Protein AF-A0A4Q4YYC5-F1 (afdb_monomer_lite)

Sequence (746 aa):
MPFRHDSVMQRYVKELANRNGYQDFAEYNTAVERAKGVGDEWKAMLRMGDEHSDHWWVEWFDAVVVASRHYWVPYVPHVDGLKEVERDRPGSVIHSTQYRGSDTFKGKVVVVGASVSAADTAFDSTKSVGAPIQAVVLGHTGNPYFGHETFNHPLTVKRPSRARVDAAAPTIHFVDGTSVIPVDHLMFGTGYTWTLPFFPQVLVRNNRVLELVCSLPYQCRFSDNTFPFAPVSSPTQEHLSDSKIARRLWNTTKENWYLGFTSFGGPPVHFKIFRDKFVNKLQWIDDQVYQELFSVCQAFSGPASTKMLYCINLIHDGFLSAVLGLLFWSLPGALGMYGLAVGVSNIGDALPAPVYALLSGLNAATVGIIALAAVELAHKAITDRVTRVLVFLGAAAGLLYNALWYFPVIIVIGGIITVIHDFRWLHGPVKAVRNAVMRKKQRPAETEETIDLPHQGPSGDASVQKDARGDGNISAGPSTSSAPPEGVKSGLPTSEREAAESGTAAAAAAEELRFVPPERRLNFSWKFGLAIICGFFISFLVIMVLRGVLPNKGLLYSLFANMYLAGTIIFGGGPVVVPLLREYVVAEGWVSPRDFLIGLAIIQSFPGPNFNFAVYLGTLTALNGGRLSVAGAFVGAIGIFFPGLVLVHGTMGVWGSIRSWRWVKSTVRGVNATAVGLIYTAVYRLWQIGWVEETSQQGTSLANDPWWVVVTATSYVGGCWFGLKPPVAIILGAVLGLIRYGVVSA

Structure (mmCIF, N/CA/C/O backbone):
data_AF-A0A4Q4YYC5-F1
#
_entry.id   AF-A0A4Q4YYC5-F1
#
loop_
_atom_site.group_PDB
_atom_site.id
_atom_site.type_symbol
_atom_site.label_atom_id
_atom_site.label_alt_id
_atom_site.label_comp_id
_atom_site.label_asym_id
_atom_site.label_entity_id
_atom_site.label_seq_id
_atom_site.pdbx_PDB_ins_code
_atom_site.Cartn_x
_atom_site.Cartn_y
_atom_site.Cartn_z
_atom_site.occupancy
_atom_site.B_iso_or_equiv
_atom_site.auth_seq_id
_atom_site.auth_comp_id
_atom_site.auth_asym_id
_atom_site.auth_atom_id
_atom_site.pdbx_PDB_model_num
ATOM 1 N N . MET A 1 1 ? 45.264 17.615 -18.063 1.00 47.28 1 MET A N 1
ATOM 2 C CA . MET A 1 1 ? 44.022 16.819 -17.911 1.00 47.28 1 MET A CA 1
ATOM 3 C C . MET A 1 1 ? 44.210 15.801 -16.790 1.00 47.28 1 MET A C 1
ATOM 5 O O . MET A 1 1 ? 45.345 15.369 -16.613 1.00 47.28 1 MET A O 1
ATOM 9 N N . PRO A 1 2 ? 43.155 15.432 -16.040 1.00 72.31 2 PRO A N 1
ATOM 10 C CA . PRO A 1 2 ? 43.246 14.457 -14.944 1.00 72.31 2 PRO A CA 1
ATOM 11 C C . PRO A 1 2 ? 43.322 12.993 -15.418 1.00 72.31 2 PRO A C 1
ATOM 13 O O . PRO A 1 2 ? 43.773 12.131 -14.669 1.00 72.31 2 PRO A O 1
ATOM 16 N N . PHE A 1 3 ? 42.910 12.705 -16.655 1.00 80.75 3 PHE A N 1
ATOM 17 C CA . PHE A 1 3 ? 42.915 11.357 -17.225 1.00 80.75 3 PHE A CA 1
ATOM 18 C C . PHE A 1 3 ? 44.312 10.941 -17.710 1.00 80.75 3 PHE A C 1
ATOM 20 O O . PHE A 1 3 ? 45.070 11.758 -18.240 1.00 80.75 3 PHE A O 1
ATOM 27 N N . ARG A 1 4 ? 44.655 9.662 -17.523 1.00 86.81 4 ARG A N 1
ATOM 28 C CA . ARG A 1 4 ? 45.924 9.051 -17.949 1.00 86.81 4 ARG A CA 1
ATOM 29 C C . ARG A 1 4 ? 45.670 8.025 -19.052 1.00 86.81 4 ARG A C 1
ATOM 31 O O . ARG A 1 4 ? 44.607 7.417 -19.089 1.00 86.81 4 ARG A O 1
ATOM 38 N N . HIS A 1 5 ? 46.662 7.835 -19.920 1.00 88.75 5 HIS A N 1
ATOM 39 C CA . HIS A 1 5 ? 46.640 6.797 -20.950 1.00 88.75 5 HIS A CA 1
ATOM 40 C C . HIS A 1 5 ? 46.570 5.399 -20.313 1.00 88.75 5 HIS A C 1
ATOM 42 O O . HIS A 1 5 ? 47.105 5.192 -19.218 1.00 88.75 5 HIS A O 1
ATOM 48 N N . ASP A 1 6 ? 45.942 4.437 -20.987 1.00 85.94 6 ASP A N 1
ATOM 49 C CA . ASP A 1 6 ? 45.695 3.102 -20.434 1.00 85.94 6 ASP A CA 1
ATOM 50 C C . ASP A 1 6 ? 47.002 2.379 -20.061 1.00 85.94 6 ASP A C 1
ATOM 52 O O . ASP A 1 6 ? 47.088 1.796 -18.989 1.00 85.94 6 ASP A O 1
ATOM 56 N N . SER A 1 7 ? 48.059 2.527 -20.861 1.00 92.75 7 SER A N 1
ATOM 57 C CA . SER A 1 7 ? 49.417 2.034 -20.589 1.00 92.75 7 SER A CA 1
ATOM 58 C C . SER A 1 7 ? 50.002 2.486 -19.240 1.00 92.75 7 SER A C 1
ATOM 60 O O . SER A 1 7 ? 50.792 1.756 -18.641 1.00 92.75 7 SER A O 1
ATOM 62 N N . VAL A 1 8 ? 49.594 3.649 -18.713 1.00 94.00 8 VAL A N 1
ATOM 63 C CA . VAL A 1 8 ? 49.966 4.106 -17.360 1.00 94.00 8 VAL A CA 1
ATOM 64 C C . VAL A 1 8 ? 49.186 3.327 -16.299 1.00 94.00 8 VAL A C 1
ATOM 66 O O . VAL A 1 8 ? 49.761 2.916 -15.295 1.00 94.00 8 VAL A O 1
ATOM 69 N N . MET A 1 9 ? 47.897 3.068 -16.537 1.00 91.81 9 MET A N 1
ATOM 70 C CA . MET A 1 9 ? 47.053 2.265 -15.646 1.00 91.81 9 MET A CA 1
ATOM 71 C C . MET A 1 9 ? 47.456 0.784 -15.655 1.00 91.81 9 MET A C 1
ATOM 73 O O . MET A 1 9 ? 47.531 0.169 -14.596 1.00 91.81 9 MET A O 1
ATOM 77 N N . GLN A 1 10 ? 47.779 0.223 -16.824 1.00 92.38 10 GLN A N 1
ATOM 78 C CA . GLN A 1 10 ? 48.320 -1.129 -16.970 1.00 92.38 10 GLN A CA 1
ATOM 79 C C . GLN A 1 10 ? 49.645 -1.270 -16.212 1.00 92.38 10 GLN A C 1
ATOM 81 O O . GLN A 1 10 ? 49.824 -2.232 -15.468 1.00 92.38 10 GLN A O 1
ATOM 86 N N . ARG A 1 11 ? 50.551 -0.287 -16.343 1.00 94.06 11 ARG A N 1
ATOM 87 C CA . ARG A 1 11 ? 51.808 -0.253 -15.585 1.00 94.06 11 ARG A CA 1
ATOM 88 C C . ARG A 1 11 ? 51.553 -0.208 -14.080 1.00 94.06 11 ARG A C 1
ATOM 90 O O . ARG A 1 11 ? 52.100 -1.041 -13.373 1.00 94.06 11 ARG A O 1
ATOM 97 N N . TYR A 1 12 ? 50.682 0.686 -13.612 1.00 92.88 12 TYR A N 1
ATOM 98 C CA . TYR A 1 12 ? 50.313 0.788 -12.197 1.00 92.88 12 TYR A CA 1
ATOM 99 C C . TYR A 1 12 ? 49.748 -0.529 -11.637 1.00 92.88 12 TYR A C 1
ATOM 101 O O . TYR A 1 12 ? 50.151 -0.970 -10.564 1.00 92.88 12 TYR A O 1
ATOM 109 N N . VAL A 1 13 ? 48.856 -1.201 -12.376 1.00 90.31 13 VAL A N 1
ATOM 110 C CA . VAL A 1 13 ? 48.305 -2.507 -11.972 1.00 90.31 13 VAL A CA 1
ATOM 111 C C . VAL A 1 13 ? 49.386 -3.593 -11.966 1.00 90.31 13 VAL A C 1
ATOM 113 O O . VAL A 1 13 ? 49.416 -4.399 -11.040 1.00 90.31 13 VAL A O 1
ATOM 116 N N . LYS A 1 14 ? 50.303 -3.600 -12.942 1.00 89.88 14 LYS A N 1
ATOM 117 C CA . LYS A 1 14 ? 51.432 -4.543 -12.988 1.00 89.88 14 LYS A CA 1
ATOM 118 C C . LYS A 1 14 ? 52.421 -4.316 -11.839 1.00 89.88 14 LYS A C 1
ATOM 120 O O . LYS A 1 14 ? 52.842 -5.272 -11.202 1.00 89.88 14 LYS A O 1
ATOM 125 N N . GLU A 1 15 ? 52.759 -3.066 -11.538 1.00 91.38 15 GLU A N 1
ATOM 126 C CA . GLU A 1 15 ? 53.600 -2.694 -10.393 1.00 91.38 15 GLU A CA 1
ATOM 127 C C . GLU A 1 15 ? 52.945 -3.091 -9.063 1.00 91.38 15 GLU A C 1
ATOM 129 O O . GLU A 1 15 ? 53.627 -3.599 -8.177 1.00 91.38 15 GLU A O 1
ATOM 134 N N . LEU A 1 16 ? 51.621 -2.932 -8.935 1.00 89.38 16 LEU A N 1
ATOM 135 C CA . LEU A 1 16 ? 50.865 -3.381 -7.765 1.00 89.38 16 LEU A CA 1
ATOM 136 C C . LEU A 1 16 ? 50.858 -4.913 -7.629 1.00 89.38 16 LEU A C 1
ATOM 138 O O . LEU A 1 16 ? 51.048 -5.414 -6.525 1.00 89.38 16 LEU A O 1
ATOM 142 N N . ALA A 1 17 ? 50.667 -5.646 -8.728 1.00 86.00 17 ALA A N 1
ATOM 143 C CA . ALA A 1 17 ? 50.636 -7.110 -8.744 1.00 86.00 17 ALA A CA 1
ATOM 144 C C . ALA A 1 17 ? 52.020 -7.751 -8.518 1.00 86.00 17 ALA A C 1
ATOM 146 O O . ALA A 1 17 ? 52.109 -8.837 -7.952 1.00 86.00 17 ALA A O 1
ATOM 147 N N . ASN A 1 18 ? 53.096 -7.056 -8.900 1.00 87.19 18 ASN A N 1
ATOM 148 C CA . ASN A 1 18 ? 54.482 -7.456 -8.636 1.00 87.19 18 ASN A CA 1
ATOM 149 C C . ASN A 1 18 ? 54.976 -7.047 -7.237 1.00 87.19 18 ASN A C 1
ATOM 151 O O . ASN A 1 18 ? 56.075 -7.426 -6.827 1.00 87.19 18 ASN A O 1
ATOM 155 N N . ARG A 1 19 ? 54.208 -6.241 -6.498 1.00 88.12 19 ARG A N 1
ATOM 156 C CA . ARG A 1 19 ? 54.574 -5.794 -5.154 1.00 88.12 19 ARG A CA 1
ATOM 157 C C . ARG A 1 19 ? 54.410 -6.944 -4.156 1.00 88.12 19 ARG A C 1
ATOM 159 O O . ARG A 1 19 ? 53.469 -7.720 -4.258 1.00 88.12 19 ARG A O 1
ATOM 166 N N . ASN A 1 20 ? 55.297 -7.017 -3.161 1.00 86.19 20 ASN A N 1
ATOM 167 C CA . ASN A 1 20 ? 55.197 -7.935 -2.015 1.00 86.19 20 ASN A CA 1
ATOM 168 C C . ASN A 1 20 ? 55.018 -9.435 -2.370 1.00 86.19 20 ASN A C 1
ATOM 170 O O . ASN A 1 20 ? 54.467 -10.171 -1.559 1.00 86.19 20 ASN A O 1
ATOM 174 N N . GLY A 1 21 ? 55.444 -9.885 -3.558 1.00 84.44 21 GLY A N 1
ATOM 175 C CA . GLY A 1 21 ? 55.296 -11.287 -3.977 1.00 84.44 21 GLY A CA 1
ATOM 176 C C . GLY A 1 21 ? 53.861 -11.715 -4.313 1.00 84.44 21 GLY A C 1
ATOM 177 O O . GLY A 1 21 ? 53.574 -12.903 -4.328 1.00 84.44 21 GLY A O 1
ATOM 178 N N . TYR A 1 22 ? 52.926 -10.794 -4.598 1.00 85.38 22 TYR A N 1
ATOM 179 C CA . TYR A 1 22 ? 51.532 -11.188 -4.877 1.00 85.38 22 TYR A CA 1
ATOM 180 C C . TYR A 1 22 ? 51.350 -12.077 -6.124 1.00 85.38 22 TYR A C 1
ATOM 182 O O . TYR A 1 22 ? 50.315 -12.728 -6.246 1.00 85.38 22 TYR A O 1
ATOM 190 N N . GLN A 1 23 ? 52.339 -12.134 -7.025 1.00 85.12 23 GLN A N 1
ATOM 191 C CA . GLN A 1 23 ? 52.377 -13.100 -8.133 1.00 85.12 23 GLN A CA 1
ATOM 192 C C . GLN A 1 23 ? 52.413 -14.556 -7.645 1.00 85.12 23 GLN A C 1
ATOM 194 O O . GLN A 1 23 ? 51.808 -15.411 -8.281 1.00 85.12 23 GLN A O 1
ATOM 199 N N . ASP A 1 24 ? 53.038 -14.825 -6.497 1.00 87.44 24 ASP A N 1
ATOM 200 C CA . ASP A 1 24 ? 53.259 -16.179 -5.969 1.00 87.44 24 ASP A CA 1
ATOM 201 C C . ASP A 1 24 ? 51.957 -16.836 -5.454 1.00 87.44 24 ASP A C 1
ATOM 203 O O . ASP A 1 24 ? 51.933 -18.020 -5.134 1.00 87.44 24 ASP A O 1
ATOM 207 N N . PHE A 1 25 ? 50.861 -16.067 -5.388 1.00 87.00 25 PHE A N 1
ATOM 208 C CA . PHE A 1 25 ? 49.517 -16.514 -5.003 1.00 87.00 25 PHE A CA 1
ATOM 209 C C . PHE A 1 25 ? 48.535 -16.567 -6.191 1.00 87.00 25 PHE A C 1
ATOM 211 O O . PHE A 1 25 ? 47.326 -16.685 -5.979 1.00 87.00 25 PHE A O 1
ATOM 218 N N . ALA A 1 26 ? 49.015 -16.405 -7.429 1.00 88.38 26 ALA A N 1
ATOM 219 C CA . ALA A 1 26 ? 48.177 -16.300 -8.620 1.00 88.38 26 ALA A CA 1
ATOM 220 C C . ALA A 1 26 ? 48.510 -17.386 -9.652 1.00 88.38 26 ALA A C 1
ATOM 222 O O . ALA A 1 26 ? 49.514 -17.302 -10.356 1.00 88.38 26 ALA A O 1
ATOM 223 N N . GLU A 1 27 ? 47.612 -18.361 -9.798 1.00 89.06 27 GLU A N 1
ATOM 224 C CA . GLU A 1 27 ? 47.709 -19.367 -10.856 1.00 89.06 27 GLU A CA 1
ATOM 225 C C . GLU A 1 27 ? 47.233 -18.773 -12.193 1.00 89.06 27 GLU A C 1
ATOM 227 O O . GLU A 1 27 ? 46.062 -18.411 -12.363 1.00 89.06 27 GLU A O 1
ATOM 232 N N . TYR A 1 28 ? 48.150 -18.637 -13.151 1.00 88.12 28 TYR A N 1
ATOM 233 C CA . TYR A 1 28 ? 47.860 -18.104 -14.484 1.00 88.12 28 TYR A CA 1
ATOM 234 C C . TYR A 1 28 ? 47.438 -19.217 -15.458 1.00 88.12 28 TYR A C 1
ATOM 236 O O . TYR A 1 28 ? 47.529 -20.402 -15.153 1.00 88.12 28 TYR A O 1
ATOM 244 N N . ASN A 1 29 ? 46.898 -18.835 -16.623 1.00 88.19 29 ASN A N 1
ATOM 245 C CA . ASN A 1 29 ? 46.392 -19.745 -17.671 1.00 88.19 29 ASN A CA 1
ATOM 246 C C . ASN A 1 29 ? 45.350 -20.789 -17.206 1.00 88.19 29 ASN A C 1
ATOM 248 O O . ASN A 1 29 ? 45.032 -21.728 -17.934 1.00 88.19 29 ASN A O 1
ATOM 252 N N . THR A 1 30 ? 44.770 -20.585 -16.021 1.00 90.38 30 THR A N 1
ATOM 253 C CA . THR A 1 30 ? 43.874 -21.531 -15.357 1.00 90.38 30 THR A CA 1
ATOM 254 C C . THR A 1 30 ? 42.452 -20.983 -15.291 1.00 90.38 30 THR A C 1
ATOM 256 O O . THR A 1 30 ? 42.197 -19.889 -14.784 1.00 90.38 30 THR A O 1
ATOM 259 N N . ALA A 1 31 ? 41.504 -21.756 -15.813 1.00 89.44 31 ALA A N 1
ATOM 260 C CA . ALA A 1 31 ? 40.080 -21.479 -15.772 1.00 89.44 31 ALA A CA 1
ATOM 261 C C . ALA A 1 31 ? 39.420 -22.195 -14.584 1.00 89.44 31 ALA A C 1
ATOM 263 O O . ALA A 1 31 ? 39.592 -23.398 -14.386 1.00 89.44 31 ALA A O 1
ATOM 264 N N . VAL A 1 32 ? 38.595 -21.466 -13.827 1.00 90.38 32 VAL A N 1
ATOM 265 C CA . VAL A 1 32 ? 37.642 -22.076 -12.891 1.00 90.38 32 VAL A CA 1
ATOM 266 C C . VAL A 1 32 ? 36.425 -22.514 -13.698 1.00 90.38 32 VAL A C 1
ATOM 268 O O . VAL A 1 32 ? 35.618 -21.682 -14.110 1.00 90.38 32 VAL A O 1
ATOM 271 N N . GLU A 1 33 ? 36.290 -23.817 -13.920 1.00 89.00 33 GLU A N 1
ATOM 272 C CA . GLU A 1 33 ? 35.206 -24.394 -14.724 1.00 89.00 33 GLU A CA 1
ATOM 273 C C . GLU A 1 33 ? 33.948 -24.634 -13.870 1.00 89.00 33 GLU A C 1
ATOM 275 O O . GLU A 1 33 ? 32.817 -24.516 -14.345 1.00 89.00 33 GLU A O 1
ATOM 280 N N . ARG A 1 34 ? 34.113 -24.924 -12.568 1.00 86.00 34 ARG A N 1
ATOM 281 C CA . ARG A 1 34 ? 32.994 -25.037 -11.616 1.00 86.00 34 ARG A CA 1
ATOM 282 C C . ARG A 1 34 ? 33.437 -24.875 -10.167 1.00 86.00 34 ARG A C 1
ATOM 284 O O . ARG A 1 34 ? 34.437 -25.458 -9.771 1.00 86.00 34 ARG A O 1
ATOM 291 N N . ALA A 1 35 ? 32.628 -24.206 -9.350 1.00 85.06 35 ALA A N 1
ATOM 292 C CA . ALA A 1 35 ? 32.783 -24.188 -7.896 1.00 85.06 35 ALA A CA 1
ATOM 293 C C . ALA A 1 35 ? 31.482 -24.620 -7.189 1.00 85.06 35 ALA A C 1
ATOM 295 O O . ALA A 1 35 ? 30.368 -24.296 -7.622 1.00 85.06 35 ALA A O 1
ATOM 296 N N . LYS A 1 36 ? 31.600 -25.397 -6.105 1.00 81.75 36 LYS A N 1
ATOM 297 C CA . LYS A 1 36 ? 30.455 -25.910 -5.334 1.00 81.75 36 LYS A CA 1
ATOM 298 C C . LYS A 1 36 ? 30.840 -26.201 -3.876 1.00 81.75 36 LYS A C 1
ATOM 300 O O . LYS A 1 36 ? 31.781 -26.950 -3.649 1.00 81.75 36 LYS A O 1
ATOM 305 N N . GLY A 1 37 ? 30.061 -25.704 -2.912 1.00 76.81 37 GLY A N 1
ATOM 306 C CA . GLY A 1 37 ? 30.159 -26.129 -1.509 1.00 76.81 37 GLY A CA 1
ATOM 307 C C . GLY A 1 37 ? 29.789 -27.609 -1.326 1.00 76.81 37 GLY A C 1
ATOM 308 O O . GLY A 1 37 ? 28.805 -28.080 -1.917 1.00 76.81 37 GLY A O 1
ATOM 309 N N . VAL A 1 38 ? 30.585 -28.350 -0.553 1.00 75.00 38 VAL A N 1
ATOM 310 C CA . VAL A 1 38 ? 30.430 -29.792 -0.287 1.00 75.00 38 VAL A CA 1
ATOM 311 C C . VAL A 1 38 ? 30.935 -30.091 1.127 1.00 75.00 38 VAL A C 1
ATOM 313 O O . VAL A 1 38 ? 32.136 -30.195 1.337 1.00 75.00 38 VAL A O 1
ATOM 316 N N . GLY A 1 39 ? 30.025 -30.242 2.096 1.00 75.50 39 GLY A N 1
ATOM 317 C CA . GLY A 1 39 ? 30.431 -30.121 3.504 1.00 75.50 39 GLY A CA 1
ATOM 318 C C . GLY A 1 39 ? 30.978 -28.715 3.769 1.00 75.50 39 GLY A C 1
ATOM 319 O O . GLY A 1 39 ? 30.694 -27.815 2.979 1.00 75.50 39 GLY A O 1
ATOM 320 N N . ASP A 1 40 ? 31.758 -28.546 4.834 1.00 78.69 40 ASP A N 1
ATOM 321 C CA . ASP A 1 40 ? 32.189 -27.234 5.342 1.00 78.69 40 ASP A CA 1
ATOM 322 C C . ASP A 1 40 ? 33.133 -26.445 4.398 1.00 78.69 40 ASP A C 1
ATOM 324 O O . ASP A 1 40 ? 33.467 -25.293 4.665 1.00 78.69 40 ASP A O 1
ATOM 328 N N . GLU A 1 41 ? 33.499 -27.034 3.255 1.00 76.75 41 GLU A N 1
ATOM 329 C CA . GLU A 1 41 ? 34.476 -26.535 2.286 1.00 76.75 41 GLU A CA 1
ATOM 330 C C . GLU A 1 41 ? 33.882 -26.340 0.873 1.00 76.75 41 GLU A C 1
ATOM 332 O O . GLU A 1 41 ? 32.817 -26.848 0.498 1.00 76.75 41 GLU A O 1
ATOM 337 N N . TRP A 1 42 ? 34.625 -25.624 0.030 1.00 81.94 42 TRP A N 1
ATOM 338 C CA . TRP A 1 42 ? 34.338 -25.388 -1.380 1.00 81.94 42 TRP A CA 1
ATOM 339 C C . TRP A 1 42 ? 35.218 -26.226 -2.292 1.00 81.94 42 TRP A C 1
ATOM 341 O O . TRP A 1 42 ? 36.422 -26.012 -2.367 1.00 81.94 42 TRP A O 1
ATOM 351 N N . LYS A 1 43 ? 34.588 -27.085 -3.094 1.00 86.75 43 LYS A N 1
ATOM 352 C CA . LYS A 1 43 ? 35.241 -27.811 -4.182 1.00 86.75 43 LYS A CA 1
ATOM 353 C C . LYS A 1 43 ? 35.293 -26.942 -5.441 1.00 86.75 43 LYS A C 1
ATOM 355 O O . LYS A 1 43 ? 34.245 -26.668 -6.040 1.00 86.75 43 LYS A O 1
ATOM 360 N N . ALA A 1 44 ? 36.490 -26.551 -5.867 1.00 88.56 44 ALA A N 1
ATOM 361 C CA . ALA A 1 44 ? 36.750 -25.916 -7.157 1.00 88.56 44 ALA A CA 1
ATOM 362 C C . ALA A 1 44 ? 37.281 -26.952 -8.159 1.00 88.56 44 ALA A C 1
ATOM 364 O O . ALA A 1 44 ? 38.113 -27.785 -7.817 1.00 88.56 44 ALA A O 1
ATOM 365 N N . MET A 1 45 ? 36.788 -26.914 -9.397 1.00 90.88 45 MET A N 1
ATOM 366 C CA . MET A 1 45 ? 37.334 -27.674 -10.523 1.00 90.88 45 MET A CA 1
ATOM 367 C C . MET A 1 45 ? 38.035 -26.701 -11.463 1.00 90.88 45 MET A C 1
ATOM 369 O O . MET A 1 45 ? 37.421 -25.735 -11.933 1.00 90.88 45 MET A O 1
ATOM 373 N N . LEU A 1 46 ? 39.316 -26.966 -11.684 1.00 91.19 46 LEU A N 1
ATOM 374 C CA . LEU A 1 46 ? 40.265 -26.097 -12.363 1.00 91.19 46 LEU A CA 1
ATOM 375 C C . LEU A 1 46 ? 40.737 -26.776 -13.649 1.00 91.19 46 LEU A C 1
ATOM 377 O O . LEU A 1 46 ? 40.899 -28.000 -13.682 1.00 91.19 46 LEU A O 1
ATOM 381 N N . ARG A 1 47 ? 40.935 -25.980 -14.701 1.00 90.69 47 ARG A N 1
ATOM 382 C CA . ARG A 1 47 ? 41.486 -26.430 -15.980 1.00 90.69 47 ARG A CA 1
ATOM 383 C C . ARG A 1 47 ? 42.576 -25.482 -16.453 1.00 90.69 47 ARG A C 1
ATOM 385 O O . ARG A 1 47 ? 42.316 -24.294 -16.622 1.00 90.69 47 ARG A O 1
ATOM 392 N N . MET A 1 48 ? 43.750 -26.023 -16.742 1.00 90.00 48 MET A N 1
ATOM 393 C CA . MET A 1 48 ? 44.819 -25.346 -17.471 1.00 90.00 48 MET A CA 1
ATOM 394 C C . MET A 1 48 ? 44.859 -25.959 -18.870 1.00 90.00 48 MET A C 1
ATOM 396 O O . MET A 1 48 ? 44.989 -27.175 -19.006 1.00 90.00 48 MET A O 1
ATOM 400 N N . GLY A 1 49 ? 44.649 -25.138 -19.897 1.00 79.25 49 GLY A N 1
ATOM 401 C CA . GLY A 1 49 ? 44.550 -25.596 -21.283 1.00 79.25 49 GLY A CA 1
ATOM 402 C C . GLY A 1 49 ? 45.634 -24.974 -22.148 1.00 79.25 49 GLY A C 1
ATOM 403 O O . GLY A 1 49 ? 45.602 -23.766 -22.379 1.00 79.25 49 GLY A O 1
ATOM 404 N N . ASP A 1 50 ? 46.531 -25.815 -22.654 1.00 74.62 50 ASP A N 1
ATOM 405 C CA . ASP A 1 50 ? 47.543 -25.463 -23.652 1.00 74.62 50 ASP A CA 1
ATOM 406 C C . ASP A 1 50 ? 47.090 -25.908 -25.056 1.00 74.62 50 ASP A C 1
ATOM 408 O O . ASP A 1 50 ? 46.150 -26.691 -25.199 1.00 74.62 50 ASP A O 1
ATOM 412 N N . GLU A 1 51 ? 47.788 -25.483 -26.118 1.00 68.50 51 GLU A N 1
ATOM 413 C CA . GLU A 1 51 ? 47.446 -25.835 -27.515 1.00 68.50 51 GLU A CA 1
ATOM 414 C C . GLU A 1 51 ? 47.422 -27.352 -27.809 1.00 68.50 51 GLU A C 1
ATOM 416 O O . GLU A 1 51 ? 46.933 -27.770 -28.864 1.00 68.50 51 GLU A O 1
ATOM 421 N N . HIS A 1 52 ? 47.969 -28.187 -26.919 1.00 69.00 52 HIS A N 1
ATOM 422 C CA . HIS A 1 52 ? 48.130 -29.633 -27.120 1.00 69.00 52 HIS A CA 1
ATOM 423 C C . HIS A 1 52 ? 47.576 -30.508 -25.979 1.00 69.00 52 HIS A C 1
ATOM 425 O O . HIS A 1 52 ? 47.530 -31.730 -26.132 1.00 69.00 52 HIS A O 1
ATOM 431 N N . SER A 1 53 ? 47.142 -29.929 -24.852 1.00 75.19 53 SER A N 1
ATOM 432 C CA . SER A 1 53 ? 46.623 -30.697 -23.711 1.00 75.19 53 SER A CA 1
ATOM 433 C C . SER A 1 53 ? 45.774 -29.857 -22.757 1.00 75.19 53 SER A C 1
ATOM 435 O O . SER A 1 53 ? 46.183 -28.771 -22.355 1.00 75.19 53 SER A O 1
ATOM 437 N N . ASP A 1 54 ? 44.645 -30.419 -22.319 1.00 80.50 54 ASP A N 1
ATOM 438 C CA . ASP A 1 54 ? 43.851 -29.915 -21.195 1.00 80.50 54 ASP A CA 1
ATOM 439 C C . ASP A 1 54 ? 44.219 -30.675 -19.910 1.00 80.50 54 ASP A C 1
ATOM 441 O O . ASP A 1 54 ? 43.912 -31.864 -19.772 1.00 80.50 54 ASP A O 1
ATOM 445 N N . HIS A 1 55 ? 44.830 -29.991 -18.944 1.00 87.50 55 HIS A N 1
ATOM 446 C CA . HIS A 1 55 ? 45.040 -30.510 -17.596 1.00 87.50 55 HIS A CA 1
ATOM 447 C C . HIS A 1 55 ? 43.890 -30.084 -16.676 1.00 87.50 55 HIS A C 1
ATOM 449 O O . HIS A 1 55 ? 43.549 -28.905 -16.605 1.00 87.50 55 HIS A O 1
ATOM 455 N N . TRP A 1 56 ? 43.299 -31.038 -15.954 1.00 92.38 56 TRP A N 1
ATOM 456 C CA . TRP A 1 56 ? 42.169 -30.810 -15.051 1.00 92.38 56 TRP A CA 1
ATOM 457 C C . TRP A 1 56 ? 42.483 -31.324 -13.649 1.00 92.38 56 TRP A C 1
ATOM 459 O O . TRP A 1 56 ? 42.885 -32.478 -13.491 1.00 92.38 56 TRP A O 1
ATOM 469 N N . TRP A 1 57 ? 42.210 -30.511 -12.630 1.00 91.69 57 TRP A N 1
ATOM 470 C CA . TRP A 1 57 ? 42.346 -30.913 -11.231 1.00 91.69 57 TRP A CA 1
ATOM 471 C C . TRP A 1 57 ? 41.268 -30.285 -10.342 1.00 91.69 57 TRP A C 1
ATOM 473 O O . TRP A 1 57 ? 40.334 -29.618 -10.801 1.00 91.69 57 TRP A O 1
ATOM 483 N N . VAL A 1 58 ? 41.349 -30.593 -9.050 1.00 92.31 58 VAL A N 1
ATOM 484 C CA . VAL A 1 58 ? 40.381 -30.188 -8.034 1.00 92.31 58 VAL A CA 1
ATOM 485 C C . VAL A 1 58 ? 41.126 -29.641 -6.831 1.00 92.31 58 VAL A C 1
ATOM 487 O O . VAL A 1 58 ? 42.011 -30.313 -6.308 1.00 92.31 58 VAL A O 1
ATOM 490 N N . GLU A 1 59 ? 40.681 -28.490 -6.343 1.00 91.19 59 GLU A N 1
ATOM 491 C CA . GLU A 1 59 ? 41.139 -27.905 -5.083 1.00 91.19 59 GLU A CA 1
ATOM 492 C C . GLU A 1 59 ? 39.968 -27.655 -4.131 1.00 91.19 59 GLU A C 1
ATOM 494 O O . GLU A 1 59 ? 38.800 -27.596 -4.541 1.00 91.19 59 GLU A O 1
ATOM 499 N N . TRP A 1 60 ? 40.298 -27.551 -2.845 1.00 89.81 60 TRP A N 1
ATOM 500 C CA . TRP A 1 60 ? 39.361 -27.378 -1.742 1.00 89.81 60 TRP A CA 1
ATOM 501 C C . TRP A 1 60 ? 39.741 -26.135 -0.936 1.00 89.81 60 TRP A C 1
ATOM 503 O O . TRP A 1 60 ? 40.918 -25.914 -0.665 1.00 89.81 60 TRP A O 1
ATOM 513 N N . PHE A 1 61 ? 38.747 -25.319 -0.583 1.00 86.88 61 PHE A N 1
ATOM 514 C CA . PHE A 1 61 ? 38.943 -24.031 0.089 1.00 86.88 61 PHE A CA 1
ATOM 515 C C . PHE A 1 61 ? 37.880 -23.793 1.165 1.00 86.88 61 PHE A C 1
ATOM 517 O O . PHE A 1 61 ? 36.700 -24.027 0.911 1.00 86.88 61 PHE A O 1
ATOM 524 N N . ASP A 1 62 ? 38.237 -23.200 2.306 1.00 82.81 62 ASP A N 1
ATOM 525 C CA . ASP A 1 62 ? 37.254 -22.760 3.313 1.00 82.81 62 ASP A CA 1
ATOM 526 C C . ASP A 1 62 ? 36.290 -21.689 2.760 1.00 82.81 62 ASP A C 1
ATOM 528 O O . ASP A 1 62 ? 35.125 -21.589 3.150 1.00 82.81 62 ASP A O 1
ATOM 532 N N . ALA A 1 63 ? 36.768 -20.859 1.826 1.00 80.62 63 ALA A N 1
ATOM 533 C CA . ALA A 1 63 ? 36.007 -19.765 1.235 1.00 80.62 63 ALA A CA 1
ATOM 534 C C . ALA A 1 63 ? 36.421 -19.479 -0.215 1.00 80.62 63 ALA A C 1
ATOM 536 O O . ALA A 1 63 ? 37.589 -19.578 -0.578 1.00 80.62 63 ALA A O 1
ATOM 537 N N . VAL A 1 64 ? 35.461 -19.033 -1.032 1.00 82.44 64 VAL A N 1
ATOM 538 C CA . VAL A 1 64 ? 35.685 -18.615 -2.426 1.00 82.44 64 VAL A CA 1
ATOM 539 C C . VAL A 1 64 ? 35.331 -17.138 -2.595 1.00 82.44 64 VAL A C 1
ATOM 541 O O . VAL A 1 64 ? 34.209 -16.720 -2.305 1.00 82.44 64 VAL A O 1
ATOM 544 N N . VAL A 1 65 ? 36.275 -16.345 -3.112 1.00 84.12 65 VAL A N 1
ATOM 545 C CA . VAL A 1 65 ? 36.076 -14.924 -3.438 1.00 84.12 65 VAL A CA 1
ATOM 546 C C . VAL A 1 65 ? 35.979 -14.753 -4.953 1.00 84.12 65 VAL A C 1
ATOM 548 O O . VAL A 1 65 ? 36.901 -15.080 -5.694 1.00 84.12 65 VAL A O 1
ATOM 551 N N . VAL A 1 66 ? 34.853 -14.220 -5.429 1.00 82.31 66 VAL A N 1
ATOM 552 C CA . VAL A 1 66 ? 34.558 -14.123 -6.866 1.00 82.31 66 VAL A CA 1
ATOM 553 C C . VAL A 1 66 ? 34.951 -12.753 -7.414 1.00 82.31 66 VAL A C 1
ATOM 555 O O . VAL A 1 66 ? 34.243 -11.770 -7.205 1.00 82.31 66 VAL A O 1
ATOM 558 N N . ALA A 1 67 ? 36.051 -12.700 -8.166 1.00 85.81 67 ALA A N 1
ATOM 559 C CA . ALA A 1 67 ? 36.571 -11.476 -8.788 1.00 85.81 67 ALA A CA 1
ATOM 560 C C . ALA A 1 67 ? 36.570 -11.509 -10.336 1.00 85.81 67 ALA A C 1
ATOM 562 O O . ALA A 1 67 ? 37.256 -10.714 -10.977 1.00 85.81 67 ALA A O 1
ATOM 563 N N . SER A 1 68 ? 35.773 -12.390 -10.956 1.00 79.19 68 SER A N 1
ATOM 564 C CA . SER A 1 68 ? 35.767 -12.677 -12.408 1.00 79.19 68 SER A CA 1
ATOM 565 C C . SER A 1 68 ? 35.337 -11.524 -13.333 1.00 79.19 68 SER A C 1
ATOM 567 O O . SER A 1 68 ? 35.358 -11.684 -14.551 1.00 79.19 68 SER A O 1
ATOM 569 N N . ARG A 1 69 ? 34.954 -10.365 -12.775 1.00 76.00 69 ARG A N 1
ATOM 570 C CA . ARG A 1 69 ? 34.378 -9.196 -13.474 1.00 76.00 69 ARG A CA 1
ATOM 571 C C . ARG A 1 69 ? 33.060 -9.506 -14.207 1.00 76.00 69 ARG A C 1
ATOM 573 O O . ARG A 1 69 ? 32.600 -10.640 -14.295 1.00 76.00 69 ARG A O 1
ATOM 580 N N . HIS A 1 70 ? 32.441 -8.451 -14.736 1.00 78.44 70 HIS A N 1
ATOM 581 C CA . HIS A 1 70 ? 31.151 -8.484 -15.443 1.00 78.44 70 HIS A CA 1
ATOM 582 C C . HIS A 1 70 ? 31.167 -7.745 -16.792 1.00 78.44 70 HIS A C 1
ATOM 584 O O . HIS A 1 70 ? 30.120 -7.545 -17.400 1.00 78.44 70 HIS A O 1
ATOM 590 N N . TYR A 1 71 ? 32.352 -7.359 -17.276 1.00 84.94 71 TYR A N 1
ATOM 591 C CA . TYR A 1 71 ? 32.559 -6.689 -18.565 1.00 84.94 71 TYR A CA 1
ATOM 592 C C . TYR A 1 71 ? 33.294 -7.597 -19.564 1.00 84.94 71 TYR A C 1
ATOM 594 O O . TYR A 1 71 ? 34.374 -7.252 -20.039 1.00 84.94 71 TYR A O 1
ATOM 602 N N . TRP A 1 72 ? 32.737 -8.780 -19.853 1.00 80.19 72 TRP A N 1
ATOM 603 C CA . TRP A 1 72 ? 33.334 -9.712 -20.824 1.00 80.19 72 TRP A CA 1
ATOM 604 C C . TRP A 1 72 ? 32.332 -10.317 -21.822 1.00 80.19 72 TRP A C 1
ATOM 606 O O . TRP A 1 72 ? 32.621 -10.328 -23.016 1.00 80.19 72 TRP A O 1
ATOM 616 N N . VAL A 1 73 ? 31.128 -10.725 -21.393 1.00 86.31 73 VAL A N 1
ATOM 617 C CA . VAL A 1 73 ? 30.067 -11.156 -22.326 1.00 86.31 73 VAL A CA 1
ATOM 618 C C . VAL A 1 73 ? 29.363 -9.924 -22.906 1.00 86.31 73 VAL A C 1
ATOM 620 O O . VAL A 1 73 ? 28.762 -9.173 -22.133 1.00 86.31 73 VAL A O 1
ATOM 623 N N . PRO A 1 74 ? 29.399 -9.683 -24.228 1.00 88.12 74 PRO A N 1
ATOM 624 C CA . PRO A 1 74 ? 28.745 -8.526 -24.835 1.00 88.12 74 PRO A CA 1
ATOM 625 C C . PRO A 1 74 ? 27.215 -8.629 -24.731 1.00 88.12 74 PRO A C 1
ATOM 627 O O . PRO A 1 74 ? 26.646 -9.714 -24.851 1.00 88.12 74 PRO A O 1
ATOM 630 N N . TYR A 1 75 ? 26.529 -7.503 -24.528 1.00 86.06 75 TYR A N 1
ATOM 631 C CA . TYR A 1 75 ? 25.070 -7.428 -24.629 1.00 86.06 75 TYR A CA 1
ATOM 632 C C . TYR A 1 75 ? 24.679 -6.790 -25.963 1.00 86.06 75 TYR A C 1
ATOM 634 O O . TYR A 1 75 ? 24.791 -5.576 -26.132 1.00 86.06 75 TYR A O 1
ATOM 642 N N . VAL A 1 76 ? 24.195 -7.606 -26.902 1.00 85.69 76 VAL A N 1
ATOM 643 C CA . VAL A 1 76 ? 23.643 -7.148 -28.185 1.00 85.69 76 VAL A CA 1
ATOM 644 C C . VAL A 1 76 ? 22.122 -7.356 -28.156 1.00 85.69 76 VAL A C 1
ATOM 646 O O . VAL A 1 76 ? 21.675 -8.491 -27.969 1.00 85.69 76 VAL A O 1
ATOM 649 N N . PRO A 1 77 ? 21.301 -6.297 -28.285 1.00 80.38 77 PRO A N 1
ATOM 650 C CA . PRO A 1 77 ? 19.847 -6.431 -28.297 1.00 80.38 77 PRO A CA 1
ATOM 651 C C . PRO A 1 77 ? 19.360 -7.102 -29.590 1.00 80.38 77 PRO A C 1
ATOM 653 O O . PRO A 1 77 ? 19.994 -6.993 -30.637 1.00 80.38 77 PRO A O 1
ATOM 656 N N . HIS A 1 78 ? 18.194 -7.752 -29.538 1.00 80.25 78 HIS A N 1
ATOM 657 C CA . HIS A 1 78 ? 17.560 -8.296 -30.740 1.00 80.25 78 HIS A CA 1
ATOM 658 C C . HIS A 1 78 ? 17.155 -7.165 -31.697 1.00 80.25 78 HIS A C 1
ATOM 660 O O . HIS A 1 78 ? 16.422 -6.252 -31.311 1.00 80.25 78 HIS A O 1
ATOM 666 N N . VAL A 1 79 ? 17.598 -7.260 -32.950 1.00 80.69 79 VAL A N 1
ATOM 667 C CA . VAL A 1 79 ? 17.299 -6.314 -34.030 1.00 80.69 79 VAL A CA 1
ATOM 668 C C . VAL A 1 79 ? 16.957 -7.115 -35.284 1.00 80.69 79 VAL A C 1
ATOM 670 O O . VAL A 1 79 ? 17.728 -7.979 -35.702 1.00 80.69 79 VAL A O 1
ATOM 673 N N . ASP A 1 80 ? 15.803 -6.827 -35.883 1.00 80.81 80 ASP A N 1
ATOM 674 C CA . ASP A 1 80 ? 15.319 -7.529 -37.074 1.00 80.81 80 ASP A CA 1
ATOM 675 C C . ASP A 1 80 ? 16.276 -7.290 -38.259 1.00 80.81 80 ASP A C 1
ATOM 677 O O . ASP A 1 80 ? 16.591 -6.137 -38.573 1.00 80.81 80 ASP A O 1
ATOM 681 N N . GLY A 1 81 ? 16.735 -8.372 -38.901 1.00 80.75 81 GLY A N 1
ATOM 682 C CA . GLY A 1 81 ? 17.688 -8.351 -40.022 1.00 80.75 81 GLY A CA 1
ATOM 683 C C . GLY A 1 81 ? 19.173 -8.305 -39.632 1.00 80.75 81 GLY A C 1
ATOM 684 O O . GLY A 1 81 ? 20.039 -8.428 -40.496 1.00 80.75 81 GLY A O 1
ATOM 685 N N . LEU A 1 82 ? 19.505 -8.142 -38.343 1.00 84.12 82 LEU A N 1
ATOM 686 C CA . LEU A 1 82 ? 20.897 -7.986 -37.893 1.00 84.12 82 LEU A CA 1
ATOM 687 C C . LEU A 1 82 ? 21.745 -9.251 -38.103 1.00 84.12 82 LEU A C 1
ATOM 689 O O . LEU A 1 82 ? 22.931 -9.160 -38.414 1.00 84.12 82 LEU A O 1
ATOM 693 N N . LYS A 1 83 ? 21.139 -10.432 -37.932 1.00 84.88 83 LYS A N 1
ATOM 694 C CA . LYS A 1 83 ? 21.825 -11.722 -38.086 1.00 84.88 83 LYS A CA 1
ATOM 695 C C . LYS A 1 83 ? 22.170 -11.993 -39.549 1.00 84.88 83 LYS A C 1
ATOM 697 O O . LYS A 1 83 ? 23.230 -12.531 -39.846 1.00 84.88 83 LYS A O 1
ATOM 702 N N . GLU A 1 84 ? 21.263 -11.626 -40.443 1.00 85.44 84 GLU A N 1
ATOM 703 C CA . GLU A 1 84 ? 21.420 -11.724 -41.887 1.00 85.44 84 GLU A CA 1
ATOM 704 C C . GLU A 1 84 ? 22.526 -10.775 -42.363 1.00 85.44 84 GLU A C 1
ATOM 706 O O . GLU A 1 84 ? 23.410 -11.205 -43.094 1.00 85.44 84 GLU A O 1
ATOM 711 N N . VAL A 1 85 ? 22.553 -9.534 -41.860 1.00 82.50 85 VAL A N 1
ATOM 712 C CA . VAL A 1 85 ? 23.608 -8.553 -42.171 1.00 82.50 85 VAL A CA 1
ATOM 713 C C . VAL A 1 85 ? 24.996 -9.035 -41.749 1.00 82.50 85 VAL A C 1
ATOM 715 O O . VAL A 1 85 ? 25.908 -8.986 -42.565 1.00 82.50 85 VAL A O 1
ATOM 718 N N . GLU A 1 86 ? 25.170 -9.548 -40.528 1.00 85.44 86 GLU A N 1
ATOM 719 C CA . GLU A 1 86 ? 26.481 -10.053 -40.085 1.00 85.44 86 GLU A CA 1
ATOM 720 C C . GLU A 1 86 ? 26.888 -11.350 -40.808 1.00 85.44 86 GLU A C 1
ATOM 722 O O . GLU A 1 86 ? 28.065 -11.558 -41.087 1.00 85.44 86 GLU A O 1
ATOM 727 N N . ARG A 1 87 ? 25.928 -12.211 -41.180 1.00 85.75 87 ARG A N 1
ATOM 728 C CA . ARG A 1 87 ? 26.198 -13.399 -42.011 1.00 85.75 87 ARG A CA 1
ATOM 729 C C . ARG A 1 87 ? 26.674 -13.008 -43.412 1.00 85.75 87 ARG A C 1
ATOM 731 O O . ARG A 1 87 ? 27.616 -13.607 -43.923 1.00 85.75 87 ARG A O 1
ATOM 738 N N . ASP A 1 88 ? 26.010 -12.034 -44.028 1.00 84.62 88 ASP A N 1
ATOM 739 C CA . ASP A 1 88 ? 26.265 -11.623 -45.411 1.00 84.62 88 ASP A CA 1
ATOM 740 C C . ASP A 1 88 ? 27.444 -10.630 -45.502 1.00 84.62 88 ASP A C 1
ATOM 742 O O . ASP A 1 88 ? 28.012 -10.432 -46.577 1.00 84.62 88 ASP A O 1
ATOM 746 N N . ARG A 1 89 ? 27.833 -10.016 -44.372 1.00 83.62 89 ARG A N 1
ATOM 747 C CA . ARG A 1 89 ? 28.967 -9.091 -44.214 1.00 83.62 89 ARG A CA 1
ATOM 748 C C . ARG A 1 89 ? 29.657 -9.272 -42.846 1.00 83.62 89 ARG A C 1
ATOM 750 O O . ARG A 1 89 ? 29.451 -8.443 -41.953 1.00 83.62 89 ARG A O 1
ATOM 757 N N . PRO A 1 90 ? 30.493 -10.311 -42.671 1.00 85.19 90 PRO A N 1
ATOM 758 C CA . PRO A 1 90 ? 31.188 -10.556 -41.409 1.00 85.19 90 PRO A CA 1
ATOM 759 C C . PRO A 1 90 ? 32.061 -9.372 -40.975 1.00 85.19 90 PRO A C 1
ATOM 761 O O . PRO A 1 90 ? 32.804 -8.811 -41.781 1.00 85.19 90 PRO A O 1
ATOM 764 N N . GLY A 1 91 ? 31.981 -8.992 -39.700 1.00 83.31 91 GLY A N 1
ATOM 765 C CA . GLY A 1 91 ? 32.680 -7.834 -39.137 1.00 83.31 91 GLY A CA 1
ATOM 766 C C . GLY A 1 91 ? 32.037 -6.477 -39.454 1.00 83.31 91 GLY A C 1
ATOM 767 O O . GLY A 1 91 ? 32.611 -5.441 -39.111 1.00 83.31 91 GLY A O 1
ATOM 768 N N . SER A 1 92 ? 30.853 -6.449 -40.076 1.00 84.81 92 SER A N 1
ATOM 769 C CA . SER A 1 92 ? 30.065 -5.213 -40.191 1.00 84.81 92 SER A CA 1
ATOM 770 C C . SER A 1 92 ? 29.356 -4.871 -38.878 1.00 84.81 92 SER A C 1
ATOM 772 O O . SER A 1 92 ? 29.153 -3.692 -38.583 1.00 84.81 92 SER A O 1
ATOM 774 N N . VAL A 1 93 ? 29.040 -5.872 -38.049 1.00 88.75 93 VAL A N 1
ATOM 775 C CA . VAL A 1 93 ? 28.475 -5.706 -36.707 1.00 88.75 93 VAL A CA 1
ATOM 776 C C . VAL A 1 93 ? 29.565 -5.892 -35.653 1.00 88.75 93 VAL A C 1
ATOM 778 O O . VAL A 1 93 ? 30.135 -6.968 -35.493 1.00 88.75 93 VAL A O 1
ATOM 781 N N . ILE A 1 94 ? 29.845 -4.832 -34.897 1.00 90.12 94 ILE A N 1
ATOM 782 C CA . ILE A 1 94 ? 30.945 -4.779 -33.926 1.00 90.12 94 ILE A CA 1
ATOM 783 C C . ILE A 1 94 ? 30.381 -4.358 -32.565 1.00 90.12 94 ILE A C 1
ATOM 785 O O . ILE A 1 94 ? 29.522 -3.483 -32.481 1.00 90.12 94 ILE A O 1
ATOM 789 N N . HIS A 1 95 ? 30.851 -4.965 -31.476 1.00 92.50 95 HIS A N 1
ATOM 790 C CA . HIS A 1 95 ? 30.548 -4.536 -30.108 1.00 92.50 95 HIS A CA 1
ATOM 791 C C . HIS A 1 95 ? 31.748 -3.815 -29.467 1.00 92.50 95 HIS A C 1
ATOM 793 O O . HIS A 1 95 ? 32.897 -4.039 -29.844 1.00 92.50 95 HIS A O 1
ATOM 799 N N . SER A 1 96 ? 31.515 -2.988 -28.440 1.00 91.88 96 SER A N 1
ATOM 800 C CA . SER A 1 96 ? 32.571 -2.264 -27.695 1.00 91.88 96 SER A CA 1
ATOM 801 C C . SER A 1 96 ? 33.734 -3.137 -27.183 1.00 91.88 96 SER A C 1
ATOM 803 O O . SER A 1 96 ? 34.852 -2.649 -27.058 1.00 91.88 96 SER A O 1
ATOM 805 N N . THR A 1 97 ? 33.515 -4.439 -26.980 1.00 89.44 97 THR A N 1
ATOM 806 C CA . THR A 1 97 ? 34.546 -5.456 -26.675 1.00 89.44 97 THR A CA 1
ATOM 807 C C . THR A 1 97 ? 35.584 -5.660 -27.776 1.00 89.44 97 THR A C 1
ATOM 809 O O . THR A 1 97 ? 36.734 -5.997 -27.487 1.00 89.44 97 THR A O 1
ATOM 812 N N . GLN A 1 98 ? 35.181 -5.505 -29.035 1.00 89.00 98 GLN A N 1
ATOM 813 C CA . GLN A 1 98 ? 35.992 -5.751 -30.230 1.00 89.00 98 GLN A CA 1
ATOM 814 C C . GLN A 1 98 ? 36.689 -4.477 -30.731 1.00 89.00 98 GLN A C 1
ATOM 816 O O . GLN A 1 98 ? 37.589 -4.565 -31.559 1.00 89.00 98 GLN A O 1
ATOM 821 N N . TYR A 1 99 ? 36.326 -3.300 -30.208 1.00 88.69 99 TYR A N 1
ATOM 822 C CA . TYR A 1 99 ? 36.952 -2.034 -30.588 1.00 88.69 99 TYR A CA 1
ATOM 823 C C . TYR A 1 99 ? 38.432 -1.989 -30.196 1.00 88.69 99 TYR A C 1
ATOM 825 O O . TYR A 1 99 ? 38.783 -2.258 -29.044 1.00 88.69 99 TYR A O 1
ATOM 833 N N . ARG A 1 100 ? 39.305 -1.637 -31.143 1.00 87.69 100 ARG A N 1
ATOM 834 C CA . ARG A 1 100 ? 40.753 -1.457 -30.910 1.00 87.69 100 ARG A CA 1
ATOM 835 C C . ARG A 1 100 ? 41.297 -0.110 -31.394 1.00 87.69 100 ARG A C 1
ATOM 837 O O . ARG A 1 100 ? 42.460 0.180 -31.150 1.00 87.69 100 ARG A O 1
ATOM 844 N N . GLY A 1 101 ? 40.462 0.705 -32.032 1.00 84.94 101 GLY A N 1
ATOM 845 C CA . GLY A 1 101 ? 40.828 2.006 -32.586 1.00 84.94 101 GLY A CA 1
ATOM 846 C C . GLY A 1 101 ? 39.923 2.383 -33.755 1.00 84.94 101 GLY A C 1
ATOM 847 O O . GLY A 1 101 ? 39.314 1.517 -34.393 1.00 84.94 101 GLY A O 1
ATOM 848 N N . SER A 1 102 ? 39.841 3.679 -34.033 1.00 79.25 102 SER A N 1
ATOM 849 C CA . SER A 1 102 ? 38.955 4.263 -35.046 1.00 79.25 102 SER A CA 1
ATOM 850 C C . SER A 1 102 ? 39.376 3.932 -36.481 1.00 79.25 102 SER A C 1
ATOM 852 O O . SER A 1 102 ? 38.526 3.884 -37.365 1.00 79.25 102 SER A O 1
ATOM 854 N N . ASP A 1 103 ? 40.644 3.572 -36.698 1.00 77.31 103 ASP A N 1
ATOM 855 C CA . ASP A 1 103 ? 41.199 3.142 -37.994 1.00 77.31 103 ASP A CA 1
ATOM 856 C C . ASP A 1 103 ? 40.566 1.849 -38.542 1.00 77.31 103 ASP A C 1
ATOM 858 O O . ASP A 1 103 ? 40.653 1.553 -39.737 1.00 77.31 103 ASP A O 1
ATOM 862 N N . THR A 1 104 ? 39.897 1.084 -37.670 1.00 68.69 104 THR A N 1
ATOM 863 C CA . THR A 1 104 ? 39.107 -0.104 -38.032 1.00 68.69 104 THR A CA 1
ATOM 864 C C . THR A 1 104 ? 37.863 0.255 -38.851 1.00 68.69 104 THR A C 1
ATOM 866 O O . THR A 1 104 ? 37.360 -0.583 -39.596 1.00 68.69 104 THR A O 1
ATOM 869 N N . PHE A 1 105 ? 37.350 1.483 -38.717 1.00 77.69 105 PHE A N 1
ATOM 870 C CA . PHE A 1 105 ? 36.127 1.918 -39.379 1.00 77.69 105 PHE A CA 1
ATOM 871 C C . PHE A 1 105 ? 36.424 2.668 -40.677 1.00 77.69 105 PHE A C 1
ATOM 873 O O . PHE A 1 105 ? 37.043 3.731 -40.676 1.00 77.69 105 PHE A O 1
ATOM 880 N N . LYS A 1 106 ? 35.906 2.154 -41.796 1.00 73.19 106 LYS A N 1
ATOM 881 C CA . LYS A 1 106 ? 35.933 2.841 -43.094 1.00 73.19 106 LYS A CA 1
ATOM 882 C C . LYS A 1 106 ? 34.504 3.061 -43.582 1.00 73.19 106 LYS A C 1
ATOM 884 O O . LYS A 1 106 ? 33.686 2.152 -43.536 1.00 73.19 106 LYS A O 1
ATOM 889 N N . GLY A 1 107 ? 34.206 4.268 -44.059 1.00 77.81 107 GLY A N 1
ATOM 890 C CA . GLY A 1 107 ? 32.866 4.624 -44.534 1.00 77.81 107 GLY A CA 1
ATOM 891 C C . GLY A 1 107 ? 31.905 5.052 -43.418 1.00 77.81 107 GLY A C 1
ATOM 892 O O . GLY A 1 107 ? 32.299 5.711 -42.459 1.00 77.81 107 GLY A O 1
ATOM 893 N N . LYS A 1 108 ? 30.614 4.758 -43.576 1.00 83.06 108 LYS A N 1
ATOM 894 C CA . LYS A 1 108 ? 29.528 5.236 -42.709 1.00 83.06 108 LYS A CA 1
ATOM 895 C C . LYS A 1 108 ? 29.355 4.344 -41.480 1.00 83.06 108 LYS A C 1
ATOM 897 O O . LYS A 1 108 ? 28.912 3.199 -41.585 1.00 83.06 108 LYS A O 1
ATOM 902 N N . VAL A 1 109 ? 29.627 4.919 -40.307 1.00 88.06 109 VAL A N 1
ATOM 903 C CA . VAL A 1 109 ? 29.468 4.265 -39.000 1.00 88.06 109 VAL A CA 1
ATOM 904 C C . VAL A 1 109 ? 28.162 4.687 -38.328 1.00 88.06 109 VAL A C 1
ATOM 906 O O . VAL A 1 109 ? 27.847 5.878 -38.226 1.00 88.06 109 VAL A O 1
ATOM 909 N N . VAL A 1 110 ? 27.431 3.703 -37.808 1.00 89.25 110 VAL A N 1
ATOM 910 C CA . VAL A 1 110 ? 26.275 3.904 -36.929 1.00 89.25 110 VAL A CA 1
ATOM 911 C C . VAL A 1 110 ? 26.619 3.376 -35.540 1.00 89.25 110 VAL A C 1
ATOM 913 O O . VAL A 1 110 ? 26.950 2.205 -35.394 1.00 89.25 110 VAL A O 1
ATOM 916 N N . VAL A 1 111 ? 26.541 4.222 -34.513 1.00 90.19 111 VAL A N 1
ATOM 917 C CA . VAL A 1 111 ? 26.841 3.854 -33.119 1.00 90.19 111 VAL A CA 1
ATOM 918 C C . VAL A 1 111 ? 25.539 3.707 -32.337 1.00 90.19 111 VAL A C 1
ATOM 920 O O . VAL A 1 111 ? 24.726 4.628 -32.302 1.00 90.19 111 VAL A O 1
ATOM 923 N N . VAL A 1 112 ? 25.338 2.559 -31.691 1.00 89.06 112 VAL A N 1
ATOM 924 C CA . VAL A 1 112 ? 24.132 2.221 -30.925 1.00 89.06 112 VAL A CA 1
ATOM 925 C C . VAL A 1 112 ? 24.431 2.225 -29.430 1.00 89.06 112 VAL A C 1
ATOM 927 O O . VAL A 1 112 ? 25.263 1.454 -28.953 1.00 89.06 112 VAL A O 1
ATOM 930 N N . GLY A 1 113 ? 23.708 3.060 -28.683 1.00 86.94 113 GLY A N 1
ATOM 931 C CA . GLY A 1 113 ? 23.848 3.210 -27.235 1.00 86.94 113 GLY A CA 1
ATOM 932 C C . GLY A 1 113 ? 24.176 4.648 -26.830 1.00 86.94 113 GLY A C 1
ATOM 933 O O . GLY A 1 113 ? 24.716 5.420 -27.613 1.00 86.94 113 GLY A O 1
ATOM 934 N N . ALA A 1 114 ? 23.842 5.004 -25.588 1.00 86.00 114 ALA A N 1
ATOM 935 C CA . ALA A 1 114 ? 23.917 6.379 -25.079 1.00 86.00 114 ALA A CA 1
ATOM 936 C C . ALA A 1 114 ? 24.794 6.539 -23.815 1.00 86.00 114 ALA A C 1
ATOM 938 O O . ALA A 1 114 ? 24.761 7.576 -23.155 1.00 86.00 114 ALA A O 1
ATOM 939 N N . SER A 1 115 ? 25.572 5.504 -23.475 1.00 84.81 115 SER A N 1
ATOM 940 C CA . SER A 1 115 ? 26.498 5.475 -22.330 1.00 84.81 115 SER A CA 1
ATOM 941 C C . SER A 1 115 ? 27.963 5.604 -22.781 1.00 84.81 115 SER A C 1
ATOM 943 O O . SER A 1 115 ? 28.241 5.710 -23.975 1.00 84.81 115 SER A O 1
ATOM 945 N N . VAL A 1 116 ? 28.901 5.576 -21.827 1.00 88.00 116 VAL A N 1
ATOM 946 C CA . VAL A 1 116 ? 30.327 5.934 -22.000 1.00 88.00 116 VAL A CA 1
ATOM 947 C C . VAL A 1 116 ? 30.983 5.254 -23.204 1.00 88.00 116 VAL A C 1
ATOM 949 O O . VAL A 1 116 ? 31.555 5.936 -24.040 1.00 88.00 116 VAL A O 1
ATOM 952 N N . SER A 1 117 ? 30.841 3.934 -23.371 1.00 89.31 117 SER A N 1
ATOM 953 C CA . SER A 1 117 ? 31.478 3.218 -24.489 1.00 89.31 117 SER A CA 1
ATOM 954 C C . SER A 1 117 ? 30.984 3.674 -25.867 1.00 89.31 117 SER A C 1
ATOM 956 O O . SER A 1 117 ? 31.768 3.718 -26.811 1.00 89.31 117 SER A O 1
ATOM 958 N N . ALA A 1 118 ? 29.701 4.030 -25.992 1.00 89.75 118 ALA A N 1
ATOM 959 C CA . ALA A 1 118 ? 29.150 4.588 -27.226 1.00 89.75 118 ALA A CA 1
ATOM 960 C C . ALA A 1 118 ? 29.602 6.041 -27.438 1.00 89.75 118 ALA A C 1
ATOM 962 O O . ALA A 1 118 ? 29.917 6.421 -28.561 1.00 89.75 118 ALA A O 1
ATOM 963 N N . ALA A 1 119 ? 29.672 6.830 -26.363 1.00 88.81 119 ALA A N 1
ATOM 964 C CA . ALA A 1 119 ? 30.167 8.205 -26.368 1.00 88.81 119 ALA A CA 1
ATOM 965 C C . ALA A 1 119 ? 31.636 8.291 -26.817 1.00 88.81 119 ALA A C 1
ATOM 967 O O . ALA A 1 119 ? 31.939 9.024 -27.758 1.00 88.81 119 ALA A O 1
ATOM 968 N N . ASP A 1 120 ? 32.521 7.516 -26.187 1.00 89.12 120 ASP A N 1
ATOM 969 C CA . ASP A 1 120 ? 33.951 7.483 -26.505 1.00 89.12 120 ASP A CA 1
ATOM 970 C C . ASP A 1 120 ? 34.191 6.933 -27.909 1.00 89.12 120 ASP A C 1
ATOM 972 O O . ASP A 1 120 ? 34.917 7.548 -28.682 1.00 89.12 120 ASP A O 1
ATOM 976 N N . THR A 1 121 ? 33.537 5.825 -28.286 1.00 89.12 121 THR A N 1
ATOM 977 C CA . THR A 1 121 ? 33.705 5.259 -29.634 1.00 89.12 121 THR A CA 1
ATOM 978 C C . THR A 1 121 ? 33.183 6.208 -30.710 1.00 89.12 121 THR A C 1
ATOM 980 O O . THR A 1 121 ? 33.838 6.368 -31.736 1.00 89.12 121 THR A O 1
ATOM 983 N N . ALA A 1 122 ? 32.035 6.865 -30.499 1.00 89.00 122 ALA A N 1
ATOM 984 C CA . ALA A 1 122 ? 31.521 7.850 -31.448 1.00 89.00 122 ALA A CA 1
ATOM 985 C C . ALA A 1 122 ? 32.497 9.020 -31.608 1.00 89.00 122 ALA A C 1
ATOM 987 O O . ALA A 1 122 ? 32.842 9.359 -32.736 1.00 89.00 122 ALA A O 1
ATOM 988 N N . PHE A 1 123 ? 32.985 9.591 -30.502 1.00 88.56 123 PHE A N 1
ATOM 989 C CA . PHE A 1 123 ? 33.946 10.692 -30.537 1.00 88.56 123 PHE A CA 1
ATOM 990 C C . PHE A 1 123 ? 35.274 10.284 -31.189 1.00 88.56 123 PHE A C 1
ATOM 992 O O . PHE A 1 123 ? 35.760 10.981 -32.077 1.00 88.56 123 PHE A O 1
ATOM 999 N N . ASP A 1 124 ? 35.841 9.141 -30.810 1.00 88.25 124 ASP A N 1
ATOM 1000 C CA . ASP A 1 124 ? 37.096 8.643 -31.373 1.00 88.25 124 ASP A CA 1
ATOM 1001 C C . ASP A 1 124 ? 36.969 8.335 -32.873 1.00 88.25 124 ASP A C 1
ATOM 1003 O O . ASP A 1 124 ? 37.846 8.704 -33.649 1.00 88.25 124 ASP A O 1
ATOM 1007 N N . SER A 1 125 ? 35.826 7.791 -33.309 1.00 87.38 125 SER A N 1
ATOM 1008 C CA . SER A 1 125 ? 35.532 7.566 -34.732 1.00 87.38 125 SER A CA 1
ATOM 1009 C C . SER A 1 125 ? 35.542 8.856 -35.558 1.00 87.38 125 SER A C 1
ATOM 1011 O O . SER A 1 125 ? 35.935 8.810 -36.719 1.00 87.38 125 SER A O 1
ATOM 1013 N N . THR A 1 126 ? 35.192 10.021 -34.987 1.00 86.44 126 THR A N 1
ATOM 1014 C CA . THR A 1 126 ? 35.255 11.304 -35.726 1.00 86.44 126 THR A CA 1
ATOM 1015 C C . THR A 1 126 ? 36.673 11.730 -36.125 1.00 86.44 126 THR A C 1
ATOM 1017 O O . THR A 1 126 ? 36.815 12.639 -36.939 1.00 86.44 126 THR A O 1
ATOM 1020 N N . LYS A 1 127 ? 37.720 11.088 -35.584 1.00 83.00 127 LYS A N 1
ATOM 1021 C CA . LYS A 1 127 ? 39.125 11.379 -35.915 1.00 83.00 127 LYS A CA 1
ATOM 1022 C C . LYS A 1 127 ? 39.594 10.686 -37.198 1.00 83.00 127 LYS A C 1
ATOM 1024 O O . LYS A 1 127 ? 40.374 11.281 -37.936 1.00 83.00 127 LYS A O 1
ATOM 1029 N N . SER A 1 128 ? 39.118 9.464 -37.461 1.00 76.69 128 SER A N 1
ATOM 1030 C CA . SER A 1 128 ? 39.521 8.659 -38.633 1.00 76.69 128 SER A CA 1
ATOM 1031 C C . SER A 1 128 ? 38.436 8.580 -39.717 1.00 76.69 128 SER A C 1
ATOM 1033 O O . SER A 1 128 ? 38.743 8.327 -40.881 1.00 76.69 128 SER A O 1
ATOM 1035 N N . VAL A 1 129 ? 37.164 8.828 -39.378 1.00 75.38 129 VAL A N 1
ATOM 1036 C CA . VAL A 1 129 ? 36.031 8.747 -40.313 1.00 75.38 129 VAL A CA 1
ATOM 1037 C C . VAL A 1 129 ? 35.652 10.138 -40.829 1.00 75.38 129 VAL A C 1
ATOM 1039 O O . VAL A 1 129 ? 35.086 10.953 -40.107 1.00 75.38 129 VAL A O 1
ATOM 1042 N N . GLY A 1 130 ? 35.888 10.394 -42.120 1.00 65.62 130 GLY A N 1
ATOM 1043 C CA . GLY A 1 130 ? 35.547 11.666 -42.783 1.00 65.62 130 GLY A CA 1
ATOM 1044 C C . GLY A 1 130 ? 34.049 11.912 -43.041 1.00 65.62 130 GLY A C 1
ATOM 1045 O O . GLY A 1 130 ? 33.696 12.887 -43.701 1.00 65.62 130 GLY A O 1
ATOM 1046 N N . ALA A 1 131 ? 33.163 11.034 -42.562 1.00 76.50 131 ALA A N 1
ATOM 1047 C CA . ALA A 1 131 ? 31.710 11.125 -42.710 1.00 76.50 131 ALA A CA 1
ATOM 1048 C C . ALA A 1 131 ? 31.025 11.275 -41.334 1.00 76.50 131 ALA A C 1
ATOM 1050 O O . ALA A 1 131 ? 31.493 10.677 -40.366 1.00 76.50 131 ALA A O 1
ATOM 1051 N N . PRO A 1 132 ? 29.895 12.004 -41.217 1.00 84.81 132 PRO A N 1
ATOM 1052 C CA . PRO A 1 132 ? 29.240 12.198 -39.925 1.00 84.81 132 PRO A CA 1
ATOM 1053 C C . PRO A 1 132 ? 28.749 10.888 -39.288 1.00 84.81 132 PRO A C 1
ATOM 1055 O O . PRO A 1 132 ? 27.950 10.153 -39.882 1.00 84.81 132 PRO A O 1
ATOM 1058 N N . ILE A 1 133 ? 29.175 10.637 -38.051 1.00 89.19 133 ILE A N 1
ATOM 1059 C CA . ILE A 1 133 ? 28.812 9.466 -37.246 1.00 89.19 133 ILE A CA 1
ATOM 1060 C C . ILE A 1 133 ? 27.324 9.524 -36.901 1.00 89.19 133 ILE A C 1
ATOM 1062 O O . ILE A 1 133 ? 26.838 10.534 -36.394 1.00 89.19 133 ILE A O 1
ATOM 1066 N N . GLN A 1 134 ? 26.582 8.444 -37.143 1.00 89.75 134 GLN A N 1
ATOM 1067 C CA . GLN A 1 134 ? 25.154 8.387 -36.817 1.00 89.75 134 GLN A CA 1
ATOM 1068 C C . GLN A 1 134 ? 24.974 7.760 -35.426 1.00 89.75 134 GLN A C 1
ATOM 1070 O O . GLN A 1 134 ? 25.081 6.546 -35.271 1.00 89.75 134 GLN A O 1
ATOM 1075 N N . ALA A 1 135 ? 24.715 8.569 -34.399 1.00 89.31 135 ALA A N 1
ATOM 1076 C CA . ALA A 1 135 ? 24.594 8.107 -33.016 1.00 89.31 135 ALA A CA 1
ATOM 1077 C C . ALA A 1 135 ? 23.125 7.863 -32.632 1.00 89.31 135 ALA A C 1
ATOM 1079 O O . ALA A 1 135 ? 22.325 8.797 -32.564 1.00 89.31 135 ALA A O 1
ATOM 1080 N N . VAL A 1 136 ? 22.754 6.616 -32.347 1.00 87.38 136 VAL A N 1
ATOM 1081 C CA . VAL A 1 136 ? 21.395 6.213 -31.951 1.00 87.38 136 VAL A CA 1
ATOM 1082 C C . VAL A 1 136 ? 21.185 6.500 -30.461 1.00 87.38 136 VAL A C 1
ATOM 1084 O O . VAL A 1 136 ? 21.354 5.628 -29.606 1.00 87.38 136 VAL A O 1
ATOM 1087 N N . VAL A 1 137 ? 20.863 7.762 -30.161 1.00 83.38 137 VAL A N 1
ATOM 1088 C CA . VAL A 1 137 ? 20.773 8.315 -28.796 1.00 83.38 137 VAL A CA 1
ATOM 1089 C C . VAL A 1 137 ? 19.498 9.117 -28.516 1.00 83.38 137 VAL A C 1
ATOM 1091 O O . VAL A 1 137 ? 19.205 9.389 -27.355 1.00 83.38 137 VAL A O 1
ATOM 1094 N N . LEU A 1 138 ? 18.712 9.508 -29.529 1.00 75.56 138 LEU A N 1
ATOM 1095 C CA . LEU A 1 138 ? 17.472 10.256 -29.284 1.00 75.56 138 LEU A CA 1
ATOM 1096 C C . LEU A 1 138 ? 16.423 9.325 -28.658 1.00 75.56 138 LEU A C 1
ATOM 1098 O O . LEU A 1 138 ? 16.126 8.254 -29.187 1.00 75.56 138 LEU A O 1
ATOM 1102 N N . GLY A 1 139 ? 15.868 9.745 -27.520 1.00 66.56 139 GLY A N 1
ATOM 1103 C CA . GLY A 1 139 ? 14.999 8.909 -26.685 1.00 66.56 139 GLY A CA 1
ATOM 1104 C C . GLY A 1 139 ? 15.743 8.034 -25.666 1.00 66.56 139 GLY A C 1
ATOM 1105 O O . GLY A 1 139 ? 15.102 7.232 -24.995 1.00 66.56 139 GLY A O 1
ATOM 1106 N N . HIS A 1 140 ? 17.064 8.186 -25.519 1.00 72.38 140 HIS A N 1
ATOM 1107 C CA . HIS A 1 140 ? 17.848 7.536 -24.469 1.00 72.38 140 HIS A CA 1
ATOM 1108 C C . HIS A 1 140 ? 18.475 8.564 -23.523 1.00 72.38 140 HIS A C 1
ATOM 1110 O O . HIS A 1 140 ? 18.981 9.595 -23.960 1.00 72.38 140 HIS A O 1
ATOM 1116 N N . THR A 1 141 ? 18.465 8.263 -22.225 1.00 66.94 141 THR A N 1
ATOM 1117 C CA . THR A 1 141 ? 19.158 9.039 -21.192 1.00 66.94 141 THR A CA 1
ATOM 1118 C C . THR A 1 141 ? 20.658 8.776 -21.197 1.00 66.94 141 THR A C 1
ATOM 1120 O O . THR A 1 141 ? 21.124 7.684 -21.526 1.00 66.94 141 THR A O 1
ATOM 1123 N N . GLY A 1 142 ? 21.410 9.797 -20.801 1.00 67.06 142 GLY A N 1
ATOM 1124 C CA . GLY A 1 142 ? 22.864 9.766 -20.785 1.00 67.06 142 GLY A CA 1
ATOM 1125 C C . GLY A 1 142 ? 23.427 9.072 -19.572 1.00 67.06 142 GLY A C 1
ATOM 1126 O O . GLY A 1 142 ? 22.723 8.759 -18.609 1.00 67.06 142 GLY A O 1
ATOM 1127 N N . ASN A 1 143 ? 24.740 8.878 -19.600 1.00 72.88 143 ASN A N 1
ATOM 1128 C CA . ASN A 1 143 ? 25.425 8.468 -18.396 1.00 72.88 143 ASN A CA 1
ATOM 1129 C C . ASN A 1 143 ? 25.329 9.608 -17.359 1.00 72.88 143 ASN A C 1
ATOM 1131 O O . ASN A 1 143 ? 25.791 10.710 -17.648 1.00 72.88 143 ASN A O 1
ATOM 1135 N N . PRO A 1 144 ? 24.771 9.384 -16.156 1.00 60.09 144 PRO A N 1
ATOM 1136 C CA . PRO A 1 144 ? 24.541 10.463 -15.193 1.00 60.09 144 PRO A CA 1
ATOM 1137 C C . PRO A 1 144 ? 25.832 11.051 -14.598 1.00 60.09 144 PRO A C 1
ATOM 1139 O O . PRO A 1 144 ? 25.777 12.116 -13.995 1.00 60.09 144 PRO A O 1
ATOM 1142 N N . TYR A 1 145 ? 26.980 10.382 -14.766 1.00 69.50 145 TYR A N 1
ATOM 1143 C CA . TYR A 1 145 ? 28.284 10.847 -14.281 1.00 69.50 145 TYR A CA 1
ATOM 1144 C C . TYR A 1 145 ? 29.135 11.505 -15.376 1.00 69.50 145 TYR A C 1
ATOM 1146 O O . TYR A 1 145 ? 29.861 12.453 -15.095 1.00 69.50 145 TYR A O 1
ATOM 1154 N N . PHE A 1 146 ? 29.052 11.004 -16.614 1.00 69.81 146 PHE A N 1
ATOM 1155 C CA . PHE A 1 146 ? 29.882 11.459 -17.743 1.00 69.81 146 PHE A CA 1
ATOM 1156 C C . PHE A 1 146 ? 29.116 12.293 -18.788 1.00 69.81 146 PHE A C 1
ATOM 1158 O O . PHE A 1 146 ? 29.722 12.865 -19.690 1.00 69.81 146 PHE A O 1
ATOM 1165 N N . GLY A 1 147 ? 27.791 12.391 -18.667 1.00 74.62 147 GLY A N 1
ATOM 1166 C CA . GLY A 1 147 ? 26.933 13.190 -19.536 1.00 74.62 147 GLY A CA 1
ATOM 1167 C C . GLY A 1 147 ? 26.738 12.613 -20.944 1.00 74.62 147 GLY A C 1
ATOM 1168 O O . GLY A 1 147 ? 26.735 11.399 -21.161 1.00 74.62 147 GLY A O 1
ATOM 1169 N N . HIS A 1 148 ? 26.523 13.527 -21.893 1.00 75.94 148 HIS A N 1
ATOM 1170 C CA . HIS A 1 148 ? 26.226 13.260 -23.306 1.00 75.94 148 HIS A CA 1
ATOM 1171 C C . HIS A 1 148 ? 27.009 14.163 -24.280 1.00 75.94 148 HIS A C 1
ATOM 1173 O O . HIS A 1 148 ? 26.779 14.084 -25.485 1.00 75.94 148 HIS A O 1
ATOM 1179 N N . GLU A 1 149 ? 27.879 15.053 -23.792 1.00 80.69 149 GLU A N 1
ATOM 1180 C CA . GLU A 1 149 ? 28.435 16.160 -24.593 1.00 80.69 149 GLU A CA 1
ATOM 1181 C C . GLU A 1 149 ? 29.231 15.699 -25.824 1.00 80.69 149 GLU A C 1
ATOM 1183 O O . GLU A 1 149 ? 29.221 16.359 -26.859 1.00 80.69 149 GLU A O 1
ATOM 1188 N N . THR A 1 150 ? 29.829 14.509 -25.779 1.00 81.38 150 THR A N 1
ATOM 1189 C CA . THR A 1 150 ? 30.470 13.857 -26.936 1.00 81.38 150 THR A CA 1
ATOM 1190 C C . THR A 1 150 ? 29.525 13.664 -28.130 1.00 81.38 150 THR A C 1
ATOM 1192 O O . THR A 1 150 ? 29.954 13.730 -29.281 1.00 81.38 150 THR A O 1
ATOM 1195 N N . PHE A 1 151 ? 28.222 13.489 -27.888 1.00 85.69 151 PHE A N 1
ATOM 1196 C CA . PHE A 1 151 ? 27.203 13.389 -28.934 1.00 85.69 151 PHE A CA 1
ATOM 1197 C C . PHE A 1 151 ? 26.753 14.756 -29.487 1.00 85.69 151 PHE A C 1
ATOM 1199 O O . PHE A 1 151 ? 25.961 14.779 -30.427 1.00 85.69 151 PHE A O 1
ATOM 1206 N N . ASN A 1 152 ? 27.220 15.880 -28.927 1.00 85.56 152 ASN A N 1
ATOM 1207 C CA . ASN A 1 152 ? 27.008 17.237 -29.459 1.00 85.56 152 ASN A CA 1
ATOM 1208 C C . ASN A 1 152 ? 28.102 17.662 -30.463 1.00 85.56 152 ASN A C 1
ATOM 1210 O O . ASN A 1 152 ? 28.067 18.782 -30.969 1.00 85.56 152 ASN A O 1
ATOM 1214 N N . HIS A 1 153 ? 29.078 16.795 -30.754 1.00 86.38 153 HIS A N 1
ATOM 1215 C CA . HIS A 1 153 ? 30.165 17.092 -31.685 1.00 86.38 153 HIS A CA 1
ATOM 1216 C C . HIS A 1 153 ? 29.643 17.387 -33.114 1.00 86.38 153 HIS A C 1
ATOM 1218 O O . HIS A 1 153 ? 28.756 16.669 -33.577 1.00 86.38 153 HIS A O 1
ATOM 1224 N N . PRO A 1 154 ? 30.199 18.365 -33.865 1.00 86.44 154 PRO A N 1
ATOM 1225 C CA . PRO A 1 154 ? 29.687 18.743 -35.193 1.00 86.44 154 PRO A CA 1
ATOM 1226 C C . PRO A 1 154 ? 29.662 17.612 -36.234 1.00 86.44 154 PRO A C 1
ATOM 1228 O O . PRO A 1 154 ? 28.858 17.642 -37.162 1.00 86.44 154 PRO A O 1
ATOM 1231 N N . LEU A 1 155 ? 30.526 16.603 -36.075 1.00 87.06 155 LEU A N 1
ATOM 1232 C CA . LEU A 1 155 ? 30.569 15.405 -36.926 1.00 87.06 155 LEU A CA 1
ATOM 1233 C C . LEU A 1 155 ? 29.700 14.245 -36.396 1.00 87.06 155 LEU A C 1
ATOM 1235 O O . LEU A 1 155 ? 29.844 13.120 -36.867 1.00 87.06 155 LEU A O 1
ATOM 1239 N N . THR A 1 156 ? 28.795 14.494 -35.446 1.00 87.75 156 THR A N 1
ATOM 1240 C CA . THR A 1 156 ? 27.895 13.484 -34.868 1.00 87.75 156 THR A CA 1
ATOM 1241 C C . THR A 1 156 ? 26.431 13.863 -35.095 1.00 87.75 156 THR A C 1
ATOM 1243 O O . THR A 1 156 ? 25.939 14.871 -34.595 1.00 87.75 156 THR A O 1
ATOM 1246 N N . VAL A 1 157 ? 25.695 13.019 -35.818 1.00 88.75 157 VAL A N 1
ATOM 1247 C CA . VAL A 1 157 ? 24.261 13.177 -36.091 1.00 88.75 157 VAL A CA 1
ATOM 1248 C C . VAL A 1 157 ? 23.470 12.242 -35.184 1.00 88.75 157 VAL A C 1
ATOM 1250 O O . VAL A 1 157 ? 23.566 11.020 -35.295 1.00 88.75 157 VAL A O 1
ATOM 1253 N N . LYS A 1 158 ? 22.657 12.806 -34.288 1.00 89.06 158 LYS A N 1
ATOM 1254 C CA . LYS A 1 158 ? 21.812 12.027 -33.374 1.00 89.06 158 LYS A CA 1
ATOM 1255 C C . LYS A 1 158 ? 20.596 11.437 -34.108 1.00 89.06 158 LYS A C 1
ATOM 1257 O O . LYS A 1 158 ? 19.949 12.127 -34.891 1.00 89.06 158 LYS A O 1
ATOM 1262 N N . ARG A 1 159 ? 20.262 10.176 -33.823 1.00 85.69 159 ARG A N 1
ATOM 1263 C CA . ARG A 1 159 ? 19.151 9.400 -34.412 1.00 85.69 159 ARG A CA 1
ATOM 1264 C C . ARG A 1 159 ? 18.260 8.772 -33.331 1.00 85.69 159 ARG A C 1
ATOM 1266 O O . ARG A 1 159 ? 18.773 8.491 -32.243 1.00 85.69 159 ARG A O 1
ATOM 1273 N N . PRO A 1 160 ? 16.956 8.551 -33.590 1.00 80.69 160 PRO A N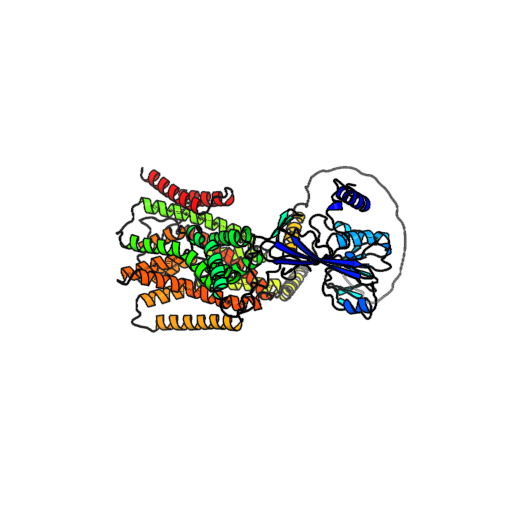 1
ATOM 1274 C CA . PRO A 1 160 ? 16.053 7.909 -32.639 1.00 80.69 160 PRO A CA 1
ATOM 1275 C C . PRO A 1 160 ? 16.185 6.388 -32.626 1.00 80.69 160 PRO A C 1
ATOM 1277 O O . PRO A 1 160 ? 16.684 5.773 -33.566 1.00 80.69 160 PRO A O 1
ATOM 1280 N N . SER A 1 161 ? 15.754 5.785 -31.522 1.00 69.31 161 SER A N 1
ATOM 1281 C CA . SER A 1 161 ? 15.928 4.359 -31.253 1.00 69.31 161 SER A CA 1
ATOM 1282 C C . SER A 1 161 ? 15.001 3.445 -32.068 1.00 69.31 161 SER A C 1
ATOM 1284 O O . SER A 1 161 ? 14.003 3.881 -32.638 1.00 69.31 161 SER A O 1
ATOM 1286 N N . ARG A 1 162 ? 15.355 2.148 -32.082 1.00 59.94 162 ARG A N 1
ATOM 1287 C CA . ARG A 1 162 ? 14.737 1.038 -32.835 1.00 59.94 162 ARG A CA 1
ATOM 1288 C C . ARG A 1 162 ? 14.940 1.102 -34.357 1.00 59.94 162 ARG A C 1
ATOM 1290 O O . ARG A 1 162 ? 14.089 1.562 -35.112 1.00 59.94 162 ARG A O 1
ATOM 1297 N N . ALA A 1 163 ? 16.064 0.522 -34.770 1.00 59.59 163 ALA A N 1
ATOM 1298 C CA . ALA A 1 163 ? 16.363 0.132 -36.140 1.00 59.59 163 ALA A CA 1
ATOM 1299 C C . ALA A 1 163 ? 15.607 -1.148 -36.547 1.00 59.59 163 ALA A C 1
ATOM 1301 O O . ALA A 1 163 ? 15.597 -2.112 -35.781 1.00 59.59 163 ALA A O 1
ATOM 1302 N N . ARG A 1 164 ? 15.077 -1.204 -37.773 1.00 71.50 164 ARG A N 1
ATOM 1303 C CA . ARG A 1 164 ? 15.108 -2.444 -38.576 1.00 71.50 164 ARG A CA 1
ATOM 1304 C C . ARG A 1 164 ? 16.286 -2.317 -39.534 1.00 71.50 164 ARG A C 1
ATOM 1306 O O . ARG A 1 164 ? 16.471 -1.234 -40.093 1.00 71.50 164 ARG A O 1
ATOM 1313 N N . VAL A 1 165 ? 17.047 -3.392 -39.725 1.00 74.69 165 VAL A N 1
ATOM 1314 C CA . VAL A 1 165 ? 18.075 -3.445 -40.769 1.00 74.69 165 VAL A CA 1
ATOM 1315 C C . VAL A 1 165 ? 17.546 -4.277 -41.930 1.00 74.69 165 VAL A C 1
ATOM 1317 O O . VAL A 1 165 ? 16.947 -5.331 -41.719 1.00 74.69 165 VAL A O 1
ATOM 1320 N N . ASP A 1 166 ? 17.712 -3.790 -43.155 1.00 73.81 166 ASP A N 1
ATOM 1321 C CA . ASP A 1 166 ? 17.519 -4.617 -44.344 1.00 73.81 166 ASP A CA 1
ATOM 1322 C C . ASP A 1 166 ? 18.860 -5.257 -44.741 1.00 73.81 166 ASP A C 1
ATOM 1324 O O . ASP A 1 166 ? 19.899 -4.595 -44.749 1.00 73.81 166 ASP A O 1
ATOM 1328 N N . ALA A 1 167 ? 18.843 -6.561 -45.018 1.00 64.44 167 ALA A N 1
ATOM 1329 C CA . ALA A 1 167 ? 20.023 -7.319 -45.423 1.00 64.44 167 ALA A CA 1
ATOM 1330 C C . ALA A 1 167 ? 20.317 -7.178 -46.926 1.00 64.44 167 ALA A C 1
ATOM 1332 O O . ALA A 1 167 ? 21.478 -7.219 -47.329 1.00 64.44 167 ALA A O 1
ATOM 1333 N N . ALA A 1 168 ? 19.289 -6.955 -47.756 1.00 61.91 168 ALA A N 1
ATOM 1334 C CA . ALA A 1 168 ? 19.446 -6.814 -49.205 1.00 61.91 168 ALA A CA 1
ATOM 1335 C C . ALA A 1 168 ? 20.123 -5.485 -49.589 1.00 61.91 168 ALA A C 1
ATOM 1337 O O . ALA A 1 168 ? 20.882 -5.417 -50.555 1.00 61.91 168 ALA A O 1
ATOM 1338 N N . ALA A 1 169 ? 19.890 -4.435 -48.801 1.00 62.25 169 ALA A N 1
ATOM 1339 C CA . ALA A 1 169 ? 20.630 -3.182 -48.850 1.00 62.25 169 ALA A CA 1
ATOM 1340 C C . ALA A 1 169 ? 20.812 -2.688 -47.408 1.00 62.25 169 ALA A C 1
ATOM 1342 O O . ALA A 1 169 ? 19.786 -2.472 -46.768 1.00 62.25 169 ALA A O 1
ATOM 1343 N N . PRO A 1 170 ? 22.051 -2.472 -46.909 1.00 66.12 170 PRO A N 1
ATOM 1344 C CA . PRO A 1 170 ? 22.407 -2.287 -45.490 1.00 66.12 170 PRO A CA 1
ATOM 1345 C C . PRO A 1 170 ? 21.859 -0.967 -44.937 1.00 66.12 170 PRO A C 1
ATOM 1347 O O . PRO A 1 170 ? 22.573 0.020 -44.744 1.00 66.12 170 PRO A O 1
ATOM 1350 N N . THR A 1 171 ? 20.549 -0.942 -44.755 1.00 78.38 171 THR A N 1
ATOM 1351 C CA . THR A 1 171 ? 19.756 0.253 -44.527 1.00 78.38 171 THR A CA 1
ATOM 1352 C C . THR A 1 171 ? 19.204 0.171 -43.133 1.00 78.38 171 THR A C 1
ATOM 1354 O O . THR A 1 171 ? 18.465 -0.755 -42.802 1.00 78.38 171 THR A O 1
ATOM 1357 N N . ILE A 1 172 ? 19.551 1.157 -42.317 1.00 79.19 172 ILE A N 1
ATOM 1358 C CA . ILE A 1 172 ? 18.991 1.281 -40.981 1.00 79.19 172 ILE A CA 1
ATOM 1359 C C . ILE A 1 172 ? 17.793 2.217 -41.059 1.00 79.19 172 ILE A C 1
ATOM 1361 O O . ILE A 1 172 ? 17.951 3.397 -41.367 1.00 79.19 172 ILE A O 1
ATOM 1365 N N . HIS A 1 173 ? 16.604 1.673 -40.796 1.00 80.12 173 HIS A N 1
ATOM 1366 C CA . HIS A 1 173 ? 15.340 2.407 -40.759 1.00 80.12 173 HIS A CA 1
ATOM 1367 C C . HIS A 1 173 ? 15.004 2.820 -39.327 1.00 80.12 173 HIS A C 1
ATOM 1369 O O . HIS A 1 173 ? 14.848 1.956 -38.463 1.00 80.12 173 HIS A O 1
ATOM 1375 N N . PHE A 1 174 ? 14.861 4.122 -39.085 1.00 79.94 174 PHE A N 1
ATOM 1376 C CA . PHE A 1 174 ? 14.568 4.699 -37.775 1.00 79.94 174 PHE A CA 1
ATOM 1377 C C . PHE A 1 174 ? 13.072 5.014 -37.592 1.00 79.94 174 PHE A C 1
ATOM 1379 O O . PHE A 1 174 ? 12.311 5.139 -38.553 1.00 79.94 174 PHE A O 1
ATOM 1386 N N . VAL A 1 175 ? 12.636 5.174 -36.337 1.00 70.88 175 VAL A N 1
ATOM 1387 C CA . VAL A 1 175 ? 11.221 5.405 -35.965 1.00 70.88 175 VAL A CA 1
ATOM 1388 C C . VAL A 1 175 ? 10.650 6.740 -36.467 1.00 70.88 175 VAL A C 1
ATOM 1390 O O . VAL A 1 175 ? 9.437 6.862 -36.624 1.00 70.88 175 VAL A O 1
ATOM 1393 N N . ASP A 1 176 ? 11.495 7.728 -36.764 1.00 71.44 176 ASP A N 1
ATOM 1394 C CA . ASP A 1 176 ? 11.092 8.996 -37.393 1.00 71.44 176 ASP A CA 1
ATOM 1395 C C . ASP A 1 176 ? 10.834 8.876 -38.911 1.00 71.44 176 ASP A C 1
ATOM 1397 O O . ASP A 1 176 ? 10.501 9.865 -39.561 1.00 71.44 176 ASP A O 1
ATOM 1401 N N . GLY A 1 177 ? 10.977 7.674 -39.479 1.00 69.56 177 GLY A N 1
ATOM 1402 C CA . GLY A 1 177 ? 10.870 7.415 -40.913 1.00 69.56 177 GLY A CA 1
ATOM 1403 C C . GLY A 1 177 ? 12.144 7.742 -41.695 1.00 69.56 177 GLY A C 1
ATOM 1404 O O . GLY A 1 177 ? 12.181 7.518 -42.905 1.00 69.56 177 GLY A O 1
ATOM 1405 N N . THR A 1 178 ? 13.201 8.239 -41.040 1.00 78.50 178 THR A N 1
ATOM 1406 C CA . THR A 1 178 ? 14.497 8.439 -41.695 1.00 78.50 178 THR A CA 1
ATOM 1407 C C . THR A 1 178 ? 15.228 7.112 -41.879 1.00 78.50 178 THR A C 1
ATOM 1409 O O . THR A 1 178 ? 15.004 6.135 -41.160 1.00 78.50 178 THR A O 1
ATOM 1412 N N . SER A 1 179 ? 16.120 7.066 -42.865 1.00 78.06 179 SER A N 1
ATOM 1413 C CA . SER A 1 179 ? 16.991 5.918 -43.098 1.00 78.06 179 SER A CA 1
ATOM 1414 C C . SER A 1 179 ? 18.419 6.363 -43.393 1.00 78.06 179 SER A C 1
ATOM 1416 O O . SER A 1 179 ? 18.643 7.449 -43.931 1.00 78.06 179 SER A O 1
ATOM 1418 N N . VAL A 1 180 ? 19.393 5.536 -43.015 1.00 74.25 180 VAL A N 1
ATOM 1419 C CA . VAL A 1 180 ? 20.804 5.717 -43.390 1.00 74.25 180 VAL A CA 1
ATOM 1420 C C . VAL A 1 180 ? 21.180 4.624 -44.381 1.00 74.25 180 VAL A C 1
ATOM 1422 O O . VAL A 1 180 ? 21.015 3.442 -44.087 1.00 74.25 180 VAL A O 1
ATOM 1425 N N . ILE A 1 181 ? 21.669 5.049 -45.551 1.00 71.12 181 ILE A N 1
ATOM 1426 C CA . ILE A 1 181 ? 22.016 4.196 -46.694 1.00 71.12 181 ILE A CA 1
ATOM 1427 C C . ILE A 1 181 ? 23.387 4.617 -47.257 1.00 71.12 181 ILE A C 1
ATOM 1429 O O . ILE A 1 181 ? 23.624 5.821 -47.441 1.00 71.12 181 ILE A O 1
ATOM 1433 N N . PRO A 1 182 ? 24.272 3.667 -47.610 1.00 70.38 182 PRO A N 1
ATOM 1434 C CA . PRO A 1 182 ? 24.451 2.378 -46.935 1.00 70.38 182 PRO A CA 1
ATOM 1435 C C . PRO A 1 182 ? 25.093 2.581 -45.549 1.00 70.38 182 PRO A C 1
ATOM 1437 O O . PRO A 1 182 ? 25.651 3.644 -45.274 1.00 70.38 182 PRO A O 1
ATOM 1440 N N . VAL A 1 183 ? 25.026 1.570 -44.685 1.00 77.12 183 VAL A N 1
ATOM 1441 C CA . VAL A 1 183 ? 25.843 1.468 -43.466 1.00 77.12 183 VAL A CA 1
ATOM 1442 C C . VAL A 1 183 ? 26.984 0.487 -43.714 1.00 77.12 183 VAL A C 1
ATOM 1444 O O . VAL A 1 183 ? 26.746 -0.623 -44.193 1.00 77.12 183 VAL A O 1
ATOM 1447 N N . ASP A 1 184 ? 28.206 0.898 -43.379 1.00 84.19 184 ASP A N 1
ATOM 1448 C CA . ASP A 1 184 ? 29.407 0.072 -43.530 1.00 84.19 184 ASP A CA 1
ATOM 1449 C C . ASP A 1 184 ? 29.752 -0.639 -42.212 1.00 84.19 184 ASP A C 1
ATOM 1451 O O . ASP A 1 184 ? 30.070 -1.827 -42.218 1.00 84.19 184 ASP A O 1
ATOM 1455 N N . HIS A 1 185 ? 29.585 0.051 -41.074 1.00 87.44 185 HIS A N 1
ATOM 1456 C CA . HIS A 1 185 ? 29.771 -0.525 -39.738 1.00 87.44 185 HIS A CA 1
ATOM 1457 C C . HIS A 1 185 ? 28.651 -0.136 -38.763 1.00 87.44 185 HIS A C 1
ATOM 1459 O O . HIS A 1 185 ? 28.275 1.036 -38.649 1.00 87.44 185 HIS A O 1
ATOM 1465 N N . LEU A 1 186 ? 28.170 -1.118 -38.001 1.00 88.62 186 LEU A N 1
ATOM 1466 C CA . LEU A 1 186 ? 27.206 -0.963 -36.918 1.00 88.62 186 LEU A CA 1
ATOM 1467 C C . LEU A 1 186 ? 27.868 -1.301 -35.579 1.00 88.62 186 LEU A C 1
ATOM 1469 O O . LEU A 1 186 ? 28.201 -2.452 -35.303 1.00 88.62 186 LEU A O 1
ATOM 1473 N N . MET A 1 187 ? 28.046 -0.280 -34.746 1.00 89.56 187 MET A N 1
ATOM 1474 C CA . MET A 1 187 ? 28.859 -0.332 -33.540 1.00 89.56 187 MET A CA 1
ATOM 1475 C C . MET A 1 187 ? 28.011 -0.284 -32.264 1.00 89.56 187 MET A C 1
ATOM 1477 O O . MET A 1 187 ? 27.454 0.751 -31.904 1.00 89.56 187 MET A O 1
ATOM 1481 N N . PHE A 1 188 ? 27.937 -1.398 -31.544 1.00 90.62 188 PHE A N 1
ATOM 1482 C CA . PHE A 1 188 ? 27.161 -1.547 -30.318 1.00 90.62 188 PHE A CA 1
ATOM 1483 C C . PHE A 1 188 ? 27.972 -1.159 -29.070 1.00 90.62 188 PHE A C 1
ATOM 1485 O O . PHE A 1 188 ? 28.818 -1.908 -28.580 1.00 90.62 188 PHE A O 1
ATOM 1492 N N . GLY A 1 189 ? 27.655 0.005 -28.501 1.00 89.81 189 GLY A N 1
ATOM 1493 C CA . GLY A 1 189 ? 28.070 0.445 -27.164 1.00 89.81 189 GLY A CA 1
ATOM 1494 C C . GLY A 1 189 ? 27.014 0.137 -26.096 1.00 89.81 189 GLY A C 1
ATOM 1495 O O . GLY A 1 189 ? 26.773 0.952 -25.205 1.00 89.81 189 GLY A O 1
ATOM 1496 N N . THR A 1 190 ? 26.338 -1.010 -26.215 1.00 87.69 190 THR A N 1
ATOM 1497 C CA . THR A 1 190 ? 25.168 -1.412 -25.411 1.00 87.69 190 THR A CA 1
ATOM 1498 C C . THR A 1 190 ? 25.505 -2.112 -24.092 1.00 87.69 190 THR A C 1
ATOM 1500 O O . THR A 1 190 ? 24.607 -2.362 -23.289 1.00 87.69 190 THR A O 1
ATOM 1503 N N . GLY A 1 191 ? 26.787 -2.356 -23.815 1.00 87.88 191 GLY A N 1
ATOM 1504 C CA . GLY A 1 191 ? 27.262 -2.871 -22.533 1.00 87.88 191 GLY A CA 1
ATOM 1505 C C . GLY A 1 191 ? 27.371 -4.393 -22.498 1.00 87.88 191 GLY A C 1
ATOM 1506 O O . GLY A 1 191 ? 27.632 -5.043 -23.503 1.00 87.88 191 GLY A O 1
ATOM 1507 N N . TYR A 1 192 ? 27.228 -4.977 -21.315 1.00 86.25 192 TYR A N 1
ATOM 1508 C CA . TYR A 1 192 ? 27.634 -6.359 -21.056 1.00 86.25 192 TYR A CA 1
ATOM 1509 C C . TYR A 1 192 ? 26.542 -7.146 -20.350 1.00 86.25 192 TYR A C 1
ATOM 1511 O O . TYR A 1 192 ? 25.678 -6.546 -19.717 1.00 86.25 192 TYR A O 1
ATOM 1519 N N . THR A 1 193 ? 26.611 -8.474 -20.430 1.00 79.56 193 THR A N 1
ATOM 1520 C CA . THR A 1 193 ? 25.766 -9.394 -19.664 1.00 79.56 193 THR A CA 1
ATOM 1521 C C . THR A 1 193 ? 26.575 -10.032 -18.537 1.00 79.56 193 THR A C 1
ATOM 1523 O O . THR A 1 193 ? 27.630 -10.624 -18.757 1.00 79.56 193 THR A O 1
ATOM 1526 N N . TRP A 1 194 ? 26.061 -9.937 -17.317 1.00 77.75 194 TRP A N 1
ATOM 1527 C CA . TRP A 1 194 ? 26.620 -10.566 -16.133 1.00 77.75 194 TRP A CA 1
ATOM 1528 C C . TRP A 1 194 ? 26.528 -12.088 -16.275 1.00 77.75 194 TRP A C 1
ATOM 1530 O O . TRP A 1 194 ? 25.499 -12.623 -16.684 1.00 77.75 194 TRP A O 1
ATOM 1540 N N . THR A 1 195 ? 27.600 -12.799 -15.949 1.00 73.62 195 THR A N 1
ATOM 1541 C CA . THR A 1 195 ? 27.663 -14.262 -16.027 1.00 73.62 195 THR A CA 1
ATOM 1542 C C . THR A 1 195 ? 28.577 -14.798 -14.934 1.00 73.62 195 THR A C 1
ATOM 1544 O O . THR A 1 195 ? 29.571 -14.170 -14.577 1.00 73.62 195 THR A O 1
ATOM 1547 N N . LEU A 1 196 ? 28.221 -15.961 -14.390 1.00 80.88 196 LEU A N 1
ATOM 1548 C CA . LEU A 1 196 ? 29.027 -16.723 -13.437 1.00 80.88 196 LEU A CA 1
ATOM 1549 C C . LEU A 1 196 ? 29.052 -18.184 -13.916 1.00 80.88 196 LEU A C 1
ATOM 1551 O O . LEU A 1 196 ? 28.323 -19.009 -13.369 1.00 80.88 196 LEU A O 1
ATOM 1555 N N . PRO A 1 197 ? 29.806 -18.509 -14.986 1.00 76.56 197 PRO A N 1
ATOM 1556 C CA . PRO A 1 197 ? 29.723 -19.819 -15.645 1.00 76.56 197 PRO A CA 1
ATOM 1557 C C . PRO A 1 197 ? 30.063 -20.984 -14.701 1.00 76.56 197 PRO A C 1
ATOM 1559 O O . PRO A 1 197 ? 29.399 -22.016 -14.733 1.00 76.56 197 PRO A O 1
ATOM 1562 N N . PHE A 1 198 ? 31.002 -20.770 -13.775 1.00 82.06 198 PHE A N 1
ATOM 1563 C CA . PHE A 1 198 ? 31.384 -21.720 -12.724 1.00 82.06 198 PHE A CA 1
ATOM 1564 C C . PHE A 1 198 ? 30.337 -21.903 -11.606 1.00 82.06 198 PHE A C 1
ATOM 1566 O O . PHE A 1 198 ? 30.483 -22.804 -10.776 1.00 82.06 198 PHE A O 1
ATOM 1573 N N . PHE A 1 199 ? 29.266 -21.101 -11.590 1.00 79.12 199 PHE A N 1
ATOM 1574 C CA . PHE A 1 199 ? 28.127 -21.229 -10.678 1.00 79.12 199 PHE A CA 1
ATOM 1575 C C . PHE A 1 199 ? 26.799 -21.366 -11.445 1.00 79.12 199 PHE A C 1
ATOM 1577 O O . PHE A 1 199 ? 25.959 -20.466 -11.386 1.00 79.12 199 PHE A O 1
ATOM 1584 N N . PRO A 1 200 ? 26.538 -22.508 -12.111 1.00 65.12 200 PRO A N 1
ATOM 1585 C CA . PRO A 1 200 ? 25.295 -22.724 -12.861 1.00 65.12 200 PRO A CA 1
ATOM 1586 C C . PRO A 1 200 ? 24.027 -22.657 -11.989 1.00 65.12 200 PRO A C 1
ATOM 1588 O O . PRO A 1 200 ? 22.938 -22.416 -12.503 1.00 65.12 200 PRO A O 1
ATOM 1591 N N . GLN A 1 201 ? 24.151 -22.846 -10.670 1.00 64.31 201 GLN A N 1
ATOM 1592 C CA . GLN A 1 201 ? 23.063 -22.657 -9.706 1.00 64.31 201 GLN A CA 1
ATOM 1593 C C . GLN A 1 201 ? 22.716 -21.181 -9.422 1.00 64.31 201 GLN A C 1
ATOM 1595 O O . GLN A 1 201 ? 21.622 -20.903 -8.934 1.00 64.31 201 GLN A O 1
ATOM 1600 N N . VAL A 1 202 ? 23.615 -20.232 -9.712 1.00 65.88 202 VAL A N 1
ATOM 1601 C CA . VAL A 1 202 ? 23.392 -18.802 -9.462 1.00 65.88 202 VAL A CA 1
ATOM 1602 C C . VAL A 1 202 ? 22.710 -18.179 -10.678 1.00 65.88 202 VAL A C 1
ATOM 1604 O O . VAL A 1 202 ? 23.342 -17.793 -11.660 1.00 65.88 202 VAL A O 1
ATOM 1607 N N . LEU A 1 203 ? 21.384 -18.070 -10.599 1.00 56.75 203 LEU A N 1
ATOM 1608 C CA . LEU A 1 203 ? 20.557 -17.454 -11.633 1.00 56.75 203 LEU A CA 1
ATOM 1609 C C . LEU A 1 203 ? 20.884 -15.963 -11.788 1.00 56.75 203 LEU A C 1
ATOM 1611 O O . LEU A 1 203 ? 20.533 -15.130 -10.947 1.00 56.75 203 LEU A O 1
ATOM 1615 N N . VAL A 1 204 ? 21.509 -15.619 -12.913 1.00 55.78 204 VAL A N 1
ATOM 1616 C CA . VAL A 1 204 ? 21.659 -14.230 -13.343 1.00 55.78 204 VAL A CA 1
ATOM 1617 C C . VAL A 1 204 ? 20.401 -13.793 -14.089 1.00 55.78 204 VAL A C 1
ATOM 1619 O O . VAL A 1 204 ? 19.975 -14.432 -15.050 1.00 55.78 204 VAL A O 1
ATOM 1622 N N . ARG A 1 205 ? 19.808 -12.672 -13.677 1.00 52.16 205 ARG A N 1
ATOM 1623 C CA . ARG A 1 205 ? 18.604 -12.108 -14.294 1.00 52.16 205 ARG A CA 1
ATOM 1624 C C . ARG A 1 205 ? 18.753 -10.605 -14.482 1.00 52.16 205 ARG A C 1
ATOM 1626 O O . ARG A 1 205 ? 19.164 -9.902 -13.568 1.00 52.16 205 ARG A O 1
ATOM 1633 N N . ASN A 1 206 ? 18.376 -10.105 -15.661 1.00 46.41 206 ASN A N 1
ATOM 1634 C CA . ASN A 1 206 ? 18.471 -8.684 -16.022 1.00 46.41 206 ASN A CA 1
ATOM 1635 C C . ASN A 1 206 ? 19.843 -8.087 -15.696 1.00 46.41 206 ASN A C 1
ATOM 1637 O O . ASN A 1 206 ? 19.931 -7.015 -15.098 1.00 46.41 206 ASN A O 1
ATOM 1641 N N . ASN A 1 207 ? 20.908 -8.806 -16.063 1.00 55.09 207 ASN A N 1
ATOM 1642 C CA . ASN A 1 207 ? 22.279 -8.350 -15.855 1.00 55.09 207 ASN A CA 1
ATOM 1643 C C . ASN A 1 207 ? 22.686 -8.204 -14.365 1.00 55.09 207 ASN A C 1
ATOM 1645 O O . ASN A 1 207 ? 23.558 -7.403 -14.037 1.00 55.09 207 ASN A O 1
ATOM 1649 N N . ARG A 1 208 ? 22.032 -8.937 -13.445 1.00 53.47 208 ARG A N 1
ATOM 1650 C CA . ARG A 1 208 ? 22.301 -8.926 -11.994 1.00 53.47 208 ARG A CA 1
ATOM 1651 C C . ARG A 1 208 ? 22.149 -10.313 -11.363 1.00 53.47 208 ARG A C 1
ATOM 1653 O O . ARG A 1 208 ? 21.355 -11.128 -11.827 1.00 53.47 208 ARG A O 1
ATOM 1660 N N . VAL A 1 209 ? 22.869 -10.552 -10.268 1.00 57.53 209 VAL A N 1
ATOM 1661 C CA . VAL A 1 209 ? 22.711 -11.732 -9.399 1.00 57.53 209 VAL A CA 1
ATOM 1662 C C . VAL A 1 209 ? 21.750 -11.389 -8.259 1.00 57.53 209 VAL A C 1
ATOM 1664 O O . VAL A 1 209 ? 21.920 -10.365 -7.603 1.00 57.53 209 VAL A O 1
ATOM 1667 N N . LEU A 1 210 ? 20.734 -12.229 -8.036 1.00 45.41 210 LEU A N 1
ATOM 1668 C CA . LEU A 1 210 ? 19.598 -11.928 -7.148 1.00 45.41 210 LEU A CA 1
ATOM 1669 C C . LEU A 1 210 ? 19.938 -11.870 -5.648 1.00 45.41 210 LEU A C 1
ATOM 1671 O O . LEU A 1 210 ? 19.257 -11.165 -4.912 1.00 45.41 210 LEU A O 1
ATOM 1675 N N . GLU A 1 211 ? 20.975 -12.581 -5.204 1.00 48.50 211 GLU A N 1
ATOM 1676 C CA . GLU A 1 211 ? 21.347 -12.719 -3.781 1.00 48.50 211 GLU A CA 1
ATOM 1677 C C . GLU A 1 211 ? 22.600 -11.903 -3.399 1.00 48.50 211 GLU A C 1
ATOM 1679 O O . GLU A 1 211 ? 23.128 -12.034 -2.295 1.00 48.50 211 GLU A O 1
ATOM 1684 N N . LEU A 1 212 ? 23.098 -11.058 -4.312 1.00 43.28 212 LEU A N 1
ATOM 1685 C CA . LEU A 1 212 ? 24.351 -10.316 -4.156 1.00 43.28 212 LEU A CA 1
ATOM 1686 C C . LEU A 1 212 ? 24.113 -8.931 -3.524 1.00 43.28 212 LEU A C 1
ATOM 1688 O O . LEU A 1 212 ? 23.581 -8.024 -4.166 1.00 43.28 212 LEU A O 1
ATOM 1692 N N . VAL A 1 213 ? 24.561 -8.733 -2.283 1.00 38.59 213 VAL A N 1
ATOM 1693 C CA . VAL A 1 213 ? 24.553 -7.432 -1.595 1.00 38.59 213 VAL A CA 1
ATOM 1694 C C . VAL A 1 213 ? 25.908 -6.758 -1.785 1.00 38.59 213 VAL A C 1
ATOM 1696 O O . VAL A 1 213 ? 26.904 -7.145 -1.176 1.00 38.59 213 VAL A O 1
ATOM 1699 N N . CYS A 1 214 ? 25.954 -5.728 -2.627 1.00 38.00 214 CYS A N 1
ATOM 1700 C CA . CYS A 1 214 ? 27.140 -4.890 -2.798 1.00 38.00 214 CYS A CA 1
ATOM 1701 C C . CYS A 1 214 ? 27.093 -3.708 -1.823 1.00 38.00 214 CYS A C 1
ATOM 1703 O O . CYS A 1 214 ? 26.314 -2.776 -2.015 1.00 38.00 214 CYS A O 1
ATOM 1705 N N . SER A 1 215 ? 27.921 -3.747 -0.777 1.00 32.66 215 SER A N 1
ATOM 1706 C CA . SER A 1 215 ? 28.063 -2.653 0.198 1.00 32.66 215 SER A CA 1
ATOM 1707 C C . SER A 1 215 ? 29.077 -1.587 -0.239 1.00 32.66 215 SER A C 1
ATOM 1709 O O . SER A 1 215 ? 29.061 -0.476 0.286 1.00 32.66 215 SER A O 1
ATOM 1711 N N . LEU A 1 216 ? 29.942 -1.910 -1.206 1.00 27.92 216 LEU A N 1
ATOM 1712 C CA . LEU A 1 216 ? 30.956 -1.033 -1.799 1.00 27.92 216 LEU A CA 1
ATOM 1713 C C . LEU A 1 216 ? 31.084 -1.325 -3.309 1.00 27.92 216 LEU A C 1
ATOM 1715 O O . LEU A 1 216 ? 30.767 -2.438 -3.731 1.00 27.92 216 LEU A O 1
ATOM 1719 N N . PRO A 1 217 ? 31.600 -0.389 -4.135 1.00 33.66 217 PRO A N 1
ATOM 1720 C CA . PRO A 1 217 ? 31.695 -0.553 -5.596 1.00 33.66 217 PRO A CA 1
ATOM 1721 C C . PRO A 1 217 ? 32.554 -1.736 -6.086 1.00 33.66 217 PRO A C 1
ATOM 1723 O O . PRO A 1 217 ? 32.506 -2.061 -7.269 1.00 33.66 217 PRO A O 1
ATOM 1726 N N . TYR A 1 218 ? 33.316 -2.383 -5.197 1.00 30.89 218 TYR A N 1
ATOM 1727 C CA . TYR A 1 218 ? 34.186 -3.526 -5.507 1.00 30.89 218 TYR A CA 1
ATOM 1728 C C . TYR A 1 218 ? 33.984 -4.725 -4.570 1.00 30.89 218 TYR A C 1
ATOM 1730 O O . TYR A 1 218 ? 34.729 -5.696 -4.657 1.00 30.89 218 TYR A O 1
ATOM 1738 N N . GLN A 1 219 ? 33.012 -4.666 -3.652 1.00 26.88 219 GLN A N 1
ATOM 1739 C CA . GLN A 1 219 ? 32.815 -5.705 -2.644 1.00 26.88 219 GLN A CA 1
ATOM 1740 C C . GLN A 1 219 ? 31.337 -6.071 -2.552 1.00 26.88 219 GLN A C 1
ATOM 1742 O O . GLN A 1 219 ? 30.510 -5.302 -2.057 1.00 26.88 219 GLN A O 1
ATOM 1747 N N . CYS A 1 220 ? 31.025 -7.271 -3.034 1.00 36.19 220 CYS A N 1
ATOM 1748 C CA . CYS A 1 220 ? 29.694 -7.846 -2.977 1.00 36.19 220 CYS A CA 1
ATOM 1749 C C . CYS A 1 220 ? 29.735 -9.150 -2.180 1.00 36.19 220 CYS A C 1
ATOM 1751 O O . CYS A 1 220 ? 30.582 -10.009 -2.417 1.00 36.19 220 CYS A O 1
ATOM 1753 N N . ARG A 1 221 ? 28.827 -9.274 -1.215 1.00 36.19 221 ARG A N 1
ATOM 1754 C CA . ARG A 1 221 ? 28.677 -10.424 -0.323 1.00 36.19 221 ARG A CA 1
ATOM 1755 C C . ARG A 1 221 ? 27.296 -11.027 -0.568 1.00 36.19 221 ARG A C 1
ATOM 1757 O O . ARG A 1 221 ? 26.341 -10.281 -0.769 1.00 36.19 221 ARG A O 1
ATOM 1764 N N . PHE A 1 222 ? 27.173 -12.349 -0.562 1.00 42.97 222 PHE A N 1
ATOM 1765 C CA . PHE A 1 222 ? 25.849 -12.972 -0.582 1.00 42.97 222 PHE A CA 1
ATOM 1766 C C . PHE A 1 222 ? 25.083 -12.608 0.699 1.00 42.97 222 PHE A C 1
ATOM 1768 O O . PHE A 1 222 ? 25.687 -12.509 1.771 1.00 42.97 222 PHE A O 1
ATOM 1775 N N . SER A 1 223 ? 23.778 -12.341 0.591 1.00 35.12 223 SER A N 1
ATOM 1776 C CA . SER A 1 223 ? 22.963 -12.050 1.774 1.00 35.12 223 SER A CA 1
ATOM 1777 C C . SER A 1 223 ? 22.709 -13.347 2.548 1.00 35.12 223 SER A C 1
ATOM 1779 O O . SER A 1 223 ? 21.988 -14.212 2.058 1.00 35.12 223 SER A O 1
ATOM 1781 N N . ASP A 1 224 ? 23.274 -13.429 3.752 1.00 33.28 224 ASP A N 1
ATOM 1782 C CA . ASP A 1 224 ? 23.287 -14.576 4.672 1.00 33.28 224 ASP A CA 1
ATOM 1783 C C . ASP A 1 224 ? 24.192 -15.769 4.288 1.00 33.28 224 ASP A C 1
ATOM 1785 O O . ASP A 1 224 ? 24.462 -16.062 3.124 1.00 33.28 224 ASP A O 1
ATOM 1789 N N . ASN A 1 225 ? 24.650 -16.486 5.326 1.00 36.53 225 ASN A N 1
ATOM 1790 C CA . ASN A 1 225 ? 25.512 -17.683 5.282 1.00 36.53 225 ASN A CA 1
ATOM 1791 C C . ASN A 1 225 ? 24.807 -18.930 4.689 1.00 36.53 225 ASN A C 1
ATOM 1793 O O . ASN A 1 225 ? 25.025 -20.058 5.130 1.00 36.53 225 ASN A O 1
ATOM 1797 N N . THR A 1 226 ? 23.925 -18.773 3.703 1.00 36.59 226 THR A N 1
ATOM 1798 C CA . THR A 1 226 ? 23.129 -19.871 3.135 1.00 36.59 226 THR A CA 1
ATOM 1799 C C . THR A 1 226 ? 23.826 -20.647 2.015 1.00 36.59 226 THR A C 1
ATOM 1801 O O . THR A 1 226 ? 23.233 -20.930 0.980 1.00 36.59 226 THR A O 1
ATOM 1804 N N . PHE A 1 227 ? 25.032 -21.138 2.302 1.00 33.25 227 PHE A N 1
ATOM 1805 C CA . PHE A 1 227 ? 25.399 -22.499 1.902 1.00 33.25 227 PHE A CA 1
ATOM 1806 C C . PHE A 1 227 ? 25.318 -23.389 3.148 1.00 33.25 227 PHE A C 1
ATOM 1808 O O . PHE A 1 227 ? 26.342 -23.655 3.768 1.00 33.25 227 PHE A O 1
ATOM 1815 N N . PRO A 1 228 ? 24.111 -23.823 3.574 1.00 30.34 228 PRO A N 1
ATOM 1816 C CA . PRO A 1 228 ? 24.024 -24.816 4.628 1.00 30.34 228 PRO A CA 1
ATOM 1817 C C . PRO A 1 228 ? 24.650 -26.110 4.115 1.00 30.34 228 PRO A C 1
ATOM 1819 O O . PRO A 1 228 ? 24.259 -26.633 3.066 1.00 30.34 228 PRO A O 1
ATOM 1822 N N . PHE A 1 229 ? 25.607 -26.618 4.879 1.00 32.09 229 PHE A N 1
ATOM 1823 C CA . PHE A 1 229 ? 26.281 -27.882 4.644 1.00 32.09 229 PHE A CA 1
ATOM 1824 C C . PHE A 1 229 ? 25.278 -29.033 4.788 1.00 32.09 229 PHE A C 1
ATOM 1826 O O . PHE A 1 229 ? 25.034 -29.569 5.864 1.00 32.09 229 PHE A O 1
ATOM 1833 N N . ALA A 1 230 ? 24.625 -29.362 3.674 1.00 25.78 230 ALA A N 1
ATOM 1834 C CA . ALA A 1 230 ? 23.676 -30.456 3.560 1.00 25.78 230 ALA A CA 1
ATOM 1835 C C . ALA A 1 230 ? 24.350 -31.607 2.794 1.00 25.78 230 ALA A C 1
ATOM 1837 O O . ALA A 1 230 ? 24.660 -31.437 1.607 1.00 25.78 230 ALA A O 1
ATOM 1838 N N . PRO A 1 231 ? 24.600 -32.768 3.429 1.00 25.12 231 PRO A N 1
ATOM 1839 C CA . PRO A 1 231 ? 25.175 -33.910 2.735 1.00 25.12 231 PRO A CA 1
ATOM 1840 C C . PRO A 1 231 ? 24.204 -34.395 1.655 1.00 25.12 231 PRO A C 1
ATOM 1842 O O . PRO A 1 231 ? 23.016 -34.598 1.904 1.00 25.12 231 PRO A O 1
ATOM 1845 N N . VAL A 1 232 ? 24.715 -34.586 0.438 1.00 28.06 232 VAL A N 1
ATOM 1846 C CA . VAL A 1 232 ? 23.934 -35.149 -0.669 1.00 28.06 232 VAL A CA 1
ATOM 1847 C C . VAL A 1 232 ? 23.921 -36.668 -0.528 1.00 28.06 232 VAL A C 1
ATOM 1849 O O . VAL A 1 232 ? 24.761 -37.357 -1.104 1.00 28.06 232 VAL A O 1
ATOM 1852 N N . SER A 1 233 ? 22.963 -37.190 0.236 1.00 25.17 233 SER A N 1
ATOM 1853 C CA . SER A 1 233 ? 22.500 -38.567 0.063 1.00 25.17 233 SER A CA 1
ATOM 1854 C C . SER A 1 233 ? 21.565 -38.669 -1.154 1.00 25.17 233 SER A C 1
ATOM 1856 O O . SER A 1 233 ? 21.029 -37.677 -1.654 1.00 25.17 233 SER A O 1
ATOM 1858 N N . SER A 1 234 ? 21.455 -39.883 -1.693 1.00 23.33 234 SER A N 1
ATOM 1859 C CA . SER A 1 234 ? 20.760 -40.230 -2.939 1.00 23.33 234 SER A CA 1
ATOM 1860 C C . SER A 1 234 ? 19.240 -39.973 -2.900 1.00 23.33 234 SER A C 1
ATOM 1862 O O . SER A 1 234 ? 18.654 -39.859 -1.825 1.00 23.33 234 SER A O 1
ATOM 1864 N N . PRO A 1 235 ? 18.572 -39.861 -4.069 1.00 33.16 235 PRO A N 1
ATOM 1865 C CA . PRO A 1 235 ? 17.194 -39.386 -4.129 1.00 33.16 235 PRO A CA 1
ATOM 1866 C C . PRO A 1 235 ? 16.178 -40.464 -3.733 1.00 33.16 235 PRO A C 1
ATOM 1868 O O . PRO A 1 235 ? 15.822 -41.321 -4.540 1.00 33.16 235 PRO A O 1
ATOM 1871 N N . THR A 1 236 ? 15.618 -40.347 -2.533 1.00 25.11 236 THR A N 1
ATOM 1872 C CA . THR A 1 236 ? 14.277 -40.857 -2.216 1.00 25.11 236 THR A CA 1
ATOM 1873 C C . THR A 1 236 ? 13.254 -39.727 -2.322 1.00 25.11 236 THR A C 1
ATOM 1875 O O . THR A 1 236 ? 13.481 -38.601 -1.874 1.00 25.11 236 THR A O 1
ATOM 1878 N N . GLN A 1 237 ? 12.121 -40.015 -2.966 1.00 36.88 237 GLN A N 1
ATOM 1879 C CA . GLN A 1 237 ? 10.954 -39.131 -2.954 1.00 36.88 237 GLN A CA 1
ATOM 1880 C C . GLN A 1 237 ? 10.336 -39.073 -1.541 1.00 36.88 237 GLN A C 1
ATOM 1882 O O . GLN A 1 237 ? 10.632 -39.910 -0.697 1.00 36.88 237 GLN A O 1
ATOM 1887 N N . GLU A 1 238 ? 9.450 -38.090 -1.333 1.00 30.25 238 GLU A N 1
ATOM 1888 C CA . GLU A 1 238 ? 8.604 -37.905 -0.136 1.00 30.25 238 GLU A CA 1
ATOM 1889 C C . GLU A 1 238 ? 9.307 -37.451 1.162 1.00 30.25 238 GLU A C 1
ATOM 1891 O O . GLU A 1 238 ? 9.721 -38.273 1.967 1.00 30.25 238 GLU A O 1
ATOM 1896 N N . HIS A 1 239 ? 9.358 -36.119 1.378 1.00 27.58 239 HIS A N 1
ATOM 1897 C CA . HIS A 1 239 ? 9.137 -35.394 2.670 1.00 27.58 239 HIS A CA 1
ATOM 1898 C C . HIS A 1 239 ? 9.394 -33.854 2.585 1.00 27.58 239 HIS A C 1
ATOM 1900 O O . HIS A 1 239 ? 9.597 -33.176 3.589 1.00 27.58 239 HIS A O 1
ATOM 1906 N N . LEU A 1 240 ? 9.394 -33.247 1.383 1.00 33.47 240 LEU A N 1
ATOM 1907 C CA . LEU A 1 240 ? 9.917 -31.881 1.136 1.00 33.47 240 LEU A CA 1
ATOM 1908 C C . LEU A 1 240 ? 8.879 -30.786 0.783 1.00 33.47 240 LEU A C 1
ATOM 1910 O O . LEU A 1 240 ? 9.254 -29.712 0.304 1.00 33.47 240 LEU A O 1
ATOM 1914 N N . SER A 1 241 ? 7.586 -31.028 1.027 1.00 44.50 241 SER A N 1
ATOM 1915 C CA . SER A 1 241 ? 6.529 -30.000 0.913 1.00 44.50 241 SER A CA 1
ATOM 1916 C C . SER A 1 241 ? 6.577 -29.021 2.093 1.00 44.50 241 SER A C 1
ATOM 1918 O O . SER A 1 241 ? 6.729 -27.805 1.924 1.00 44.50 241 SER A O 1
ATOM 1920 N N . ASP A 1 242 ? 6.504 -29.564 3.305 1.00 46.94 242 ASP A N 1
ATOM 1921 C CA . ASP A 1 242 ? 6.054 -28.791 4.462 1.00 46.94 242 ASP A CA 1
ATOM 1922 C C . ASP A 1 242 ? 7.141 -27.872 5.012 1.00 46.94 242 ASP A C 1
ATOM 1924 O O . ASP A 1 242 ? 6.842 -26.770 5.462 1.00 46.94 242 ASP A O 1
ATOM 1928 N N . SER A 1 243 ? 8.418 -28.236 4.866 1.00 57.00 243 SER A N 1
ATOM 1929 C CA . SER A 1 243 ? 9.548 -27.383 5.259 1.00 57.00 243 SER A CA 1
ATOM 1930 C C . SER A 1 243 ? 9.636 -26.087 4.438 1.00 57.00 243 SER A C 1
ATOM 1932 O O . SER A 1 243 ? 10.004 -25.039 4.974 1.00 57.00 243 SER A O 1
ATOM 1934 N N . LYS A 1 244 ? 9.239 -26.108 3.156 1.00 67.94 244 LYS A N 1
ATOM 1935 C CA . LYS A 1 244 ? 9.172 -24.900 2.311 1.00 67.94 244 LYS A CA 1
ATOM 1936 C C . LYS A 1 244 ? 7.999 -24.004 2.694 1.00 67.94 244 LYS A C 1
ATOM 1938 O O . LYS A 1 244 ? 8.156 -22.783 2.703 1.00 67.94 244 LYS A O 1
ATOM 1943 N N . ILE A 1 245 ? 6.847 -24.591 3.020 1.00 72.31 245 ILE A N 1
ATOM 1944 C CA . ILE A 1 245 ? 5.673 -23.843 3.484 1.00 72.31 245 ILE A CA 1
ATOM 1945 C C . ILE A 1 245 ? 5.963 -23.248 4.866 1.00 72.31 245 ILE A C 1
ATOM 1947 O O . ILE A 1 245 ? 5.871 -22.035 5.025 1.00 72.31 245 ILE A O 1
ATOM 1951 N N . ALA A 1 246 ? 6.427 -24.049 5.827 1.00 77.50 246 ALA A N 1
ATOM 1952 C CA . ALA A 1 246 ? 6.798 -23.597 7.166 1.00 77.50 246 ALA A CA 1
ATOM 1953 C C . ALA A 1 246 ? 7.827 -22.456 7.135 1.00 77.50 246 ALA A C 1
ATOM 1955 O O . ALA A 1 246 ? 7.641 -21.455 7.822 1.00 77.50 246 ALA A O 1
ATOM 1956 N N . ARG A 1 247 ? 8.865 -22.533 6.285 1.00 77.69 247 ARG A N 1
ATOM 1957 C CA . ARG A 1 247 ? 9.862 -21.455 6.143 1.00 77.69 247 ARG A CA 1
ATOM 1958 C C . ARG A 1 247 ? 9.271 -20.159 5.572 1.00 77.69 247 ARG A C 1
ATOM 1960 O O . ARG A 1 247 ? 9.647 -19.084 6.033 1.00 77.69 247 ARG A O 1
ATOM 1967 N N . ARG A 1 248 ? 8.330 -20.242 4.622 1.00 78.88 248 ARG A N 1
ATOM 1968 C CA . ARG A 1 248 ? 7.581 -19.079 4.100 1.00 78.88 248 ARG A CA 1
ATOM 1969 C C . ARG A 1 248 ? 6.684 -18.465 5.171 1.00 78.88 248 ARG A C 1
ATOM 1971 O O . ARG A 1 248 ? 6.783 -17.271 5.429 1.00 78.88 248 ARG A O 1
ATOM 1978 N N . LEU A 1 249 ? 5.875 -19.280 5.852 1.00 84.00 249 LEU A N 1
ATOM 1979 C CA . LEU A 1 249 ? 4.996 -18.823 6.934 1.00 84.00 249 LEU A CA 1
ATOM 1980 C C . LEU A 1 249 ? 5.803 -18.221 8.094 1.00 84.00 249 LEU A C 1
ATOM 1982 O O . LEU A 1 249 ? 5.398 -17.198 8.642 1.00 84.00 249 LEU A O 1
ATOM 1986 N N . TRP A 1 250 ? 6.964 -18.790 8.433 1.00 83.06 250 TRP A N 1
ATOM 1987 C CA . TRP A 1 250 ? 7.878 -18.244 9.438 1.00 83.06 250 TRP A CA 1
ATOM 1988 C C . TRP A 1 250 ? 8.461 -16.892 9.021 1.00 83.06 250 TRP A C 1
ATOM 1990 O O . TRP A 1 250 ? 8.415 -15.951 9.808 1.00 83.06 250 TRP A O 1
ATOM 2000 N N . ASN A 1 251 ? 8.940 -16.759 7.779 1.00 81.06 251 ASN A N 1
ATOM 2001 C CA . ASN A 1 251 ? 9.437 -15.490 7.243 1.00 81.06 251 ASN A CA 1
ATOM 2002 C C . ASN A 1 251 ? 8.347 -14.404 7.263 1.00 81.06 251 ASN A C 1
ATOM 2004 O O . ASN A 1 251 ? 8.546 -13.318 7.806 1.00 81.06 251 ASN A O 1
ATOM 2008 N N . THR A 1 252 ? 7.151 -14.732 6.766 1.00 82.69 252 THR A N 1
ATOM 2009 C CA . THR A 1 252 ? 5.978 -13.861 6.860 1.00 82.69 252 THR A CA 1
ATOM 2010 C C . THR A 1 252 ? 5.668 -13.490 8.312 1.00 82.69 252 THR A C 1
ATOM 2012 O O . THR A 1 252 ? 5.455 -12.316 8.599 1.00 82.69 252 THR A O 1
ATOM 2015 N N . THR A 1 253 ? 5.671 -14.452 9.238 1.00 86.12 253 THR A N 1
ATOM 2016 C CA . THR A 1 253 ? 5.364 -14.219 10.658 1.00 86.12 253 THR A CA 1
ATOM 2017 C C . THR A 1 253 ? 6.387 -13.284 11.291 1.00 86.12 253 THR A C 1
ATOM 2019 O O . THR A 1 253 ? 6.005 -12.221 11.775 1.00 86.12 253 THR A O 1
ATOM 2022 N N . LYS A 1 254 ? 7.682 -13.622 11.211 1.00 86.81 254 LYS A N 1
ATOM 2023 C CA . LYS A 1 254 ? 8.814 -12.840 11.735 1.00 86.81 254 LYS A CA 1
ATOM 2024 C C . LYS A 1 254 ? 8.762 -11.380 11.284 1.00 86.81 254 LYS A C 1
ATOM 2026 O O . LYS A 1 254 ? 8.991 -10.481 12.087 1.00 86.81 254 LYS A O 1
ATOM 2031 N N . GLU A 1 255 ? 8.428 -11.145 10.019 1.00 85.38 255 GLU A N 1
ATOM 2032 C CA . GLU A 1 255 ? 8.419 -9.800 9.458 1.00 85.38 255 GLU A CA 1
ATOM 2033 C C . GLU A 1 255 ? 7.069 -9.073 9.619 1.00 85.38 255 GLU A C 1
ATOM 2035 O O . GLU A 1 255 ? 7.053 -7.850 9.528 1.00 85.38 255 GLU A O 1
ATOM 2040 N N . ASN A 1 256 ? 5.933 -9.744 9.857 1.00 87.12 256 ASN A N 1
ATOM 2041 C CA . ASN A 1 256 ? 4.620 -9.078 9.969 1.00 87.12 256 ASN A CA 1
ATOM 2042 C C . ASN A 1 256 ? 4.059 -8.986 11.402 1.00 87.12 256 ASN A C 1
ATOM 2044 O O . ASN A 1 256 ? 3.238 -8.102 11.639 1.00 87.12 256 ASN A O 1
ATOM 2048 N N . TRP A 1 257 ? 4.478 -9.829 12.358 1.00 85.38 257 TRP A N 1
ATOM 2049 C CA . TRP A 1 257 ? 3.831 -9.934 13.682 1.00 85.38 257 TRP A CA 1
ATOM 2050 C C . TRP A 1 257 ? 3.719 -8.597 14.432 1.00 85.38 257 TRP A C 1
ATOM 2052 O O . TRP A 1 257 ? 2.681 -8.281 15.009 1.00 85.38 257 TRP A O 1
ATOM 2062 N N . TYR A 1 258 ? 4.767 -7.773 14.377 1.00 86.69 258 TYR A N 1
ATOM 2063 C CA . TYR A 1 258 ? 4.822 -6.500 15.094 1.00 86.69 258 TYR A CA 1
ATOM 2064 C C . TYR A 1 258 ? 4.058 -5.369 14.388 1.00 86.69 258 TYR A C 1
ATOM 2066 O O . TYR A 1 258 ? 3.823 -4.317 14.988 1.00 86.69 258 TYR A O 1
ATOM 2074 N N . LEU A 1 259 ? 3.638 -5.547 13.126 1.00 86.88 259 LEU A N 1
ATOM 2075 C CA . LEU A 1 259 ? 2.905 -4.512 12.389 1.00 86.88 259 LEU A CA 1
ATOM 2076 C C . LEU A 1 259 ? 1.548 -4.216 13.029 1.00 86.88 259 LEU A C 1
ATOM 2078 O O . LEU A 1 259 ? 1.144 -3.053 13.048 1.00 86.88 259 LEU A O 1
ATOM 2082 N N . GLY A 1 260 ? 0.879 -5.226 13.595 1.00 86.00 260 GLY A N 1
ATOM 2083 C CA . GLY A 1 260 ? -0.383 -5.054 14.323 1.00 86.00 260 GLY A CA 1
ATOM 2084 C C . GLY A 1 260 ? -0.255 -4.251 15.624 1.00 86.00 260 GLY A C 1
ATOM 2085 O O . GLY A 1 260 ? -1.256 -3.760 16.126 1.00 86.00 260 GLY A O 1
ATOM 2086 N N . PHE A 1 261 ? 0.967 -4.060 16.134 1.00 87.69 261 PHE A N 1
ATOM 2087 C CA . PHE A 1 261 ? 1.272 -3.237 17.314 1.00 87.69 261 PHE A CA 1
ATOM 2088 C C . PHE A 1 261 ? 1.892 -1.873 16.972 1.00 87.69 261 PHE A C 1
ATOM 2090 O O . PHE A 1 261 ? 2.097 -1.058 17.864 1.00 87.69 261 PHE A O 1
ATOM 2097 N N . THR A 1 262 ? 2.242 -1.621 15.705 1.00 84.50 262 THR A N 1
ATOM 2098 C CA . THR A 1 262 ? 3.045 -0.447 15.295 1.00 84.50 262 THR A CA 1
ATOM 2099 C C . THR A 1 262 ? 2.446 0.368 14.145 1.00 84.50 262 THR A C 1
ATOM 2101 O O . THR A 1 262 ? 2.896 1.487 13.891 1.00 84.50 262 THR A O 1
ATOM 2104 N N . SER A 1 263 ? 1.413 -0.143 13.469 1.00 85.56 263 SER A N 1
ATOM 2105 C CA . SER A 1 263 ? 0.730 0.546 12.366 1.00 85.56 263 SER A CA 1
ATOM 2106 C C . SER A 1 263 ? -0.355 1.493 12.885 1.00 85.56 263 SER A C 1
ATOM 2108 O O . SER A 1 263 ? -1.524 1.138 12.866 1.00 85.56 263 SER A O 1
ATOM 2110 N N . PHE A 1 264 ? 0.025 2.671 13.379 1.00 82.50 264 PHE A N 1
ATOM 2111 C CA . PHE A 1 264 ? -0.913 3.698 13.861 1.00 82.50 264 PHE A CA 1
ATOM 2112 C C . PHE A 1 264 ? -1.256 4.735 12.777 1.00 82.50 264 PHE A C 1
ATOM 2114 O O . PHE A 1 264 ? -0.496 4.921 11.826 1.00 82.50 264 PHE A O 1
ATOM 2121 N N . GLY A 1 265 ? -2.358 5.473 12.963 1.00 69.38 265 GLY A N 1
ATOM 2122 C CA . GLY A 1 265 ? -2.722 6.644 12.146 1.00 69.38 265 GLY A CA 1
ATOM 2123 C C . GLY A 1 265 ? -3.535 6.343 10.879 1.00 69.38 265 GLY A C 1
ATOM 2124 O O . GLY A 1 265 ? -3.820 7.242 10.089 1.00 69.38 265 GLY A O 1
ATOM 2125 N N . GLY A 1 266 ? -3.946 5.093 10.678 1.00 76.06 266 GLY A N 1
ATOM 2126 C CA . GLY A 1 266 ? -4.910 4.714 9.652 1.00 76.06 266 GLY A CA 1
ATOM 2127 C C . GLY A 1 266 ? -4.372 4.612 8.221 1.00 76.06 266 GLY A C 1
ATOM 2128 O O . GLY A 1 266 ? -3.165 4.692 7.984 1.00 76.06 266 GLY A O 1
ATOM 2129 N N . PRO A 1 267 ? -5.254 4.377 7.224 1.00 73.12 267 PRO A N 1
ATOM 2130 C CA . PRO A 1 267 ? -4.840 3.877 5.915 1.00 73.12 267 PRO A CA 1
ATOM 2131 C C . PRO A 1 267 ? -3.748 4.693 5.204 1.00 73.12 267 PRO A C 1
ATOM 2133 O O . PRO A 1 267 ? -2.796 4.056 4.757 1.00 73.12 267 PRO A O 1
ATOM 2136 N N . PRO A 1 268 ? -3.794 6.043 5.139 1.00 69.12 268 PRO A N 1
ATOM 2137 C CA . PRO A 1 268 ? -2.725 6.845 4.529 1.00 69.12 268 PRO A CA 1
ATOM 2138 C C . PRO A 1 268 ? -1.348 6.603 5.162 1.00 69.12 268 PRO A C 1
ATOM 2140 O O . PRO A 1 268 ? -0.354 6.451 4.452 1.00 69.12 268 PRO A O 1
ATOM 2143 N N . VAL A 1 269 ? -1.299 6.472 6.489 1.00 75.94 269 VAL A N 1
ATOM 2144 C CA . VAL A 1 269 ? -0.068 6.193 7.240 1.00 75.94 269 VAL A CA 1
ATOM 2145 C C . VAL A 1 269 ? 0.379 4.747 7.044 1.00 75.94 269 VAL A C 1
ATOM 2147 O O . VAL A 1 269 ? 1.568 4.494 6.862 1.00 75.94 269 VAL A O 1
ATOM 2150 N N . HIS A 1 270 ? -0.556 3.794 6.988 1.00 86.44 270 HIS A N 1
ATOM 2151 C CA . HIS A 1 270 ? -0.239 2.391 6.705 1.00 86.44 270 HIS A CA 1
ATOM 2152 C C . HIS A 1 270 ? 0.452 2.239 5.347 1.00 86.44 270 HIS A C 1
ATOM 2154 O O . HIS A 1 270 ? 1.419 1.493 5.245 1.00 86.44 270 HIS A O 1
ATOM 2160 N N . PHE A 1 271 ? 0.036 2.993 4.323 1.00 81.62 271 PHE A N 1
ATOM 2161 C CA . PHE A 1 271 ? 0.736 2.991 3.036 1.00 81.62 271 PHE A CA 1
ATOM 2162 C C . PHE A 1 271 ? 2.175 3.526 3.145 1.00 81.62 271 PHE A C 1
ATOM 2164 O O . PHE A 1 271 ? 3.083 2.962 2.538 1.00 81.62 271 PHE A O 1
ATOM 2171 N N . LYS A 1 272 ? 2.430 4.561 3.954 1.00 78.81 272 LYS A N 1
ATOM 2172 C CA . LYS A 1 272 ? 3.805 5.010 4.225 1.00 78.81 272 LYS A CA 1
ATOM 2173 C C . LYS A 1 272 ? 4.623 3.909 4.913 1.00 78.81 272 LYS A C 1
ATOM 2175 O O . LYS A 1 272 ? 5.683 3.538 4.418 1.00 78.81 272 LYS A O 1
ATOM 2180 N N . ILE A 1 273 ? 4.083 3.317 5.981 1.00 85.00 273 ILE A N 1
ATOM 2181 C CA . ILE A 1 273 ? 4.721 2.233 6.750 1.00 85.00 273 ILE A CA 1
ATOM 2182 C C . ILE A 1 273 ? 5.030 1.018 5.861 1.00 85.00 273 ILE A C 1
ATOM 2184 O O . ILE A 1 273 ? 6.128 0.466 5.928 1.00 85.00 273 ILE A O 1
ATOM 2188 N N . PHE A 1 274 ? 4.094 0.606 5.003 1.00 89.06 274 PHE A N 1
ATOM 2189 C CA . PHE A 1 274 ? 4.285 -0.527 4.098 1.00 89.06 274 PHE A CA 1
ATOM 2190 C C . PHE A 1 274 ? 5.311 -0.231 3.006 1.00 89.06 274 PHE A C 1
ATOM 2192 O O . PHE A 1 274 ? 6.116 -1.108 2.704 1.00 89.06 274 PHE A O 1
ATOM 2199 N N . ARG A 1 275 ? 5.353 0.989 2.458 1.00 82.19 275 ARG A N 1
ATOM 2200 C CA . ARG A 1 275 ? 6.419 1.401 1.534 1.00 82.19 275 ARG A CA 1
ATOM 2201 C C . ARG A 1 275 ? 7.781 1.380 2.229 1.00 82.19 275 ARG A C 1
ATOM 2203 O O . ARG A 1 275 ? 8.703 0.731 1.746 1.00 82.19 275 ARG A O 1
ATOM 2210 N N . ASP A 1 276 ? 7.906 2.019 3.389 1.00 79.38 276 ASP A N 1
ATOM 2211 C CA . ASP A 1 276 ? 9.178 2.090 4.115 1.00 79.38 276 ASP A CA 1
ATOM 2212 C C . ASP A 1 276 ? 9.685 0.712 4.552 1.00 79.38 276 ASP A C 1
ATOM 2214 O O . ASP A 1 276 ? 10.890 0.456 4.551 1.00 79.38 276 ASP A O 1
ATOM 2218 N N . LYS A 1 277 ? 8.777 -0.208 4.884 1.00 84.94 277 LYS A N 1
ATOM 2219 C CA . LYS A 1 277 ? 9.132 -1.577 5.248 1.00 84.94 277 LYS A CA 1
ATOM 2220 C C . LYS A 1 277 ? 9.401 -2.468 4.037 1.00 84.94 277 LYS A C 1
ATOM 2222 O O . LYS A 1 277 ? 10.485 -3.030 3.944 1.00 84.94 277 LYS A O 1
ATOM 2227 N N . PHE A 1 278 ? 8.428 -2.641 3.146 1.00 84.38 278 PHE A N 1
ATOM 2228 C CA . PHE A 1 278 ? 8.470 -3.665 2.097 1.00 84.38 278 PHE A CA 1
ATOM 2229 C C . PHE A 1 278 ? 9.151 -3.206 0.808 1.00 84.38 278 PHE A C 1
ATOM 2231 O O . PHE A 1 278 ? 9.680 -4.057 0.099 1.00 84.38 278 PHE A O 1
ATOM 2238 N N . VAL A 1 279 ? 9.188 -1.897 0.533 1.00 75.56 279 VAL A N 1
ATOM 2239 C CA . VAL A 1 279 ? 10.019 -1.331 -0.540 1.00 75.56 279 VAL A CA 1
ATOM 2240 C C . VAL A 1 279 ? 11.384 -0.971 0.036 1.00 75.56 279 VAL A C 1
ATOM 2242 O O . VAL A 1 279 ? 12.356 -1.662 -0.234 1.00 75.56 279 VAL A O 1
ATOM 2245 N N . ASN A 1 280 ? 11.469 0.048 0.897 1.00 71.31 280 ASN A N 1
ATOM 2246 C CA . ASN A 1 280 ? 12.758 0.664 1.235 1.00 71.31 280 ASN A CA 1
ATOM 2247 C C . ASN A 1 280 ? 13.689 -0.247 2.063 1.00 71.31 280 ASN A C 1
ATOM 2249 O O . ASN A 1 280 ? 14.870 -0.350 1.736 1.00 71.31 280 ASN A O 1
ATOM 2253 N N . LYS A 1 281 ? 13.188 -0.908 3.119 1.00 73.00 281 LYS A N 1
ATOM 2254 C CA . LYS A 1 281 ? 14.021 -1.732 4.022 1.00 73.00 281 LYS A CA 1
ATOM 2255 C C . LYS A 1 281 ? 14.209 -3.175 3.559 1.00 73.00 281 LYS A C 1
ATOM 2257 O O . LYS A 1 281 ? 15.338 -3.638 3.480 1.00 73.00 281 LYS A O 1
ATOM 2262 N N . LEU A 1 282 ? 13.113 -3.888 3.305 1.00 72.38 282 LEU A N 1
ATOM 2263 C CA . LEU A 1 282 ? 13.137 -5.322 3.000 1.00 72.38 282 LEU A CA 1
ATOM 2264 C C . LEU A 1 282 ? 13.265 -5.628 1.501 1.00 72.38 282 LEU A C 1
ATOM 2266 O O . LEU A 1 282 ? 13.570 -6.766 1.160 1.00 72.38 282 LEU A O 1
ATOM 2270 N N . GLN A 1 283 ? 13.014 -4.652 0.615 1.00 70.81 283 GLN A N 1
ATOM 2271 C CA . GLN A 1 283 ? 13.095 -4.809 -0.848 1.00 70.81 283 GLN A CA 1
ATOM 2272 C C . GLN A 1 283 ? 12.286 -6.019 -1.377 1.00 70.81 283 GLN A C 1
ATOM 2274 O O . GLN A 1 283 ? 12.655 -6.673 -2.351 1.00 70.81 283 GLN A O 1
ATOM 2279 N N . TRP A 1 284 ? 11.159 -6.332 -0.725 1.00 75.62 284 TRP A N 1
ATOM 2280 C CA . TRP A 1 284 ? 10.245 -7.422 -1.096 1.00 75.62 284 TRP A CA 1
ATOM 2281 C C . TRP A 1 284 ? 9.502 -7.139 -2.404 1.00 75.62 284 TRP A C 1
ATOM 2283 O O . TRP A 1 284 ? 9.190 -8.072 -3.148 1.00 75.62 284 TRP A O 1
ATOM 2293 N N . ILE A 1 285 ? 9.211 -5.861 -2.655 1.00 73.50 285 ILE A N 1
ATOM 2294 C CA . ILE A 1 285 ? 8.599 -5.324 -3.872 1.00 73.50 285 ILE A CA 1
ATOM 2295 C C . ILE A 1 285 ? 9.254 -3.982 -4.222 1.00 73.50 285 ILE A C 1
ATOM 2297 O O . ILE A 1 285 ? 9.710 -3.266 -3.334 1.00 73.50 285 ILE A O 1
ATOM 2301 N N . ASP A 1 286 ? 9.294 -3.631 -5.507 1.00 64.12 286 ASP A N 1
ATOM 2302 C CA . ASP A 1 286 ? 9.792 -2.327 -5.960 1.00 64.12 286 ASP A CA 1
ATOM 2303 C C . ASP A 1 286 ? 8.714 -1.227 -5.887 1.00 64.12 286 ASP A C 1
ATOM 2305 O O . ASP A 1 286 ? 7.534 -1.496 -5.645 1.00 64.12 286 ASP A O 1
ATOM 2309 N N . ASP A 1 287 ? 9.118 0.034 -6.087 1.00 66.06 287 ASP A N 1
ATOM 2310 C CA . ASP A 1 287 ? 8.195 1.170 -5.982 1.00 66.06 287 ASP A CA 1
ATOM 2311 C C . ASP A 1 287 ? 7.119 1.161 -7.081 1.00 66.06 287 ASP A C 1
ATOM 2313 O O . ASP A 1 287 ? 6.010 1.630 -6.843 1.00 66.06 287 ASP A O 1
ATOM 2317 N N . GLN A 1 288 ? 7.388 0.579 -8.257 1.00 65.25 288 GLN A N 1
ATOM 2318 C CA . GLN A 1 288 ? 6.393 0.480 -9.329 1.00 65.25 288 GLN A CA 1
ATOM 2319 C C . GLN A 1 288 ? 5.300 -0.528 -8.960 1.00 65.25 288 GLN A C 1
ATOM 2321 O O . GLN A 1 288 ? 4.117 -0.202 -9.030 1.00 65.25 288 GLN A O 1
ATOM 2326 N N . VAL A 1 289 ? 5.677 -1.733 -8.521 1.00 73.69 289 VAL A N 1
ATOM 2327 C CA . VAL A 1 289 ? 4.738 -2.727 -7.986 1.00 73.69 289 VAL A CA 1
ATOM 2328 C C . VAL A 1 289 ? 3.986 -2.135 -6.802 1.00 73.69 289 VAL A C 1
ATOM 2330 O O . VAL A 1 289 ? 2.774 -2.304 -6.720 1.00 73.69 289 VAL A O 1
ATOM 2333 N N . TYR A 1 290 ? 4.652 -1.374 -5.933 1.00 80.69 290 TYR A N 1
ATOM 2334 C CA . TYR A 1 290 ? 3.985 -0.662 -4.848 1.00 80.69 290 TYR A CA 1
ATOM 2335 C C . TYR A 1 290 ? 2.900 0.306 -5.361 1.00 80.69 290 TYR A C 1
ATOM 2337 O O . TYR A 1 290 ? 1.778 0.271 -4.859 1.00 80.69 290 TYR A O 1
ATOM 2345 N N . GLN A 1 291 ? 3.175 1.130 -6.379 1.00 73.56 291 GLN A N 1
ATOM 2346 C CA . GLN A 1 291 ? 2.178 2.046 -6.959 1.00 73.56 291 GLN A CA 1
ATOM 2347 C C . GLN A 1 291 ? 1.056 1.317 -7.717 1.00 73.56 291 GLN A C 1
ATOM 2349 O O . GLN A 1 291 ? -0.110 1.707 -7.613 1.00 73.56 291 GLN A O 1
ATOM 2354 N N . GLU A 1 292 ? 1.367 0.243 -8.447 1.00 75.06 292 GLU A N 1
ATOM 2355 C CA . GLU A 1 292 ? 0.366 -0.608 -9.103 1.00 75.06 292 GLU A CA 1
ATOM 2356 C C . GLU A 1 292 ? -0.586 -1.226 -8.070 1.00 75.06 292 GLU A C 1
ATOM 2358 O O . GLU A 1 292 ? -1.803 -1.094 -8.191 1.00 75.06 292 GLU A O 1
ATOM 2363 N N . LEU A 1 293 ? -0.037 -1.844 -7.020 1.00 81.38 293 LEU A N 1
ATOM 2364 C CA . LEU A 1 293 ? -0.804 -2.444 -5.929 1.00 81.38 293 LEU A CA 1
ATOM 2365 C C . LEU A 1 293 ? -1.615 -1.408 -5.155 1.00 81.38 293 LEU A C 1
ATOM 2367 O O . LEU A 1 293 ? -2.778 -1.665 -4.849 1.00 81.38 293 LEU A O 1
ATOM 2371 N N . PHE A 1 294 ? -1.036 -0.239 -4.871 1.00 80.06 294 PHE A N 1
ATOM 2372 C CA . PHE A 1 294 ? -1.740 0.875 -4.242 1.00 80.06 294 PHE A CA 1
ATOM 2373 C C . PHE A 1 294 ? -2.967 1.257 -5.072 1.00 80.06 294 PHE A C 1
ATOM 2375 O O . PHE A 1 294 ? -4.083 1.272 -4.554 1.00 80.06 294 PHE A O 1
ATOM 2382 N N . SER A 1 295 ? -2.780 1.446 -6.378 1.00 74.44 295 SER A N 1
ATOM 2383 C CA . SER A 1 295 ? -3.853 1.801 -7.307 1.00 74.44 295 SER A CA 1
ATOM 2384 C C . SER A 1 295 ? -4.936 0.718 -7.390 1.00 74.44 295 SER A C 1
ATOM 2386 O O . SER A 1 295 ? -6.117 1.040 -7.298 1.00 74.44 295 SER A O 1
ATOM 2388 N N . VAL A 1 296 ? -4.566 -0.568 -7.477 1.00 80.25 296 VAL A N 1
ATOM 2389 C CA . VAL A 1 296 ? -5.506 -1.709 -7.420 1.00 80.25 296 VAL A CA 1
ATOM 2390 C C . VAL A 1 296 ? -6.294 -1.706 -6.106 1.00 80.25 296 VAL A C 1
ATOM 2392 O O . VAL A 1 296 ? -7.517 -1.842 -6.105 1.00 80.25 296 VAL A O 1
ATOM 2395 N N . CYS A 1 297 ? -5.620 -1.495 -4.976 1.00 84.69 297 CYS A N 1
ATOM 2396 C CA . CYS A 1 297 ? -6.254 -1.486 -3.661 1.00 84.69 297 CYS A CA 1
ATOM 2397 C C . CYS A 1 297 ? -7.197 -0.291 -3.447 1.00 84.69 297 CYS A C 1
ATOM 2399 O O . CYS A 1 297 ? -8.114 -0.405 -2.632 1.00 84.69 297 CYS A O 1
ATOM 2401 N N . GLN A 1 298 ? -7.009 0.820 -4.166 1.00 76.94 298 GLN A N 1
ATOM 2402 C CA . GLN A 1 298 ? -7.955 1.943 -4.195 1.00 76.94 298 GLN A CA 1
ATOM 2403 C C . GLN A 1 298 ? -9.097 1.737 -5.207 1.00 76.94 298 GLN A C 1
ATOM 2405 O O . GLN A 1 298 ? -10.216 2.171 -4.948 1.00 76.94 298 GLN A O 1
ATOM 2410 N N . ALA A 1 299 ? -8.828 1.072 -6.338 1.00 74.62 299 ALA A N 1
ATOM 2411 C CA . ALA A 1 299 ? -9.787 0.853 -7.423 1.00 74.62 299 ALA A CA 1
ATOM 2412 C C . ALA A 1 299 ? -10.929 -0.105 -7.053 1.00 74.62 299 ALA A C 1
ATOM 2414 O O . ALA A 1 299 ? -12.067 0.102 -7.466 1.00 74.62 299 ALA A O 1
ATOM 2415 N N . PHE A 1 300 ? -10.623 -1.167 -6.305 1.00 79.81 300 PHE A N 1
ATOM 2416 C CA . PHE A 1 300 ? -11.604 -2.169 -5.878 1.00 79.81 300 PHE A CA 1
ATOM 2417 C C . PHE A 1 300 ? -12.149 -1.870 -4.483 1.00 79.81 300 PHE A C 1
ATOM 2419 O O . PHE A 1 300 ? -11.515 -1.163 -3.699 1.00 79.81 300 PHE A O 1
ATOM 2426 N N . SER A 1 301 ? -13.301 -2.445 -4.139 1.00 82.44 301 SER A N 1
ATOM 2427 C CA . SER A 1 301 ? -13.938 -2.210 -2.844 1.00 82.44 301 SER A CA 1
ATOM 2428 C C . SER A 1 301 ? -13.239 -2.908 -1.672 1.00 82.44 301 SER A C 1
ATOM 2430 O O . SER A 1 301 ? -12.326 -3.722 -1.841 1.00 82.44 301 SER A O 1
ATOM 2432 N N . GLY A 1 302 ? -13.619 -2.521 -0.458 1.00 83.69 302 GLY A N 1
ATOM 2433 C CA . GLY A 1 302 ? -13.088 -2.988 0.817 1.00 83.69 302 GLY A CA 1
ATOM 2434 C C . GLY A 1 302 ? -11.880 -2.191 1.336 1.00 83.69 302 GLY A C 1
ATOM 2435 O O . GLY A 1 302 ? -11.342 -1.320 0.645 1.00 83.69 302 GLY A O 1
ATOM 2436 N N . PRO A 1 303 ? -11.407 -2.480 2.560 1.00 85.88 303 PRO A N 1
ATOM 2437 C CA . PRO A 1 303 ? -10.350 -1.717 3.231 1.00 85.88 303 PRO A CA 1
ATOM 2438 C C . PRO A 1 303 ? -9.010 -1.638 2.467 1.00 85.88 303 PRO A C 1
ATOM 2440 O O . PRO A 1 303 ? -8.263 -2.613 2.382 1.00 85.88 303 PRO A O 1
ATOM 2443 N N . ALA A 1 304 ? -8.663 -0.457 1.944 1.00 82.88 304 ALA A N 1
ATOM 2444 C CA . ALA A 1 304 ? -7.540 -0.272 1.013 1.00 82.88 304 ALA A CA 1
ATOM 2445 C C . ALA A 1 304 ? -6.161 -0.699 1.569 1.00 82.88 304 ALA A C 1
ATOM 2447 O O . ALA A 1 304 ? -5.457 -1.474 0.925 1.00 82.88 304 ALA A O 1
ATOM 2448 N N . SER A 1 305 ? -5.789 -0.282 2.785 1.00 87.00 305 SER A N 1
ATOM 2449 C CA . SER A 1 305 ? -4.517 -0.697 3.411 1.00 87.00 305 SER A CA 1
ATOM 2450 C C . SER A 1 305 ? -4.482 -2.190 3.766 1.00 87.00 305 SER A C 1
ATOM 2452 O O . SER A 1 305 ? -3.440 -2.826 3.656 1.00 87.00 305 SER A O 1
ATOM 2454 N N . THR A 1 306 ? -5.632 -2.780 4.100 1.00 90.81 306 THR A N 1
ATOM 2455 C CA . THR A 1 306 ? -5.750 -4.223 4.384 1.00 90.81 306 THR A CA 1
ATOM 2456 C C . THR A 1 306 ? -5.457 -5.052 3.141 1.00 90.81 306 THR A C 1
ATOM 2458 O O . THR A 1 306 ? -4.636 -5.968 3.176 1.00 90.81 306 THR A O 1
ATOM 2461 N N . LYS A 1 307 ? -6.080 -4.680 2.016 1.00 91.00 307 LYS A N 1
ATOM 2462 C CA . LYS A 1 307 ? -5.824 -5.302 0.714 1.00 91.00 307 LYS A CA 1
ATOM 2463 C C . LYS A 1 307 ? -4.363 -5.133 0.311 1.00 91.00 307 LYS A C 1
ATOM 2465 O O . LYS A 1 307 ? -3.778 -6.091 -0.173 1.00 91.00 307 LYS A O 1
ATOM 2470 N N . MET A 1 308 ? -3.752 -3.979 0.581 1.00 90.19 308 MET A N 1
ATOM 2471 C CA . MET A 1 308 ? -2.341 -3.733 0.273 1.00 90.19 308 MET A CA 1
ATOM 2472 C C . MET A 1 308 ? -1.409 -4.707 1.000 1.00 90.19 308 MET A C 1
ATOM 2474 O O . MET A 1 308 ? -0.609 -5.380 0.354 1.00 90.19 308 MET A O 1
ATOM 2478 N N . LEU A 1 309 ? -1.546 -4.848 2.323 1.00 91.94 309 LEU A N 1
ATOM 2479 C CA . LEU A 1 309 ? -0.724 -5.785 3.095 1.00 91.94 309 LEU A CA 1
ATOM 2480 C C . LEU A 1 309 ? -0.942 -7.239 2.657 1.00 91.94 309 LEU A C 1
ATOM 2482 O O . LEU A 1 309 ? 0.020 -7.997 2.514 1.00 91.94 309 LEU A O 1
ATOM 2486 N N . TYR A 1 310 ? -2.200 -7.612 2.412 1.00 92.94 310 TYR A N 1
ATOM 2487 C CA . TYR A 1 310 ? -2.562 -8.919 1.873 1.00 92.94 310 TYR A CA 1
ATOM 2488 C C . TYR A 1 310 ? -1.872 -9.171 0.523 1.00 92.94 310 TYR A C 1
ATOM 2490 O O . TYR A 1 310 ? -1.227 -10.198 0.343 1.00 92.94 310 TYR A O 1
ATOM 2498 N N . CYS A 1 311 ? -1.923 -8.206 -0.398 1.00 90.06 311 CYS A N 1
ATOM 2499 C CA . CYS A 1 311 ? -1.322 -8.289 -1.728 1.00 90.06 311 CYS A CA 1
ATOM 2500 C C . CYS A 1 311 ? 0.206 -8.424 -1.704 1.00 90.06 311 CYS A C 1
ATOM 2502 O O . CYS A 1 311 ? 0.757 -9.214 -2.470 1.00 90.06 311 CYS A O 1
ATOM 2504 N N . ILE A 1 312 ? 0.888 -7.685 -0.822 1.00 88.88 312 ILE A N 1
ATOM 2505 C CA . ILE A 1 312 ? 2.347 -7.762 -0.660 1.00 88.88 312 ILE A CA 1
ATOM 2506 C C . ILE A 1 312 ? 2.754 -9.168 -0.202 1.00 88.88 312 ILE A C 1
ATOM 2508 O O . ILE A 1 312 ? 3.592 -9.806 -0.838 1.00 88.88 312 ILE A O 1
ATOM 2512 N N . ASN A 1 313 ? 2.125 -9.680 0.859 1.00 89.75 313 ASN A N 1
ATOM 2513 C CA . ASN A 1 313 ? 2.414 -11.018 1.383 1.00 89.75 313 ASN A CA 1
ATOM 2514 C C . ASN A 1 313 ? 1.991 -12.133 0.402 1.00 89.75 313 ASN A C 1
ATOM 2516 O O . ASN A 1 313 ? 2.682 -13.145 0.291 1.00 89.75 313 ASN A O 1
ATOM 2520 N N . LEU A 1 314 ? 0.911 -11.924 -0.363 1.00 87.19 314 LEU A N 1
ATOM 2521 C CA . LEU A 1 314 ? 0.454 -12.829 -1.421 1.00 87.19 314 LEU A CA 1
ATOM 2522 C C . LEU A 1 314 ? 1.504 -12.981 -2.526 1.00 87.19 314 LEU A C 1
ATOM 2524 O O . LEU A 1 314 ? 1.826 -14.107 -2.890 1.00 87.19 314 LEU A O 1
ATOM 2528 N N . ILE A 1 315 ? 2.053 -11.870 -3.031 1.00 79.81 315 ILE A N 1
ATOM 2529 C CA . ILE A 1 315 ? 3.121 -11.880 -4.044 1.00 79.81 315 ILE A CA 1
ATOM 2530 C C . ILE A 1 315 ? 4.426 -12.459 -3.478 1.00 79.81 315 ILE A C 1
ATOM 2532 O O . ILE A 1 315 ? 5.135 -13.163 -4.194 1.00 79.81 315 ILE A O 1
ATOM 2536 N N . HIS A 1 316 ? 4.753 -12.167 -2.216 1.00 77.62 316 HIS A N 1
ATOM 2537 C CA . HIS A 1 316 ? 6.028 -12.562 -1.620 1.00 77.62 316 HIS A CA 1
ATOM 2538 C C . HIS A 1 316 ? 6.104 -14.060 -1.278 1.00 77.62 316 HIS A C 1
ATOM 2540 O O . HIS A 1 316 ? 6.999 -14.754 -1.759 1.00 77.62 316 HIS A O 1
ATOM 2546 N N . ASP A 1 317 ? 5.161 -14.560 -0.470 1.00 78.00 317 ASP A N 1
ATOM 2547 C CA . ASP A 1 317 ? 5.211 -15.903 0.130 1.00 78.00 317 ASP A CA 1
ATOM 2548 C C . ASP A 1 317 ? 3.985 -16.786 -0.218 1.00 78.00 317 ASP A C 1
ATOM 2550 O O . ASP A 1 317 ? 4.010 -18.002 -0.005 1.00 78.00 317 ASP A O 1
ATOM 2554 N N . GLY A 1 318 ? 2.925 -16.214 -0.807 1.00 83.00 318 GLY A N 1
ATOM 2555 C CA . GLY A 1 318 ? 1.737 -16.935 -1.285 1.00 83.00 318 GLY A CA 1
ATOM 2556 C C . GLY A 1 318 ? 0.488 -16.784 -0.404 1.00 83.00 318 GLY A C 1
ATOM 2557 O O . GLY A 1 318 ? 0.444 -15.993 0.535 1.00 83.00 318 GLY A O 1
ATOM 2558 N N . PHE A 1 319 ? -0.571 -17.540 -0.724 1.00 86.81 319 PHE A N 1
ATOM 2559 C CA . PHE A 1 319 ? -1.912 -17.345 -0.143 1.00 86.81 319 PHE A CA 1
ATOM 2560 C C . PHE A 1 319 ? -1.979 -17.522 1.381 1.00 86.81 319 PHE A C 1
ATOM 2562 O O . PHE A 1 319 ? -2.516 -16.655 2.067 1.00 86.81 319 PHE A O 1
ATOM 2569 N N . LEU A 1 320 ? -1.416 -18.608 1.924 1.00 88.06 320 LEU A N 1
ATOM 2570 C CA . LEU A 1 320 ? -1.434 -18.861 3.372 1.00 88.06 320 LEU A CA 1
ATOM 2571 C C . LEU A 1 320 ? -0.698 -17.754 4.141 1.00 88.06 320 LEU A C 1
ATOM 2573 O O . LEU A 1 320 ? -1.205 -17.257 5.142 1.00 88.06 320 LEU A O 1
ATOM 2577 N N . SER A 1 321 ? 0.440 -17.294 3.618 1.00 86.38 321 SER A N 1
ATOM 2578 C CA . SER A 1 321 ? 1.165 -16.138 4.146 1.00 86.38 321 SER A CA 1
ATOM 2579 C C . SER A 1 321 ? 0.371 -14.834 4.050 1.00 86.38 321 SER A C 1
ATOM 2581 O O . SER A 1 321 ? 0.388 -14.041 4.986 1.00 86.38 321 SER A O 1
ATOM 2583 N N . ALA A 1 322 ? -0.380 -14.610 2.971 1.00 89.94 322 ALA A N 1
ATOM 2584 C CA . ALA A 1 322 ? -1.259 -13.448 2.852 1.00 89.94 322 ALA A CA 1
ATOM 2585 C C . ALA A 1 322 ? -2.344 -13.422 3.943 1.00 89.94 322 ALA A C 1
ATOM 2587 O O . ALA A 1 322 ? -2.610 -12.370 4.526 1.00 89.94 322 ALA A O 1
ATOM 2588 N N . VAL A 1 323 ? -2.930 -14.584 4.256 1.00 91.19 323 VAL A N 1
ATOM 2589 C CA . VAL A 1 323 ? -3.918 -14.735 5.335 1.00 91.19 323 VAL A CA 1
ATOM 2590 C C . VAL A 1 323 ? -3.267 -14.593 6.717 1.00 91.19 323 VAL A C 1
ATOM 2592 O O . VAL A 1 323 ? -3.783 -13.845 7.542 1.00 91.19 323 VAL A O 1
ATOM 2595 N N . LEU A 1 324 ? -2.115 -15.224 6.977 1.00 90.94 324 LEU A N 1
ATOM 2596 C CA . LEU A 1 324 ? -1.409 -15.070 8.259 1.00 90.94 324 LEU A CA 1
ATOM 2597 C C . LEU A 1 324 ? -0.933 -13.632 8.500 1.00 90.94 324 LEU A C 1
ATOM 2599 O O . LEU A 1 324 ? -1.133 -13.101 9.588 1.00 90.94 324 LEU A O 1
ATOM 2603 N N . GLY A 1 325 ? -0.340 -12.980 7.496 1.00 89.81 325 GLY A N 1
ATOM 2604 C CA . GLY A 1 325 ? 0.111 -11.589 7.593 1.00 89.81 325 GLY A CA 1
ATOM 2605 C C . GLY A 1 325 ? -1.041 -10.623 7.879 1.00 89.81 325 GLY A C 1
ATOM 2606 O O . GLY A 1 325 ? -0.898 -9.720 8.700 1.00 89.81 325 GLY A O 1
ATOM 2607 N N . LEU A 1 326 ? -2.210 -10.863 7.272 1.00 91.88 326 LEU A N 1
ATOM 2608 C CA . LEU A 1 326 ? -3.451 -10.160 7.596 1.00 91.88 326 LEU A CA 1
ATOM 2609 C C . LEU A 1 326 ? -3.887 -10.398 9.049 1.00 91.88 326 LEU A C 1
ATOM 2611 O O . LEU A 1 326 ? -4.184 -9.432 9.752 1.00 91.88 326 LEU A O 1
ATOM 2615 N N . LEU A 1 327 ? -3.928 -11.657 9.497 1.00 90.88 327 LEU A N 1
ATOM 2616 C CA . LEU A 1 327 ? -4.345 -12.008 10.856 1.00 90.88 327 LEU A CA 1
ATOM 2617 C C . LEU A 1 327 ? -3.436 -11.346 11.893 1.00 90.88 327 LEU A C 1
ATOM 2619 O O . LEU A 1 327 ? -3.936 -10.626 12.749 1.00 90.88 327 LEU A O 1
ATOM 2623 N N . PHE A 1 328 ? -2.114 -11.484 11.777 1.00 90.50 328 PHE A N 1
ATOM 2624 C CA . PHE A 1 328 ? -1.167 -10.847 12.699 1.00 90.50 328 PHE A CA 1
ATOM 2625 C C . PHE A 1 328 ? -1.261 -9.315 12.724 1.00 90.50 328 PHE A C 1
ATOM 2627 O O . PHE A 1 328 ? -1.032 -8.699 13.763 1.00 90.50 328 PHE A O 1
ATOM 2634 N N . TRP A 1 329 ? -1.616 -8.687 1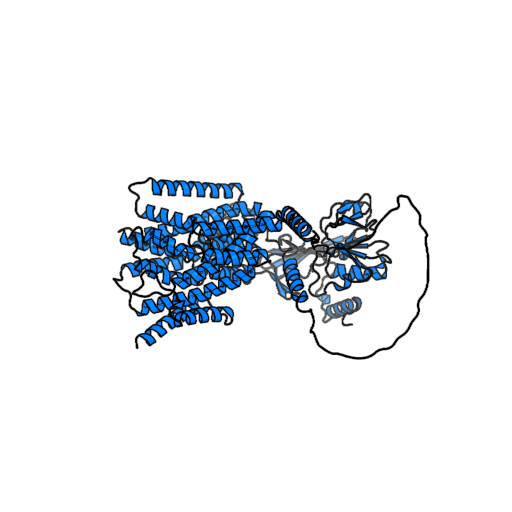1.603 1.00 90.81 329 TRP A N 1
ATOM 2635 C CA . TRP A 1 329 ? -1.765 -7.236 11.524 1.00 90.81 329 TRP A CA 1
ATOM 2636 C C . TRP A 1 329 ? -3.111 -6.716 12.052 1.00 90.81 329 TRP A C 1
ATOM 2638 O O . TRP A 1 329 ? -3.169 -5.617 12.602 1.00 90.81 329 TRP A O 1
ATOM 2648 N N . SER A 1 330 ? -4.191 -7.488 11.912 1.00 92.12 330 SER A N 1
ATOM 2649 C CA . SER A 1 330 ? -5.522 -7.124 12.419 1.00 92.12 330 SER A CA 1
ATOM 2650 C C . SER A 1 330 ? -5.718 -7.494 13.892 1.00 92.12 330 SER A C 1
ATOM 2652 O O . SER A 1 330 ? -6.305 -6.707 14.635 1.00 92.12 330 SER A O 1
ATOM 2654 N N . LEU A 1 331 ? -5.206 -8.648 14.329 1.00 91.88 331 LEU A N 1
ATOM 2655 C CA . LEU A 1 331 ? -5.568 -9.295 15.592 1.00 91.88 331 LEU A CA 1
ATOM 2656 C C . LEU A 1 331 ? -5.259 -8.481 16.864 1.00 91.88 331 LEU A C 1
ATOM 2658 O O . LEU A 1 331 ? -6.151 -8.417 17.707 1.00 91.88 331 LEU A O 1
ATOM 2662 N N . PRO A 1 332 ? -4.105 -7.801 17.034 1.00 92.81 332 PRO A N 1
ATOM 2663 C CA . PRO A 1 332 ? -3.862 -6.992 18.234 1.00 92.81 332 PRO A CA 1
ATOM 2664 C C . PRO A 1 332 ? -4.877 -5.852 18.392 1.00 92.81 332 PRO A C 1
ATOM 2666 O O . PRO A 1 332 ? -5.459 -5.674 19.463 1.00 92.81 332 PRO A O 1
ATOM 2669 N N . GLY A 1 333 ? -5.159 -5.132 17.302 1.00 91.12 333 GLY A N 1
ATOM 2670 C CA . GLY A 1 333 ? -6.187 -4.094 17.290 1.00 91.12 333 GLY A CA 1
ATOM 2671 C C . GLY A 1 333 ? -7.599 -4.662 17.458 1.00 91.12 333 GLY A C 1
ATOM 2672 O O . GLY A 1 333 ? -8.409 -4.077 18.167 1.00 91.12 333 GLY A O 1
ATOM 2673 N N . ALA A 1 334 ? -7.895 -5.825 16.871 1.00 93.25 334 ALA A N 1
ATOM 2674 C CA . ALA A 1 334 ? -9.185 -6.496 17.023 1.00 93.25 334 ALA A CA 1
ATOM 2675 C C . ALA A 1 334 ? -9.442 -6.928 18.476 1.00 93.25 334 ALA A C 1
ATOM 2677 O O . ALA A 1 334 ? -10.534 -6.696 18.989 1.00 93.25 334 ALA A O 1
ATOM 2678 N N . LEU A 1 335 ? -8.439 -7.489 19.162 1.00 94.50 335 LEU A N 1
ATOM 2679 C CA . LEU A 1 335 ? -8.527 -7.854 20.579 1.00 94.50 335 LEU A CA 1
ATOM 2680 C C . LEU A 1 335 ? -8.718 -6.627 21.476 1.00 94.50 335 LEU A C 1
ATOM 2682 O O . LEU A 1 335 ? -9.558 -6.657 22.373 1.00 94.50 335 LEU A O 1
ATOM 2686 N N . GLY A 1 336 ? -7.994 -5.535 21.213 1.00 93.38 336 GLY A N 1
ATOM 2687 C CA . GLY A 1 336 ? -8.174 -4.283 21.949 1.00 93.38 336 GLY A CA 1
ATOM 2688 C C . GLY A 1 336 ? -9.563 -3.673 21.754 1.00 93.38 336 GLY A C 1
ATOM 2689 O O . GLY A 1 336 ? -10.202 -3.287 22.727 1.00 93.38 336 GLY A O 1
ATOM 2690 N N . MET A 1 337 ? -10.082 -3.672 20.523 1.00 94.00 337 MET A N 1
ATOM 2691 C CA . MET A 1 337 ? -11.443 -3.213 20.225 1.00 94.00 337 MET A CA 1
ATOM 2692 C C . MET A 1 337 ? -12.533 -4.140 20.786 1.00 94.00 337 MET A C 1
ATOM 2694 O O . MET A 1 337 ? -13.587 -3.659 21.191 1.00 94.00 337 MET A O 1
ATOM 2698 N N . TYR A 1 338 ? -12.291 -5.452 20.854 1.00 94.94 338 TYR A N 1
ATOM 2699 C CA . TYR A 1 338 ? -13.168 -6.399 21.549 1.00 94.94 338 TYR A CA 1
ATOM 2700 C C . TYR A 1 338 ? -13.206 -6.114 23.059 1.00 94.94 338 TYR A C 1
ATOM 2702 O O . TYR A 1 338 ? -14.284 -5.979 23.635 1.00 94.94 338 TYR A O 1
ATOM 2710 N N . GLY A 1 339 ? -12.036 -5.949 23.688 1.00 93.69 339 GLY A N 1
ATOM 2711 C CA . GLY A 1 339 ? -11.927 -5.576 25.099 1.00 93.69 339 GLY A CA 1
ATOM 2712 C C . GLY A 1 339 ? -12.590 -4.230 25.399 1.00 93.69 339 GLY A C 1
ATOM 2713 O O . GLY A 1 339 ? -13.302 -4.109 26.390 1.00 93.69 339 GLY A O 1
ATOM 2714 N N . LEU A 1 340 ? -12.443 -3.249 24.502 1.00 91.94 340 LEU A N 1
ATOM 2715 C CA . LEU A 1 340 ? -13.128 -1.962 24.595 1.00 91.94 340 LEU A CA 1
ATOM 2716 C C . LEU A 1 340 ? -14.652 -2.109 24.519 1.00 91.94 340 LEU A C 1
ATOM 2718 O O . LEU A 1 340 ? -15.342 -1.474 25.305 1.00 91.94 340 LEU A O 1
ATOM 2722 N N . ALA A 1 341 ? -15.188 -2.936 23.615 1.00 92.44 341 ALA A N 1
ATOM 2723 C CA . ALA A 1 341 ? -16.633 -3.160 23.520 1.00 92.44 341 ALA A CA 1
ATOM 2724 C C . ALA A 1 341 ? -17.200 -3.749 24.818 1.00 92.44 341 ALA A C 1
ATOM 2726 O O . ALA A 1 341 ? -18.201 -3.252 25.326 1.00 92.44 341 ALA A O 1
ATOM 2727 N N . VAL A 1 342 ? -16.521 -4.753 25.384 1.00 91.44 342 VAL A N 1
ATOM 2728 C CA . VAL A 1 342 ? -16.884 -5.344 26.682 1.00 91.44 342 VAL A CA 1
ATOM 2729 C C . VAL A 1 342 ?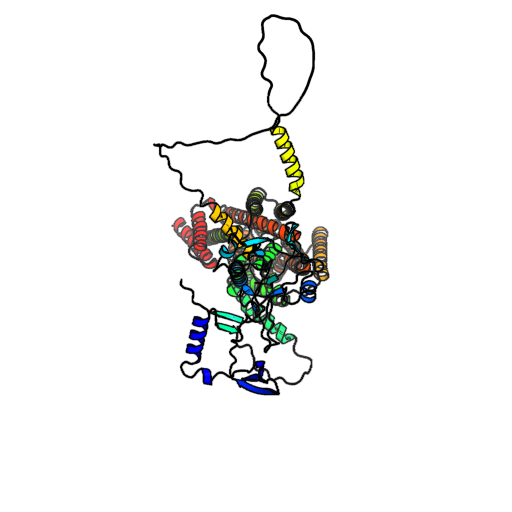 -16.719 -4.333 27.826 1.00 91.44 342 VAL A C 1
ATOM 2731 O O . VAL A 1 342 ? -17.516 -4.326 28.757 1.00 91.44 342 VAL A O 1
ATOM 2734 N N . GLY A 1 343 ? -15.718 -3.452 27.774 1.00 89.06 343 GLY A N 1
ATOM 2735 C CA . GLY A 1 343 ? -15.547 -2.377 28.754 1.00 89.06 343 GLY A CA 1
ATOM 2736 C C . GLY A 1 343 ? -16.684 -1.354 28.704 1.00 89.06 343 GLY A C 1
ATOM 2737 O O . GLY A 1 343 ? -17.323 -1.094 29.718 1.00 89.06 343 GLY A O 1
ATOM 2738 N N . VAL A 1 344 ? -16.981 -0.819 27.516 1.00 86.56 344 VAL A N 1
ATOM 2739 C CA . VAL A 1 344 ? -18.022 0.200 27.299 1.00 86.56 344 VAL A CA 1
ATOM 2740 C C . VAL A 1 344 ? -19.416 -0.331 27.641 1.00 86.56 344 VAL A C 1
ATOM 2742 O O . VAL A 1 344 ? -20.188 0.398 28.251 1.00 86.56 344 VAL A O 1
ATOM 2745 N N . SER A 1 345 ? -19.724 -1.605 27.367 1.00 84.69 345 SER A N 1
ATOM 2746 C CA . SER A 1 345 ? -21.012 -2.205 27.762 1.00 84.69 345 SER A CA 1
ATOM 2747 C C . SER A 1 345 ? -21.228 -2.321 29.280 1.00 84.69 345 SER A C 1
ATOM 2749 O O . SER A 1 345 ? -22.330 -2.655 29.701 1.00 84.69 345 SER A O 1
ATOM 2751 N N . ASN A 1 346 ? -20.195 -2.087 30.098 1.00 83.69 346 ASN A N 1
ATOM 2752 C CA . ASN A 1 346 ? -20.268 -2.087 31.564 1.00 83.69 346 ASN A CA 1
ATOM 2753 C C . ASN A 1 346 ? -20.174 -0.670 32.177 1.00 83.69 346 ASN A C 1
ATOM 2755 O O . ASN A 1 346 ? -20.126 -0.538 33.399 1.00 83.69 346 ASN A O 1
ATOM 2759 N N . ILE A 1 347 ? -20.131 0.386 31.355 1.00 80.44 347 ILE A N 1
ATOM 2760 C CA . ILE A 1 347 ? -20.097 1.790 31.791 1.00 80.44 347 ILE A CA 1
ATOM 2761 C C . ILE A 1 347 ? -21.484 2.414 31.558 1.00 80.44 347 ILE A C 1
ATOM 2763 O O . ILE A 1 347 ? -22.126 2.149 30.543 1.00 80.44 347 ILE A O 1
ATOM 2767 N N . GLY A 1 348 ? -21.959 3.220 32.511 1.00 68.81 348 GLY A N 1
ATOM 2768 C CA . GLY A 1 348 ? -23.281 3.857 32.447 1.00 68.81 348 GLY A CA 1
ATOM 2769 C C . GLY A 1 348 ? -23.353 5.120 31.574 1.00 68.81 348 GLY A C 1
ATOM 2770 O O . GLY A 1 348 ? -22.407 5.463 30.870 1.00 68.81 348 GLY A O 1
ATOM 2771 N N . ASP A 1 349 ? -24.484 5.826 31.698 1.00 67.38 349 ASP A N 1
ATOM 2772 C CA . ASP A 1 349 ? -24.888 7.104 31.067 1.00 67.38 349 ASP A CA 1
ATOM 2773 C C . ASP A 1 349 ? -23.762 7.901 30.374 1.00 67.38 349 ASP A C 1
ATOM 2775 O O . ASP A 1 349 ? -23.683 7.981 29.142 1.00 67.38 349 ASP A O 1
ATOM 2779 N N . ALA A 1 350 ? -22.882 8.486 31.187 1.00 64.00 350 ALA A N 1
ATOM 2780 C CA . ALA A 1 350 ? -21.850 9.426 30.766 1.00 64.00 350 ALA A CA 1
ATOM 2781 C C . ALA A 1 350 ? -20.435 8.925 31.093 1.00 64.00 350 ALA A C 1
ATOM 2783 O O . ALA A 1 350 ? -20.193 8.291 32.123 1.00 64.00 350 ALA A O 1
ATOM 2784 N N . LEU A 1 351 ? -19.478 9.261 30.223 1.00 69.50 351 LEU A N 1
ATOM 2785 C CA . LEU A 1 351 ? -18.055 9.089 30.515 1.00 69.50 351 LEU A CA 1
ATOM 2786 C C . LEU A 1 351 ? -17.556 10.201 31.453 1.00 69.50 351 LEU A C 1
ATOM 2788 O O . LEU A 1 351 ? -18.050 11.324 31.380 1.00 69.50 351 LEU A O 1
ATOM 2792 N N . PRO A 1 352 ? -16.508 9.954 32.262 1.00 78.75 352 PRO A N 1
ATOM 2793 C CA . PRO A 1 352 ? -15.837 11.019 32.998 1.00 78.75 352 PRO A CA 1
ATOM 2794 C C . PRO A 1 352 ? -15.321 12.112 32.051 1.00 78.75 352 PRO A C 1
ATOM 2796 O O . PRO A 1 352 ? -14.650 11.810 31.061 1.00 78.75 352 PRO A O 1
ATOM 2799 N N . ALA A 1 353 ? -15.551 13.381 32.395 1.00 79.25 353 ALA A N 1
ATOM 2800 C CA . ALA A 1 353 ? -15.178 14.539 31.576 1.00 79.25 353 ALA A CA 1
ATOM 2801 C C . ALA A 1 353 ? -13.716 14.559 31.040 1.00 79.25 353 ALA A C 1
ATOM 2803 O O . ALA A 1 353 ? -13.531 14.921 29.871 1.00 79.25 353 ALA A O 1
ATOM 2804 N N . PRO A 1 354 ? -12.678 14.093 31.778 1.00 84.44 354 PRO A N 1
ATOM 2805 C CA . PRO A 1 354 ? -11.315 13.979 31.241 1.00 84.44 354 PRO A CA 1
ATOM 2806 C C . PRO A 1 354 ? -11.196 13.088 29.993 1.00 84.44 354 PRO A C 1
ATOM 2808 O O . PRO A 1 354 ? -10.321 13.308 29.155 1.00 84.44 354 PRO A O 1
ATOM 2811 N N . VAL A 1 355 ? -12.069 12.082 29.847 1.00 83.44 355 VAL A N 1
ATOM 2812 C CA . VAL A 1 355 ? -12.037 11.135 28.723 1.00 83.44 355 VAL A CA 1
ATOM 2813 C C . VAL A 1 355 ? -12.423 11.834 27.420 1.00 83.44 355 VAL A C 1
ATOM 2815 O O . VAL A 1 355 ? -11.736 11.652 26.420 1.00 83.44 355 VAL A O 1
ATOM 2818 N N . TYR A 1 356 ? -13.446 12.693 27.420 1.00 83.75 356 TYR A N 1
ATOM 2819 C CA . TYR A 1 356 ? -13.840 13.462 26.230 1.00 83.75 356 TYR A CA 1
ATOM 2820 C C . TYR A 1 356 ? -12.705 14.363 25.717 1.00 83.75 356 TYR A C 1
ATOM 2822 O O . TYR A 1 356 ? -12.438 14.421 24.512 1.00 83.75 356 TYR A O 1
ATOM 2830 N N . ALA A 1 357 ? -11.971 15.006 26.628 1.00 86.88 357 ALA A N 1
ATOM 2831 C CA . ALA A 1 357 ? -10.823 15.838 26.280 1.00 86.88 357 ALA A CA 1
ATOM 2832 C C . ALA A 1 357 ? -9.634 15.016 25.743 1.00 86.88 357 ALA A C 1
ATOM 2834 O O . ALA A 1 357 ? -9.021 15.399 24.744 1.00 86.88 357 ALA A O 1
ATOM 2835 N N . LEU A 1 358 ? -9.349 13.856 26.348 1.00 89.69 358 LEU A N 1
ATOM 2836 C CA . LEU A 1 358 ? -8.343 12.903 25.868 1.00 89.69 358 LEU A CA 1
ATOM 2837 C C . LEU A 1 358 ? -8.668 12.402 24.450 1.00 89.69 358 LEU A C 1
ATOM 2839 O O . LEU A 1 358 ? -7.802 12.431 23.574 1.00 89.69 358 LEU A O 1
ATOM 2843 N N . LEU A 1 359 ? -9.916 11.986 24.206 1.00 86.56 359 LEU A N 1
ATOM 2844 C CA . LEU A 1 359 ? -10.392 11.508 22.902 1.00 86.56 359 LEU A CA 1
ATOM 2845 C C . LEU A 1 359 ? -10.312 12.597 21.822 1.00 86.56 359 LEU A C 1
ATOM 2847 O O . LEU A 1 359 ? -9.908 12.326 20.692 1.00 86.56 359 LEU A O 1
ATOM 2851 N N . SER A 1 360 ? -10.632 13.839 22.179 1.00 88.75 360 SER A N 1
ATOM 2852 C CA . SER A 1 360 ? -10.531 14.989 21.273 1.00 88.75 360 SER A CA 1
ATOM 2853 C C . SER A 1 360 ? -9.078 15.297 20.892 1.00 88.75 360 SER A C 1
ATOM 2855 O O . SER A 1 360 ? -8.781 15.533 19.721 1.00 88.75 360 SER A O 1
ATOM 2857 N N . GLY A 1 361 ? -8.148 15.202 21.849 1.00 90.44 361 GLY A N 1
ATOM 2858 C CA . GLY A 1 361 ? -6.712 15.351 21.598 1.00 90.44 361 GLY A CA 1
ATOM 2859 C C . GLY A 1 361 ? -6.125 14.245 20.711 1.00 90.44 361 GLY A C 1
ATOM 2860 O O . GLY A 1 361 ? -5.366 14.534 19.782 1.00 90.44 361 GLY A O 1
ATOM 2861 N N . LEU A 1 362 ? -6.527 12.990 20.944 1.00 89.06 362 LEU A N 1
ATOM 2862 C CA . LEU A 1 362 ? -6.200 11.836 20.095 1.00 89.06 362 LEU A CA 1
ATOM 2863 C C . LEU A 1 362 ? -6.670 12.038 18.642 1.00 89.06 362 LEU A C 1
ATOM 2865 O O . LEU A 1 362 ? -5.896 11.851 17.694 1.00 89.06 362 LEU A O 1
ATOM 2869 N N . ASN A 1 363 ? -7.928 12.450 18.460 1.00 86.62 363 ASN A N 1
ATOM 2870 C CA . ASN A 1 363 ? -8.513 12.718 17.147 1.00 86.62 363 ASN A CA 1
ATOM 2871 C C . ASN A 1 363 ? -7.789 13.861 16.424 1.00 86.62 363 ASN A C 1
ATOM 2873 O O . ASN A 1 363 ? -7.380 13.681 15.277 1.00 86.62 363 ASN A O 1
ATOM 2877 N N . ALA A 1 364 ? -7.577 15.000 17.091 1.00 90.19 364 ALA A N 1
ATOM 2878 C CA . ALA A 1 364 ? -6.883 16.162 16.532 1.00 90.19 364 ALA A CA 1
ATOM 2879 C C . ALA A 1 364 ? -5.483 15.796 16.003 1.00 90.19 364 ALA A C 1
ATOM 2881 O O . ALA A 1 364 ? -5.155 16.046 14.840 1.00 90.19 364 ALA A O 1
ATOM 2882 N N . ALA A 1 365 ? -4.678 15.103 16.815 1.00 91.06 365 ALA A N 1
ATOM 2883 C CA . ALA A 1 365 ? -3.355 14.653 16.389 1.00 91.06 365 ALA A CA 1
ATOM 2884 C C . ALA A 1 365 ? -3.415 13.674 15.204 1.00 91.06 365 ALA A C 1
ATOM 2886 O O . ALA A 1 365 ? -2.635 13.787 14.251 1.00 91.06 365 ALA A O 1
ATOM 2887 N N . THR A 1 366 ? -4.384 12.756 15.216 1.00 85.06 366 THR A N 1
ATOM 2888 C CA . THR A 1 366 ? -4.606 11.804 14.120 1.00 85.06 366 THR A CA 1
ATOM 2889 C C . THR A 1 366 ? -4.950 12.515 12.806 1.00 85.06 366 THR A C 1
ATOM 2891 O O . THR A 1 366 ? -4.386 12.172 11.766 1.00 85.06 366 THR A O 1
ATOM 2894 N N . VAL A 1 367 ? -5.807 13.545 12.828 1.00 87.12 367 VAL A N 1
ATOM 2895 C CA . VAL A 1 367 ? -6.139 14.348 11.635 1.00 87.12 367 VAL A CA 1
ATOM 2896 C C . VAL A 1 367 ? -4.891 15.012 11.044 1.00 87.12 367 VAL A C 1
ATOM 2898 O O . VAL A 1 367 ? -4.710 14.982 9.826 1.00 87.12 367 VAL A O 1
ATOM 2901 N N . GLY A 1 368 ? -3.988 15.526 11.885 1.00 89.00 368 GLY A N 1
ATOM 2902 C CA . GLY A 1 368 ? -2.740 16.162 11.445 1.00 89.00 368 GLY A CA 1
ATOM 2903 C C . GLY A 1 368 ? -1.793 15.194 10.730 1.00 89.00 368 GLY A C 1
ATOM 2904 O O . GLY A 1 368 ? -1.254 15.508 9.667 1.00 89.00 368 GLY A O 1
ATOM 2905 N N . ILE A 1 369 ? -1.645 13.976 11.257 1.00 86.44 369 ILE A N 1
ATOM 2906 C CA . ILE A 1 369 ? -0.823 12.929 10.632 1.00 86.44 369 ILE A CA 1
ATOM 2907 C C . ILE A 1 369 ? -1.460 12.406 9.329 1.00 86.44 369 ILE A C 1
ATOM 2909 O O . ILE A 1 369 ? -0.750 12.156 8.351 1.00 86.44 369 ILE A O 1
ATOM 2913 N N . ILE A 1 370 ? -2.790 12.277 9.270 1.00 81.00 370 ILE A N 1
ATOM 2914 C CA . ILE A 1 370 ? -3.504 11.890 8.040 1.00 81.00 370 ILE A CA 1
ATOM 2915 C C . ILE A 1 370 ? -3.354 12.977 6.963 1.00 81.00 370 ILE A C 1
ATOM 2917 O O . ILE A 1 370 ? -3.127 12.642 5.799 1.00 81.00 370 ILE A O 1
ATOM 2921 N N . ALA A 1 371 ? -3.409 14.260 7.334 1.00 87.81 371 ALA A N 1
ATOM 2922 C CA . ALA A 1 371 ? -3.172 15.377 6.420 1.00 87.81 371 ALA A CA 1
ATOM 2923 C C . ALA A 1 371 ? -1.746 15.364 5.839 1.00 87.81 371 ALA A C 1
ATOM 2925 O O . ALA A 1 371 ? -1.576 15.539 4.631 1.00 87.81 371 ALA A O 1
ATOM 2926 N N . LEU A 1 372 ? -0.730 15.068 6.658 1.00 86.81 372 LEU A N 1
ATOM 2927 C CA . LEU A 1 372 ? 0.649 14.889 6.189 1.00 86.81 372 LEU A CA 1
ATOM 2928 C C . LEU A 1 372 ? 0.758 13.742 5.174 1.00 86.81 372 LEU A C 1
ATOM 2930 O O . LEU A 1 372 ? 1.307 13.917 4.086 1.00 86.81 372 LEU A O 1
ATOM 2934 N N . ALA A 1 373 ? 0.183 12.581 5.490 1.00 80.62 373 ALA A N 1
ATOM 2935 C CA . ALA A 1 373 ? 0.190 11.435 4.585 1.00 80.62 373 ALA A CA 1
ATOM 2936 C C . ALA A 1 373 ? -0.566 11.713 3.268 1.00 80.62 373 ALA A C 1
ATOM 2938 O O . ALA A 1 373 ? -0.145 11.237 2.214 1.00 80.62 373 ALA A O 1
ATOM 2939 N N . ALA A 1 374 ? -1.638 12.516 3.295 1.00 81.38 374 ALA A N 1
ATOM 2940 C CA . ALA A 1 374 ? -2.338 12.966 2.090 1.00 81.38 374 ALA A CA 1
ATOM 2941 C C . ALA A 1 374 ? -1.421 13.800 1.178 1.00 81.38 374 ALA A C 1
ATOM 2943 O O . ALA A 1 374 ? -1.336 13.528 -0.019 1.00 81.38 374 ALA A O 1
ATOM 2944 N N . VAL A 1 375 ? -0.679 14.756 1.750 1.00 87.50 375 VAL A N 1
ATOM 2945 C CA . VAL A 1 375 ? 0.287 15.601 1.025 1.00 87.50 375 VAL A CA 1
ATOM 2946 C C . VAL A 1 375 ? 1.444 14.775 0.450 1.00 87.50 375 VAL A C 1
ATOM 2948 O O . VAL A 1 375 ? 1.818 14.960 -0.709 1.00 87.50 375 VAL A O 1
ATOM 2951 N N . GLU A 1 376 ? 1.994 13.823 1.205 1.00 83.00 376 GLU A N 1
ATOM 2952 C CA . GLU A 1 376 ? 3.059 12.935 0.715 1.00 83.00 376 GLU A CA 1
ATOM 2953 C C . GLU A 1 376 ? 2.601 12.006 -0.420 1.00 83.00 376 GLU A C 1
ATOM 2955 O O . GLU A 1 376 ? 3.382 11.715 -1.331 1.00 83.00 376 GLU A O 1
ATOM 2960 N N . LEU A 1 377 ? 1.350 11.534 -0.382 1.00 76.31 377 LEU A N 1
ATOM 2961 C CA . LEU A 1 377 ? 0.757 10.730 -1.453 1.00 76.31 377 LEU A CA 1
ATOM 2962 C C . LEU A 1 377 ? 0.418 11.589 -2.680 1.00 76.31 377 LEU A C 1
ATOM 2964 O O . LEU A 1 377 ? 0.657 11.149 -3.803 1.00 76.31 377 LEU A O 1
ATOM 2968 N N . ALA A 1 378 ? -0.062 12.822 -2.493 1.00 82.94 378 ALA A N 1
ATOM 2969 C CA . ALA A 1 378 ? -0.373 13.746 -3.585 1.00 82.94 378 ALA A CA 1
ATOM 2970 C C . ALA A 1 378 ? 0.863 14.077 -4.425 1.00 82.94 378 ALA A C 1
ATOM 2972 O O . ALA A 1 378 ? 0.823 13.929 -5.645 1.00 82.94 378 ALA A O 1
ATOM 2973 N N . HIS A 1 379 ? 1.992 14.405 -3.790 1.00 84.25 379 HIS A N 1
ATOM 2974 C CA . HIS A 1 379 ? 3.258 14.640 -4.495 1.00 84.25 379 HIS A CA 1
ATOM 2975 C C . HIS A 1 379 ? 3.738 13.441 -5.333 1.00 84.25 379 HIS A C 1
ATOM 2977 O O . HIS A 1 379 ? 4.489 13.636 -6.282 1.00 84.25 379 HIS A O 1
ATOM 2983 N N . LYS A 1 380 ? 3.313 12.214 -5.001 1.00 75.75 380 LYS A N 1
ATOM 2984 C CA . LYS A 1 380 ? 3.686 10.979 -5.715 1.00 75.75 380 LYS A CA 1
ATOM 2985 C C . LYS A 1 380 ? 2.673 10.570 -6.788 1.00 75.75 380 LYS A C 1
ATOM 2987 O O . LYS A 1 380 ? 3.061 9.970 -7.783 1.00 75.75 380 LYS A O 1
ATOM 2992 N N . ALA A 1 381 ? 1.389 10.876 -6.600 1.00 77.56 381 ALA A N 1
ATOM 2993 C CA . ALA A 1 381 ? 0.338 10.586 -7.579 1.00 77.56 381 ALA A CA 1
ATOM 2994 C C . ALA A 1 381 ? 0.260 11.636 -8.704 1.00 77.56 381 ALA A C 1
ATOM 2996 O O . ALA A 1 381 ? -0.189 11.328 -9.811 1.00 77.56 381 ALA A O 1
ATOM 2997 N N . ILE A 1 382 ? 0.706 12.870 -8.442 1.00 85.81 382 ILE A N 1
ATOM 2998 C CA . ILE A 1 382 ? 0.795 13.939 -9.441 1.00 85.81 382 ILE A CA 1
ATOM 2999 C C . ILE A 1 382 ? 2.027 13.702 -10.321 1.00 85.81 382 ILE A C 1
ATOM 3001 O O . ILE A 1 382 ? 3.142 14.077 -9.974 1.00 85.81 382 ILE A O 1
ATOM 3005 N N . THR A 1 383 ? 1.800 13.105 -11.487 1.00 80.31 383 THR A N 1
ATOM 3006 C CA . THR A 1 383 ? 2.832 12.817 -12.502 1.00 80.31 383 THR A CA 1
ATOM 3007 C C . THR A 1 383 ? 2.827 13.830 -13.650 1.00 80.31 383 THR A C 1
ATOM 3009 O O . THR A 1 383 ? 3.818 13.986 -14.355 1.00 80.31 383 THR A O 1
ATOM 3012 N N . ASP A 1 384 ? 1.722 14.551 -13.845 1.00 85.94 384 ASP A N 1
ATOM 3013 C CA . ASP A 1 384 ? 1.498 15.445 -14.982 1.00 85.94 384 ASP A CA 1
ATOM 3014 C C . ASP A 1 384 ? 0.388 16.477 -14.692 1.00 85.94 384 ASP A C 1
ATOM 3016 O O . ASP A 1 384 ? -0.176 16.546 -13.596 1.00 85.94 384 ASP A O 1
ATOM 3020 N N . ARG A 1 385 ? 0.041 17.299 -15.693 1.00 89.06 385 ARG A N 1
ATOM 3021 C CA . ARG A 1 385 ? -1.003 18.328 -15.549 1.00 89.06 385 ARG A CA 1
ATOM 3022 C C . ARG A 1 385 ? -2.411 17.734 -15.390 1.00 89.06 385 ARG A C 1
ATOM 3024 O O . ARG A 1 385 ? -3.204 18.322 -14.660 1.00 89.06 385 ARG A O 1
ATOM 3031 N N . VAL A 1 386 ? -2.725 16.587 -16.003 1.00 89.75 386 VAL A N 1
ATOM 3032 C CA . VAL A 1 386 ? -4.045 15.943 -15.868 1.00 89.75 386 VAL A CA 1
ATOM 3033 C C . VAL A 1 386 ? -4.194 15.299 -14.499 1.00 89.75 386 VAL A C 1
ATOM 3035 O O . VAL A 1 386 ? -5.191 15.561 -13.835 1.00 89.75 386 VAL A O 1
ATOM 3038 N N . THR A 1 387 ? -3.208 14.532 -14.019 1.00 89.12 387 THR A N 1
ATOM 3039 C CA . THR A 1 387 ? -3.277 13.969 -12.656 1.00 89.12 387 THR A CA 1
ATOM 3040 C C . THR A 1 387 ? -3.337 15.056 -11.584 1.00 89.12 387 THR A C 1
ATOM 3042 O O . THR A 1 387 ? -4.112 14.919 -10.642 1.00 89.12 387 THR A O 1
ATOM 3045 N N . ARG A 1 388 ? -2.642 16.192 -11.759 1.00 93.44 388 ARG A N 1
ATOM 3046 C CA . ARG A 1 388 ? -2.793 17.367 -10.876 1.00 93.44 388 ARG A CA 1
ATOM 3047 C C . ARG A 1 388 ? -4.232 17.884 -10.820 1.00 93.44 388 ARG A C 1
ATOM 3049 O O . ARG A 1 388 ? -4.754 18.126 -9.734 1.00 93.44 388 ARG A O 1
ATOM 3056 N N . VAL A 1 389 ? -4.877 18.027 -11.979 1.00 93.50 389 VAL A N 1
ATOM 3057 C CA . VAL A 1 389 ? -6.287 18.436 -12.068 1.00 93.50 389 VAL A CA 1
ATOM 3058 C C . VAL A 1 389 ? -7.209 17.366 -11.473 1.00 93.50 389 VAL A C 1
ATOM 3060 O O . VAL A 1 389 ? -8.153 17.722 -10.781 1.00 93.50 389 VAL A O 1
ATOM 3063 N N . LEU A 1 390 ? -6.926 16.073 -11.654 1.00 91.94 390 LEU A N 1
ATOM 3064 C CA . LEU A 1 390 ? -7.717 14.977 -11.077 1.00 91.94 390 LEU A CA 1
ATOM 3065 C C . LEU A 1 390 ? -7.609 14.871 -9.550 1.00 91.94 390 LEU A C 1
ATOM 3067 O O . LEU A 1 390 ? -8.613 14.555 -8.914 1.00 91.94 390 LEU A O 1
ATOM 3071 N N . VAL A 1 391 ? -6.448 15.169 -8.952 1.00 90.12 391 VAL A N 1
ATOM 3072 C CA . VAL A 1 391 ? -6.304 15.288 -7.488 1.00 90.12 391 VAL A CA 1
ATOM 3073 C C . VAL A 1 391 ? -7.161 16.446 -6.972 1.00 90.12 391 VAL A C 1
ATOM 3075 O O . VAL A 1 391 ? -7.960 16.255 -6.057 1.00 90.12 391 VAL A O 1
ATOM 3078 N N . PHE A 1 392 ? -7.048 17.630 -7.589 1.00 93.56 392 PHE A N 1
ATOM 3079 C CA . PHE A 1 392 ? -7.828 18.810 -7.200 1.00 93.56 392 PHE A CA 1
ATOM 3080 C C . PHE A 1 392 ? -9.339 18.593 -7.366 1.00 93.56 392 PHE A C 1
ATOM 3082 O O . PHE A 1 392 ? -10.097 18.810 -6.423 1.00 93.56 392 PHE A O 1
ATOM 3089 N N . LEU A 1 393 ? -9.779 18.124 -8.538 1.00 91.19 393 LEU A N 1
ATOM 3090 C CA . LEU A 1 393 ? -11.189 17.852 -8.806 1.00 91.19 393 LEU A CA 1
ATOM 3091 C C . LEU A 1 393 ? -11.716 16.719 -7.925 1.00 91.19 393 LEU A C 1
ATOM 3093 O O . LEU A 1 393 ? -12.831 16.838 -7.442 1.00 91.19 393 LEU A O 1
ATOM 3097 N N . GLY A 1 394 ? -10.936 15.666 -7.659 1.00 87.50 394 GLY A N 1
ATOM 3098 C CA . GLY A 1 394 ? -11.328 14.589 -6.744 1.00 87.50 394 GLY A CA 1
ATOM 3099 C C . GLY A 1 394 ? -11.560 15.085 -5.313 1.00 87.50 394 GLY A C 1
ATOM 3100 O O . GLY A 1 394 ? -12.567 14.732 -4.697 1.00 87.50 394 GLY A O 1
ATOM 3101 N N . ALA A 1 395 ? -10.674 15.953 -4.813 1.00 87.81 395 ALA A N 1
ATOM 3102 C CA . ALA A 1 395 ? -10.835 16.609 -3.518 1.00 87.81 395 ALA A CA 1
ATOM 3103 C C . ALA A 1 395 ? -12.069 17.528 -3.501 1.00 87.81 395 ALA A C 1
ATOM 3105 O O . ALA A 1 395 ? -12.967 17.340 -2.685 1.00 87.81 395 ALA A O 1
ATOM 3106 N N . ALA A 1 396 ? -12.165 18.478 -4.438 1.00 89.31 396 ALA A N 1
ATOM 3107 C CA . ALA A 1 396 ? -13.277 19.427 -4.511 1.00 89.31 396 ALA A CA 1
ATOM 3108 C C . ALA A 1 396 ? -14.637 18.721 -4.665 1.00 89.31 396 ALA A C 1
ATOM 3110 O O . ALA A 1 396 ? -15.584 19.026 -3.944 1.00 89.31 396 ALA A O 1
ATOM 3111 N N . ALA A 1 397 ? -14.718 17.723 -5.546 1.00 84.69 397 ALA A N 1
ATOM 3112 C CA . ALA A 1 397 ? -15.904 16.902 -5.754 1.00 84.69 397 ALA A CA 1
ATOM 3113 C C . ALA A 1 397 ? -16.352 16.206 -4.458 1.00 84.69 397 ALA A C 1
ATOM 3115 O O . ALA A 1 397 ? -17.522 16.290 -4.085 1.00 84.69 397 ALA A O 1
ATOM 3116 N N . GLY A 1 398 ? -15.433 15.544 -3.746 1.00 79.31 398 GLY A N 1
ATOM 3117 C CA . GLY A 1 398 ? -15.770 14.818 -2.518 1.00 79.31 398 GLY A CA 1
ATOM 3118 C C . GLY A 1 398 ? -16.109 15.707 -1.312 1.00 79.31 398 GLY A C 1
ATOM 3119 O O . GLY A 1 398 ? -16.785 15.244 -0.388 1.00 79.31 398 GLY A O 1
ATOM 3120 N N . LEU A 1 399 ? -15.660 16.966 -1.324 1.00 83.38 399 LEU A N 1
ATOM 3121 C CA . LEU A 1 399 ? -16.063 17.996 -0.363 1.00 83.38 399 LEU A CA 1
ATOM 3122 C C . LEU A 1 399 ? -17.471 18.536 -0.658 1.00 83.38 399 LEU A C 1
ATOM 3124 O O . LEU A 1 399 ? -18.236 18.768 0.273 1.00 83.38 399 LEU A O 1
ATOM 3128 N N . LEU A 1 400 ? -17.824 18.708 -1.937 1.00 84.25 400 LEU A N 1
ATOM 3129 C CA . LEU A 1 400 ? -19.119 19.254 -2.362 1.00 84.25 400 LEU A CA 1
ATOM 3130 C C . LEU A 1 400 ? -20.275 18.244 -2.274 1.00 84.25 400 LEU A C 1
ATOM 3132 O O . LEU A 1 400 ? -21.409 18.646 -2.028 1.00 84.25 400 LEU A O 1
ATOM 3136 N N . TYR A 1 401 ? -20.013 16.946 -2.472 1.00 77.94 401 TYR A N 1
ATOM 3137 C CA . TYR A 1 401 ? -21.045 15.903 -2.470 1.00 77.94 401 TYR A CA 1
ATOM 3138 C C . TYR A 1 401 ? -20.829 14.839 -1.390 1.00 77.94 401 TYR A C 1
ATOM 3140 O O . TYR A 1 401 ? -19.751 14.270 -1.233 1.00 77.94 401 TYR A O 1
ATOM 3148 N N . ASN A 1 402 ? -21.909 14.525 -0.667 1.00 67.19 402 ASN A N 1
ATOM 3149 C CA . ASN A 1 402 ? -21.910 13.574 0.451 1.00 67.19 402 ASN A CA 1
ATOM 3150 C C . ASN A 1 402 ? -22.386 12.155 0.105 1.00 67.19 402 ASN A C 1
ATOM 3152 O O . ASN A 1 402 ? -22.310 11.270 0.956 1.00 67.19 402 ASN A O 1
ATOM 3156 N N . ALA A 1 403 ? -22.860 11.917 -1.119 1.00 70.19 403 ALA A N 1
ATOM 3157 C CA . ALA A 1 403 ? -23.382 10.618 -1.525 1.00 70.19 403 ALA A CA 1
ATOM 3158 C C . ALA A 1 403 ? -22.261 9.582 -1.724 1.00 70.19 403 ALA A C 1
ATOM 3160 O O . ALA A 1 403 ? -21.276 9.837 -2.405 1.00 70.19 403 ALA A O 1
ATOM 3161 N N . LEU A 1 404 ? -22.417 8.377 -1.178 1.00 62.44 404 LEU A N 1
ATOM 3162 C CA . LEU A 1 404 ? -21.333 7.382 -1.151 1.00 62.44 404 LEU A CA 1
ATOM 3163 C C . LEU A 1 404 ? -21.080 6.707 -2.505 1.00 62.44 404 LEU A C 1
ATOM 3165 O O . LEU A 1 404 ? -19.941 6.376 -2.825 1.00 62.44 404 LEU A O 1
ATOM 3169 N N . TRP A 1 405 ? -22.122 6.572 -3.333 1.00 72.62 405 TRP A N 1
ATOM 3170 C CA . TRP A 1 405 ? -22.008 6.093 -4.717 1.00 72.62 405 TRP A CA 1
ATOM 3171 C C . TRP A 1 405 ? -21.183 7.036 -5.607 1.00 72.62 405 TRP A C 1
ATOM 3173 O O . TRP A 1 405 ? -20.706 6.630 -6.665 1.00 72.62 405 TRP A O 1
ATOM 3183 N N . TYR A 1 406 ? -20.986 8.283 -5.176 1.00 73.94 406 TYR A N 1
ATOM 3184 C CA . TYR A 1 406 ? -20.245 9.293 -5.918 1.00 73.94 406 TYR A CA 1
ATOM 3185 C C . TYR A 1 406 ? -18.741 8.993 -5.967 1.00 73.94 406 TYR A C 1
ATOM 3187 O O . TYR A 1 406 ? -18.114 9.185 -7.006 1.00 73.94 406 TYR A O 1
ATOM 3195 N N . PHE A 1 407 ? -18.155 8.468 -4.882 1.00 74.31 407 PHE A N 1
ATOM 3196 C CA . PHE A 1 407 ? -16.706 8.237 -4.806 1.00 74.31 407 PHE A CA 1
ATOM 3197 C C . PHE A 1 407 ? -16.195 7.211 -5.835 1.00 74.31 407 PHE A C 1
ATOM 3199 O O . PHE A 1 407 ? -15.247 7.537 -6.552 1.00 74.31 407 PHE A O 1
ATOM 3206 N N . PRO A 1 408 ? -16.821 6.027 -6.010 1.00 75.56 408 PRO A N 1
ATOM 3207 C CA . PRO A 1 408 ? -16.435 5.096 -7.072 1.00 75.56 408 PRO A CA 1
ATOM 3208 C C . PRO A 1 408 ? -16.649 5.688 -8.468 1.00 75.56 408 PRO A C 1
ATOM 3210 O O . PRO A 1 408 ? -15.808 5.509 -9.345 1.00 75.56 408 PRO A O 1
ATOM 3213 N N . VAL A 1 409 ? -17.741 6.438 -8.667 1.00 83.81 409 VAL A N 1
ATOM 3214 C CA . VAL A 1 409 ? -18.054 7.077 -9.953 1.00 83.81 409 VAL A CA 1
ATOM 3215 C C . VAL A 1 409 ? -16.978 8.087 -10.345 1.00 83.81 409 VAL A C 1
ATOM 3217 O O . VAL A 1 409 ? -16.472 8.009 -11.464 1.00 83.81 409 VAL A O 1
ATOM 3220 N N . ILE A 1 410 ? -16.551 8.984 -9.446 1.00 85.06 410 ILE A N 1
ATOM 3221 C CA . ILE A 1 410 ? -15.491 9.942 -9.790 1.00 85.06 410 ILE A CA 1
ATOM 3222 C C . ILE A 1 410 ? -14.131 9.263 -9.993 1.00 85.06 410 ILE A C 1
ATOM 3224 O O . ILE A 1 410 ? -13.384 9.687 -10.870 1.00 85.06 410 ILE A O 1
ATOM 3228 N N . ILE A 1 411 ? -13.822 8.183 -9.262 1.00 83.50 411 ILE A N 1
ATOM 3229 C CA . ILE A 1 411 ? -12.598 7.388 -9.470 1.00 83.50 411 ILE A CA 1
ATOM 3230 C C . ILE A 1 411 ? -12.588 6.766 -10.878 1.00 83.50 411 ILE A C 1
ATOM 3232 O O . ILE A 1 411 ? -11.587 6.866 -11.592 1.00 83.50 411 ILE A O 1
ATOM 3236 N N . VAL A 1 412 ? -13.710 6.178 -11.310 1.00 85.88 412 VAL A N 1
ATOM 3237 C CA . VAL A 1 412 ? -13.872 5.627 -12.667 1.00 85.88 412 VAL A CA 1
ATOM 3238 C C . VAL A 1 412 ? -13.769 6.730 -13.725 1.00 85.88 412 VAL A C 1
ATOM 3240 O O . VAL A 1 412 ? -13.046 6.562 -14.707 1.00 85.88 412 VAL A O 1
ATOM 3243 N N . ILE A 1 413 ? -14.412 7.883 -13.510 1.00 90.19 413 ILE A N 1
ATOM 3244 C CA . ILE A 1 413 ? -14.301 9.053 -14.396 1.00 90.19 413 ILE A CA 1
ATOM 3245 C C . ILE A 1 413 ? -12.842 9.520 -14.506 1.00 90.19 413 ILE A C 1
ATOM 3247 O O . ILE A 1 413 ? -12.372 9.762 -15.615 1.00 90.19 413 ILE A O 1
ATOM 3251 N N . GLY A 1 414 ? -12.095 9.578 -13.399 1.00 88.44 414 GLY A N 1
ATOM 3252 C CA . GLY A 1 414 ? -10.670 9.922 -13.395 1.00 88.44 414 GLY A CA 1
ATOM 3253 C C . GLY A 1 414 ? -9.829 8.984 -14.262 1.00 88.44 414 GLY A C 1
ATOM 3254 O O . GLY A 1 414 ? -9.024 9.446 -15.072 1.00 88.44 414 GLY A O 1
ATOM 3255 N N . GLY A 1 415 ? -10.072 7.673 -14.166 1.00 87.06 415 GLY A N 1
ATOM 3256 C CA . GLY A 1 415 ? -9.439 6.670 -15.027 1.00 87.06 415 GLY A CA 1
ATOM 3257 C C . GLY A 1 415 ? -9.845 6.752 -16.505 1.00 87.06 415 GLY A C 1
ATOM 3258 O O . GLY A 1 415 ? -9.027 6.484 -17.384 1.00 87.06 415 GLY A O 1
ATOM 3259 N N . ILE A 1 416 ? -11.082 7.147 -16.811 1.00 90.31 416 ILE A N 1
ATOM 3260 C CA . ILE A 1 416 ? -11.535 7.371 -18.195 1.00 90.31 416 ILE A CA 1
ATOM 3261 C C . ILE A 1 416 ? -10.887 8.639 -18.777 1.00 90.31 416 ILE A C 1
ATOM 3263 O O . ILE A 1 416 ? -10.432 8.626 -19.922 1.00 90.31 416 ILE A O 1
ATOM 3267 N N . ILE A 1 417 ? -10.786 9.719 -17.994 1.00 91.00 417 ILE A N 1
ATOM 3268 C CA . ILE A 1 417 ? -10.180 10.992 -18.413 1.00 91.00 417 ILE A CA 1
ATOM 3269 C C . ILE A 1 417 ? -8.716 10.800 -18.831 1.00 91.00 417 ILE A C 1
ATOM 3271 O O . ILE A 1 417 ? -8.318 11.305 -19.884 1.00 91.00 417 ILE A O 1
ATOM 3275 N N . THR A 1 418 ? -7.918 10.045 -18.068 1.00 88.56 418 THR A N 1
ATOM 3276 C CA . THR A 1 418 ? -6.523 9.764 -18.451 1.00 88.56 418 THR A CA 1
ATOM 3277 C C . THR A 1 418 ? -6.422 8.916 -19.715 1.00 88.56 418 THR A C 1
ATOM 3279 O O . THR A 1 418 ? -5.592 9.231 -20.566 1.00 88.56 418 THR A O 1
ATOM 3282 N N . VAL A 1 419 ? -7.297 7.920 -19.910 1.00 87.25 419 VAL A N 1
ATOM 3283 C CA . VAL A 1 419 ? -7.334 7.127 -21.156 1.00 87.25 419 VAL A CA 1
ATOM 3284 C C . VAL A 1 419 ? -7.649 8.007 -22.364 1.00 87.25 419 VAL A C 1
ATOM 3286 O O . VAL A 1 419 ? -6.929 7.958 -23.361 1.00 87.25 419 VAL A O 1
ATOM 3289 N N . ILE A 1 420 ? -8.683 8.850 -22.279 1.00 86.81 420 ILE A N 1
ATOM 3290 C CA . ILE A 1 420 ? -9.072 9.761 -23.368 1.00 86.81 420 ILE A CA 1
ATOM 3291 C C . ILE A 1 420 ? -7.932 10.736 -23.705 1.00 86.81 420 ILE A C 1
ATOM 3293 O O . ILE A 1 420 ? -7.686 11.016 -24.884 1.00 86.81 420 ILE A O 1
ATOM 3297 N N . HIS A 1 421 ? -7.223 11.229 -22.686 1.00 85.44 421 HIS A N 1
ATOM 3298 C CA . HIS A 1 421 ? -6.061 12.098 -22.844 1.00 85.44 421 HIS A CA 1
ATOM 3299 C C . HIS A 1 421 ? -4.883 11.381 -23.527 1.00 85.44 421 HIS A C 1
ATOM 3301 O O . HIS A 1 421 ? -4.369 11.866 -24.537 1.00 85.44 421 HIS A O 1
ATOM 3307 N N . ASP A 1 422 ? -4.479 10.210 -23.029 1.00 82.12 422 ASP A N 1
ATOM 3308 C CA . ASP A 1 422 ? -3.253 9.526 -23.467 1.00 82.12 422 ASP A CA 1
ATOM 3309 C C . ASP A 1 422 ? -3.393 8.871 -24.842 1.00 82.12 422 ASP A C 1
ATOM 3311 O O . ASP A 1 422 ? -2.449 8.869 -25.633 1.00 82.12 422 ASP A O 1
ATOM 3315 N N . PHE A 1 423 ? -4.588 8.370 -25.167 1.00 79.56 423 PHE A N 1
ATOM 3316 C CA . PHE A 1 423 ? -4.924 7.921 -26.520 1.00 79.56 423 PHE A CA 1
ATOM 3317 C C . PHE A 1 423 ? -5.273 9.087 -27.452 1.00 79.56 423 PHE A C 1
ATOM 3319 O O . PHE A 1 423 ? -5.570 8.870 -28.626 1.00 79.56 423 PHE A O 1
ATOM 3326 N N . ARG A 1 424 ? -5.208 10.333 -26.954 1.00 67.44 424 ARG A N 1
ATOM 3327 C CA . ARG A 1 424 ? -5.471 11.568 -27.702 1.00 67.44 424 ARG A CA 1
ATOM 3328 C C . ARG A 1 424 ? -6.807 11.546 -28.450 1.00 67.44 424 ARG A C 1
ATOM 3330 O O . ARG A 1 424 ? -6.944 12.204 -29.480 1.00 67.44 424 ARG A O 1
ATOM 3337 N N . TRP A 1 425 ? -7.813 10.846 -27.924 1.00 60.00 425 TRP A N 1
ATOM 3338 C CA . TRP A 1 425 ? -9.095 10.641 -28.611 1.00 60.00 425 TRP A CA 1
ATOM 3339 C C . TRP A 1 425 ? -9.794 11.980 -28.905 1.00 60.00 425 TRP A C 1
ATOM 3341 O O . TRP A 1 425 ? -10.404 12.166 -29.956 1.00 60.00 425 TRP A O 1
ATOM 3351 N N . LEU A 1 426 ? -9.597 12.963 -28.018 1.00 54.12 426 LEU A N 1
ATOM 3352 C CA . LEU A 1 426 ? -10.076 14.336 -28.176 1.00 54.12 426 LEU A CA 1
ATOM 3353 C C . LEU A 1 426 ? -9.231 15.217 -29.116 1.00 54.12 426 LEU A C 1
ATOM 3355 O O . LEU A 1 426 ? -9.726 16.260 -29.532 1.00 54.12 426 LEU A O 1
ATOM 3359 N N . HIS A 1 427 ? -8.003 14.853 -29.511 1.00 54.88 427 HIS A N 1
ATOM 3360 C CA . HIS A 1 427 ? -7.193 15.717 -30.391 1.00 54.88 427 HIS A CA 1
ATOM 3361 C C . HIS A 1 427 ? -7.830 15.920 -31.772 1.00 54.88 427 HIS A C 1
ATOM 3363 O O . HIS A 1 427 ? -7.658 16.992 -32.344 1.00 54.88 427 HIS A O 1
ATOM 3369 N N . GLY A 1 428 ? -8.571 14.941 -32.300 1.00 55.31 428 GLY A N 1
ATOM 3370 C CA . GLY A 1 428 ? -9.351 15.094 -33.534 1.00 55.31 428 GLY A CA 1
ATOM 3371 C C . GLY A 1 428 ? -10.412 16.199 -33.419 1.00 55.31 428 GLY A C 1
ATOM 3372 O O . GLY A 1 428 ? -10.262 17.248 -34.057 1.00 55.31 428 GLY A O 1
ATOM 3373 N N . PRO A 1 429 ? -11.450 16.025 -32.576 1.00 59.44 429 PRO A N 1
ATOM 3374 C CA . PRO A 1 429 ? -12.515 17.014 -32.420 1.00 59.44 429 PRO A CA 1
ATOM 3375 C C . PRO A 1 429 ? -12.024 18.349 -31.842 1.00 59.44 429 PRO A C 1
ATOM 3377 O O . PRO A 1 429 ? -12.453 19.396 -32.316 1.00 59.44 429 PRO A O 1
ATOM 3380 N N . VAL A 1 430 ? -11.071 18.370 -30.902 1.00 58.38 430 VAL A N 1
ATOM 3381 C CA . VAL A 1 430 ? -10.526 19.632 -30.360 1.00 58.38 430 VAL A CA 1
ATOM 3382 C C . VAL A 1 430 ? -9.724 20.396 -31.417 1.00 58.38 430 VAL A C 1
ATOM 3384 O O . VAL A 1 430 ? -9.817 21.620 -31.470 1.00 58.38 430 VAL A O 1
ATOM 3387 N N . LYS A 1 431 ? -8.984 19.723 -32.311 1.00 56.62 431 LYS A N 1
ATOM 3388 C CA . LYS A 1 431 ? -8.303 20.393 -33.436 1.00 56.62 431 LYS A CA 1
ATOM 3389 C C . LYS A 1 431 ? -9.313 20.902 -34.470 1.00 56.62 431 LYS A C 1
ATOM 3391 O O . LYS A 1 431 ? -9.119 22.000 -34.982 1.00 56.62 431 LYS A O 1
ATOM 3396 N N . ALA A 1 432 ? -10.413 20.183 -34.712 1.00 62.66 432 ALA A N 1
ATOM 3397 C CA . ALA A 1 432 ? -11.513 20.655 -35.558 1.00 62.66 432 ALA A CA 1
ATOM 3398 C C . ALA A 1 432 ? -12.210 21.900 -34.970 1.00 62.66 432 ALA A C 1
ATOM 3400 O O . ALA A 1 432 ? -12.321 22.914 -35.657 1.00 62.66 432 ALA A O 1
ATOM 3401 N N . VAL A 1 433 ? -12.584 21.876 -33.685 1.00 68.69 433 VAL A N 1
ATOM 3402 C CA . VAL A 1 433 ? -13.192 23.020 -32.979 1.00 68.69 433 VAL A CA 1
ATOM 3403 C C . VAL A 1 433 ? -12.223 24.200 -32.905 1.00 68.69 433 VAL A C 1
ATOM 3405 O O . VAL A 1 433 ? -12.607 25.320 -33.228 1.00 68.69 433 VAL A O 1
ATOM 3408 N N . ARG A 1 434 ? -10.945 23.977 -32.571 1.00 65.06 434 ARG A N 1
ATOM 3409 C CA . ARG A 1 434 ? -9.923 25.037 -32.560 1.00 65.06 434 ARG A CA 1
ATOM 3410 C C . ARG A 1 434 ? -9.746 25.667 -33.941 1.00 65.06 434 ARG A C 1
ATOM 3412 O O . ARG A 1 434 ? -9.637 26.884 -34.032 1.00 65.06 434 ARG A O 1
ATOM 3419 N N . ASN A 1 435 ? -9.748 24.869 -35.008 1.00 64.69 435 ASN A N 1
ATOM 3420 C CA . ASN A 1 435 ? -9.662 25.379 -36.375 1.00 64.69 435 ASN A CA 1
ATOM 3421 C C . ASN A 1 435 ? -10.940 26.136 -36.788 1.00 64.69 435 ASN A C 1
ATOM 3423 O O . ASN A 1 435 ? -10.837 27.144 -37.480 1.00 64.69 435 ASN A O 1
ATOM 3427 N N . ALA A 1 436 ? -12.124 25.717 -36.327 1.00 69.62 436 ALA A N 1
ATOM 3428 C CA . ALA A 1 436 ? -13.379 26.443 -36.539 1.00 69.62 436 ALA A CA 1
ATOM 3429 C C . ALA A 1 436 ? -13.420 27.783 -35.776 1.00 69.62 436 ALA A C 1
ATOM 3431 O O . ALA A 1 436 ? -13.826 28.800 -36.335 1.00 69.62 436 ALA A O 1
ATOM 3432 N N . VAL A 1 437 ? -12.936 27.815 -34.530 1.00 70.62 437 VAL A N 1
ATOM 3433 C CA . VAL A 1 437 ? -12.821 29.038 -33.716 1.00 70.62 437 VAL A CA 1
ATOM 3434 C C . VAL A 1 437 ? -11.760 29.985 -34.284 1.00 70.62 437 VAL A C 1
ATOM 3436 O O . VAL A 1 437 ? -12.015 31.182 -34.375 1.00 70.62 437 VAL A O 1
ATOM 3439 N N . MET A 1 438 ? -10.614 29.475 -34.750 1.00 57.44 438 MET A N 1
ATOM 3440 C CA . MET A 1 438 ? -9.610 30.284 -35.457 1.00 57.44 438 MET A CA 1
ATOM 3441 C C . MET A 1 438 ? -10.155 30.840 -36.780 1.00 57.44 438 MET A C 1
ATOM 3443 O O . MET A 1 438 ? -9.994 32.029 -37.030 1.00 57.44 438 MET A O 1
ATOM 3447 N N . ARG A 1 439 ? -10.903 30.048 -37.567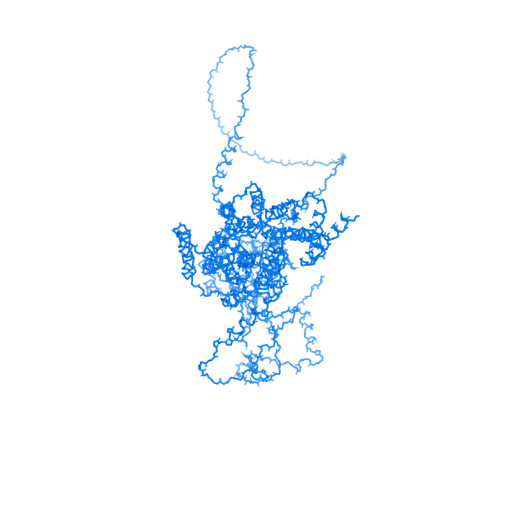 1.00 57.06 439 ARG A N 1
ATOM 3448 C CA . ARG A 1 439 ? -11.651 30.548 -38.740 1.00 57.06 439 ARG A CA 1
ATOM 3449 C C . ARG A 1 439 ? -12.643 31.654 -38.370 1.00 57.06 439 ARG A C 1
ATOM 3451 O O . ARG A 1 439 ? -12.752 32.632 -39.099 1.00 57.06 439 ARG A O 1
ATOM 3458 N N . LYS A 1 440 ? -13.342 31.536 -37.235 1.00 52.72 440 LYS A N 1
ATOM 3459 C CA . LYS A 1 440 ? -14.264 32.576 -36.743 1.00 52.72 440 LYS A CA 1
ATOM 3460 C C . LYS A 1 440 ? -13.528 33.842 -36.275 1.00 52.72 440 LYS A C 1
ATOM 3462 O O . LYS A 1 440 ? -14.085 34.925 -36.391 1.00 52.72 440 LYS A O 1
ATOM 3467 N N . LYS A 1 441 ? -12.280 33.714 -35.806 1.00 47.75 441 LYS A N 1
ATOM 3468 C CA . LYS A 1 441 ? -11.392 34.826 -35.413 1.00 47.75 441 LYS A CA 1
ATOM 3469 C C . LYS A 1 441 ? -10.612 35.448 -36.590 1.00 47.75 441 LYS A C 1
ATOM 3471 O O . LYS A 1 441 ? -9.926 36.441 -36.393 1.00 47.75 441 LYS A O 1
ATOM 3476 N N . GLN A 1 442 ? -10.719 34.876 -37.793 1.00 48.09 442 GLN A N 1
ATOM 3477 C CA . GLN A 1 442 ? -10.115 35.367 -39.042 1.00 48.09 442 GLN A CA 1
ATOM 3478 C C . GLN A 1 442 ? -11.149 35.928 -40.038 1.00 48.09 442 GLN A C 1
ATOM 3480 O O . GLN A 1 442 ? -10.842 36.089 -41.216 1.00 48.09 442 GLN A O 1
ATOM 3485 N N . ARG A 1 443 ? -12.372 36.246 -39.592 1.00 39.59 443 ARG A N 1
ATOM 3486 C CA . ARG A 1 443 ? -13.244 37.163 -40.339 1.00 39.59 443 ARG A CA 1
ATOM 3487 C C . ARG A 1 443 ? -12.778 38.600 -40.066 1.00 39.59 443 ARG A C 1
ATOM 3489 O O . ARG A 1 443 ? -12.784 38.975 -38.893 1.00 39.59 443 ARG A O 1
ATOM 3496 N N . PRO A 1 444 ? -12.404 39.392 -41.088 1.00 38.72 444 PRO A N 1
ATOM 3497 C CA . PRO A 1 444 ? -12.245 40.831 -40.925 1.00 38.72 444 PRO A CA 1
ATOM 3498 C C . PRO A 1 444 ? -13.572 41.445 -40.476 1.00 38.72 444 PRO A C 1
ATOM 3500 O O . PRO A 1 444 ? -14.639 41.020 -40.925 1.00 38.72 444 PRO A O 1
ATOM 3503 N N . ALA A 1 445 ? -13.494 42.428 -39.585 1.00 36.38 445 ALA A N 1
ATOM 3504 C CA . ALA A 1 445 ? -14.602 43.318 -39.294 1.00 36.38 445 ALA A CA 1
ATOM 3505 C C . ALA A 1 445 ? -14.392 44.582 -40.129 1.00 36.38 445 ALA A C 1
ATOM 3507 O O . ALA A 1 445 ? -13.573 45.416 -39.766 1.00 36.38 445 ALA A O 1
ATOM 3508 N N . GLU A 1 446 ? -15.119 44.695 -41.236 1.00 34.78 446 GLU A N 1
ATOM 3509 C CA . GLU A 1 446 ? -15.309 45.954 -41.952 1.00 34.78 446 GLU A CA 1
ATOM 3510 C C . GLU A 1 446 ? -16.807 46.130 -42.193 1.00 34.78 446 GLU A C 1
ATOM 3512 O O . GLU A 1 446 ? -17.436 45.443 -42.998 1.00 34.78 446 GLU A O 1
ATOM 3517 N N . THR A 1 447 ? -17.393 47.022 -41.408 1.00 32.69 447 THR A N 1
ATOM 3518 C CA . THR A 1 447 ? -18.656 47.698 -41.692 1.00 32.69 447 THR A CA 1
ATOM 3519 C C . THR A 1 447 ? -18.581 49.004 -40.912 1.00 32.69 447 THR A C 1
ATOM 3521 O O . THR A 1 447 ? -19.034 49.079 -39.776 1.00 32.69 447 THR A O 1
ATOM 3524 N N . GLU A 1 448 ? -17.924 49.997 -41.500 1.00 31.38 448 GLU A N 1
ATOM 3525 C CA . GLU A 1 448 ? -18.031 51.395 -41.087 1.00 31.38 448 GLU A CA 1
ATOM 3526 C C . GLU A 1 448 ? -18.445 52.208 -42.314 1.00 31.38 448 GLU A C 1
ATOM 3528 O O . GLU A 1 448 ? -18.102 51.871 -43.450 1.00 31.38 448 GLU A O 1
ATOM 3533 N N . GLU A 1 449 ? -19.301 53.194 -42.077 1.00 29.53 449 GLU A N 1
ATOM 3534 C CA . GLU A 1 449 ? -20.144 53.804 -43.100 1.00 29.53 449 GLU A CA 1
ATOM 3535 C C . GLU A 1 449 ? -19.389 54.863 -43.912 1.00 29.53 449 GLU A C 1
ATOM 3537 O O . GLU A 1 449 ? -18.685 55.718 -43.375 1.00 29.53 449 GLU A O 1
ATOM 3542 N N . THR A 1 450 ? -19.588 54.850 -45.230 1.00 26.08 450 THR A N 1
ATOM 3543 C CA . THR A 1 450 ? -19.216 55.966 -46.105 1.00 26.08 450 THR A CA 1
ATOM 3544 C C . THR A 1 450 ? -20.133 57.161 -45.853 1.00 26.08 450 THR A C 1
ATOM 3546 O O . THR A 1 450 ? -21.346 57.044 -46.017 1.00 26.08 450 THR A O 1
ATOM 3549 N N . ILE A 1 451 ? -19.549 58.314 -45.519 1.00 30.59 451 ILE A N 1
ATOM 3550 C CA . ILE A 1 451 ? -20.250 59.605 -45.433 1.00 30.59 451 ILE A CA 1
ATOM 3551 C C . ILE A 1 451 ? -20.377 60.229 -46.838 1.00 30.59 451 ILE A C 1
ATOM 3553 O O . ILE A 1 451 ? -19.479 60.101 -47.671 1.00 30.59 451 ILE A O 1
ATOM 3557 N N . ASP A 1 452 ? -21.506 60.893 -47.085 1.00 27.86 452 ASP A N 1
ATOM 3558 C CA . ASP A 1 452 ? -21.962 61.391 -48.389 1.00 27.86 452 ASP A CA 1
ATOM 3559 C C . ASP A 1 452 ? -21.249 62.654 -48.938 1.00 27.86 452 ASP A C 1
ATOM 3561 O O . ASP A 1 452 ? -21.150 63.663 -48.243 1.00 27.86 452 ASP A O 1
ATOM 3565 N N . LEU A 1 453 ? -20.963 62.608 -50.256 1.00 30.86 453 LEU A N 1
ATOM 3566 C CA . LEU A 1 453 ? -21.168 63.660 -51.290 1.00 30.86 453 LEU A CA 1
ATOM 3567 C C . LEU A 1 453 ? -20.381 65.008 -51.237 1.00 30.86 453 LEU A C 1
ATOM 3569 O O . LEU A 1 453 ? -19.860 65.376 -50.187 1.00 30.86 453 LEU A O 1
ATOM 3573 N N . PRO A 1 454 ? -20.301 65.799 -52.353 1.00 36.75 454 PRO A N 1
ATOM 3574 C CA . PRO A 1 454 ? -20.955 65.639 -53.675 1.00 36.75 454 PRO A CA 1
ATOM 3575 C C . PRO A 1 454 ? -20.087 65.797 -54.965 1.00 36.75 454 PRO A C 1
ATOM 3577 O O . PRO A 1 454 ? -19.082 66.493 -54.969 1.00 36.75 454 PRO A O 1
ATOM 3580 N N . HIS A 1 455 ? -20.625 65.266 -56.086 1.00 31.02 455 HIS A N 1
ATOM 3581 C CA . HIS A 1 455 ? -20.508 65.688 -57.518 1.00 31.02 455 HIS A CA 1
ATOM 3582 C C . HIS A 1 455 ? -19.107 65.877 -58.176 1.00 31.02 455 HIS A C 1
ATOM 3584 O O . HIS A 1 455 ? -18.266 66.601 -57.675 1.00 31.02 455 HIS A O 1
ATOM 3590 N N . GLN A 1 456 ? -18.788 65.358 -59.374 1.00 27.95 456 GLN A N 1
ATOM 3591 C CA . GLN A 1 456 ? -19.505 65.352 -60.670 1.00 27.95 456 GLN A CA 1
ATOM 3592 C C . GLN A 1 456 ? -19.068 64.140 -61.546 1.00 27.95 456 GLN A C 1
ATOM 3594 O O . GLN A 1 456 ? -18.014 63.562 -61.305 1.00 27.95 456 GLN A O 1
ATOM 3599 N N . GLY A 1 457 ? -19.853 63.750 -62.565 1.00 25.47 457 GLY A N 1
ATOM 3600 C CA . GLY A 1 457 ? -19.466 62.723 -63.567 1.00 25.47 457 GLY A CA 1
ATOM 3601 C C . GLY A 1 457 ? -18.988 63.338 -64.898 1.00 25.47 457 GLY A C 1
ATOM 3602 O O . GLY A 1 457 ? -18.675 64.528 -64.908 1.00 25.47 457 GLY A O 1
ATOM 3603 N N . PRO A 1 458 ? -19.049 62.627 -66.048 1.00 46.00 458 PRO A N 1
ATOM 3604 C CA . PRO A 1 458 ? -19.210 61.179 -66.259 1.00 46.00 458 PRO A CA 1
ATOM 3605 C C . PRO A 1 458 ? -18.175 60.599 -67.276 1.00 46.00 458 PRO A C 1
ATOM 3607 O O . PRO A 1 458 ? -17.271 61.307 -67.714 1.00 46.00 458 PRO A O 1
ATOM 3610 N N . SER A 1 459 ? -18.430 59.373 -67.773 1.00 26.88 459 SER A N 1
ATOM 3611 C CA . SER A 1 459 ? -17.928 58.750 -69.034 1.00 26.88 459 SER A CA 1
ATOM 3612 C C . SER A 1 459 ? -16.729 57.792 -68.944 1.00 26.88 459 SER A C 1
ATOM 3614 O O . SER A 1 459 ? -15.772 58.056 -68.229 1.00 26.88 459 SER A O 1
ATOM 3616 N N . GLY A 1 460 ? -16.730 56.760 -69.805 1.00 26.20 460 GLY A N 1
ATOM 3617 C CA . GLY A 1 460 ? -15.480 56.241 -70.391 1.00 26.20 460 GLY A CA 1
ATOM 3618 C C . GLY A 1 460 ? -15.118 54.774 -70.138 1.00 26.20 460 GLY A C 1
ATOM 3619 O O . GLY A 1 460 ? -14.176 54.487 -69.416 1.00 26.20 460 GLY A O 1
ATOM 3620 N N . ASP A 1 461 ? -15.860 53.882 -70.787 1.00 25.41 461 ASP A N 1
ATOM 3621 C CA . ASP A 1 461 ? -15.499 52.547 -71.292 1.00 25.41 461 ASP A CA 1
ATOM 3622 C C . ASP A 1 461 ? -14.072 51.939 -71.169 1.00 25.41 461 ASP A C 1
ATOM 3624 O O . ASP A 1 461 ? -13.043 52.558 -71.418 1.00 25.41 461 ASP A O 1
ATOM 3628 N N . ALA A 1 462 ? -14.111 50.603 -71.050 1.00 28.62 462 ALA A N 1
ATOM 3629 C CA . ALA A 1 462 ? -13.297 49.614 -71.778 1.00 28.62 462 ALA A CA 1
ATOM 3630 C C . ALA A 1 462 ? -11.808 49.337 -71.427 1.00 28.62 462 ALA A C 1
ATOM 3632 O O . ALA A 1 462 ? -10.879 49.913 -71.981 1.00 28.62 462 ALA A O 1
ATOM 3633 N N . SER A 1 463 ? -11.641 48.145 -70.828 1.00 26.19 463 SER A N 1
ATOM 3634 C CA . SER A 1 463 ? -10.903 47.001 -71.422 1.00 26.19 463 SER A CA 1
ATOM 3635 C C . SER A 1 463 ? -9.377 46.852 -71.227 1.00 26.19 463 SER A C 1
ATOM 3637 O O . SER A 1 463 ? -8.637 47.803 -71.399 1.00 26.19 463 SER A O 1
ATOM 3639 N N . VAL A 1 464 ? -8.957 45.581 -71.008 1.00 27.98 464 VAL A N 1
ATOM 3640 C CA . VAL A 1 464 ? -7.834 44.870 -71.699 1.00 27.98 464 VAL A CA 1
ATOM 3641 C C . VAL A 1 464 ? -6.404 45.440 -71.501 1.00 27.98 464 VAL A C 1
ATOM 3643 O O . VAL A 1 464 ? -6.180 46.628 -71.610 1.00 27.98 464 VAL A O 1
ATOM 3646 N N . GLN A 1 465 ? -5.312 44.691 -71.287 1.00 25.98 465 GLN A N 1
ATOM 3647 C CA . GLN A 1 465 ? -4.978 43.276 -71.017 1.00 25.98 465 GLN A CA 1
ATOM 3648 C C . GLN A 1 465 ? -3.465 43.240 -70.669 1.00 25.98 465 GLN A C 1
ATOM 3650 O O . GLN A 1 465 ? -2.741 44.037 -71.252 1.00 25.98 465 GLN A O 1
ATOM 3655 N N . LYS A 1 466 ? -2.986 42.200 -69.949 1.00 28.34 466 LYS A N 1
ATOM 3656 C CA . LYS A 1 466 ? -1.649 41.558 -70.156 1.00 28.34 466 LYS A CA 1
ATOM 3657 C C . LYS A 1 466 ? -0.384 42.439 -69.958 1.00 28.34 466 LYS A C 1
ATOM 3659 O O . LYS A 1 466 ? -0.482 43.637 -69.764 1.00 28.34 466 LYS A O 1
ATOM 3664 N N . ASP A 1 467 ? 0.860 41.942 -69.956 1.00 26.30 467 ASP A N 1
ATOM 3665 C CA . ASP A 1 467 ? 1.477 40.607 -69.764 1.00 26.30 467 ASP A CA 1
ATOM 3666 C C . ASP A 1 467 ? 2.932 40.836 -69.260 1.00 26.30 467 ASP A C 1
ATOM 3668 O O . ASP A 1 467 ? 3.409 41.966 -69.292 1.00 26.30 467 ASP A O 1
ATOM 3672 N N . ALA A 1 468 ? 3.656 39.752 -68.928 1.00 28.20 468 ALA A N 1
ATOM 3673 C CA . ALA A 1 468 ? 5.136 39.652 -68.856 1.00 28.20 468 ALA A CA 1
ATOM 3674 C C . ALA A 1 468 ? 5.864 40.445 -67.732 1.00 28.20 468 ALA A C 1
ATOM 3676 O O . ALA A 1 468 ? 5.698 41.642 -67.562 1.00 28.20 468 ALA A O 1
ATOM 3677 N N . ARG A 1 469 ? 6.609 39.798 -66.817 1.00 27.45 469 ARG A N 1
ATOM 3678 C CA . ARG A 1 469 ? 7.909 39.080 -66.952 1.00 27.45 469 ARG A CA 1
ATOM 3679 C C . ARG A 1 469 ? 9.111 39.989 -67.268 1.00 27.45 469 ARG A C 1
ATOM 3681 O O . ARG A 1 469 ? 9.168 40.574 -68.340 1.00 27.45 469 ARG A O 1
ATOM 3688 N N . GLY A 1 470 ? 10.119 39.954 -66.391 1.00 25.39 470 GLY A N 1
ATOM 3689 C CA . GLY A 1 470 ? 11.468 40.492 -66.611 1.00 25.39 470 GLY A CA 1
ATOM 3690 C C . GLY A 1 470 ? 12.371 40.237 -65.394 1.00 25.39 470 GLY A C 1
ATOM 3691 O O . GLY A 1 470 ? 11.991 40.587 -64.280 1.00 25.39 470 GLY A O 1
ATOM 3692 N N . ASP A 1 471 ? 13.519 39.587 -65.600 1.00 26.92 471 ASP A N 1
ATOM 3693 C CA . ASP A 1 471 ? 14.431 39.101 -64.548 1.00 26.92 471 ASP A CA 1
ATOM 3694 C C . ASP A 1 471 ? 15.591 40.063 -64.208 1.00 26.92 471 ASP A C 1
ATOM 3696 O O . ASP A 1 471 ? 16.058 40.816 -65.061 1.00 26.92 471 ASP A O 1
ATOM 3700 N N . GLY A 1 472 ? 16.160 39.896 -63.002 1.00 25.53 472 GLY A N 1
ATOM 3701 C CA . GLY A 1 472 ? 17.546 40.268 -62.656 1.00 25.53 472 GLY A CA 1
ATOM 3702 C C . GLY A 1 472 ? 17.812 41.731 -62.240 1.00 25.53 472 GLY A C 1
ATOM 3703 O O . GLY A 1 472 ? 16.972 42.601 -62.416 1.00 25.53 472 GLY A O 1
ATOM 3704 N N . ASN A 1 473 ? 18.981 42.087 -61.680 1.00 26.72 473 ASN A N 1
ATOM 3705 C CA . ASN A 1 473 ? 20.034 41.284 -61.030 1.00 26.72 473 ASN A CA 1
ATOM 3706 C C . ASN A 1 473 ? 20.998 42.220 -60.235 1.00 26.72 473 ASN A C 1
ATOM 3708 O O . ASN A 1 473 ? 21.193 43.350 -60.655 1.00 26.72 473 ASN A O 1
ATOM 3712 N N . ILE A 1 474 ? 21.654 41.723 -59.169 1.00 28.16 474 ILE A N 1
ATOM 3713 C CA . ILE A 1 474 ? 22.966 42.167 -58.599 1.00 28.16 474 ILE A CA 1
ATOM 3714 C C . ILE A 1 474 ? 23.207 43.674 -58.254 1.00 28.16 474 ILE A C 1
ATOM 3716 O O . ILE A 1 474 ? 23.385 44.495 -59.146 1.00 28.16 474 ILE A O 1
ATOM 3720 N N . SER A 1 475 ? 23.473 44.016 -56.974 1.00 26.59 475 SER A N 1
ATOM 3721 C CA . SER A 1 475 ? 24.821 44.453 -56.477 1.00 26.59 475 SER A CA 1
ATOM 3722 C C . SER A 1 475 ? 24.867 45.159 -55.096 1.00 26.59 475 SER A C 1
ATOM 3724 O O . SER A 1 475 ? 24.020 45.974 -54.765 1.00 26.59 475 SER A O 1
ATOM 3726 N N . ALA A 1 476 ? 25.927 44.820 -54.340 1.00 24.44 476 ALA A N 1
ATOM 3727 C CA . ALA A 1 476 ? 26.796 45.625 -53.448 1.00 24.44 476 ALA A CA 1
ATOM 3728 C C . ALA A 1 476 ? 26.263 46.708 -52.461 1.00 24.44 476 ALA A C 1
ATOM 3730 O O . ALA A 1 476 ? 25.530 47.621 -52.815 1.00 24.44 476 ALA A O 1
ATOM 3731 N N . GLY A 1 477 ? 26.799 46.675 -51.225 1.00 26.64 477 GLY A N 1
ATOM 3732 C CA . GLY A 1 477 ? 26.838 47.817 -50.279 1.00 26.64 477 GLY A CA 1
ATOM 3733 C C . GLY A 1 477 ? 27.986 48.807 -50.584 1.00 26.64 477 GLY A C 1
ATOM 3734 O O . GLY A 1 477 ? 28.576 48.687 -51.660 1.00 26.64 477 GLY A O 1
ATOM 3735 N N . PRO A 1 478 ? 28.376 49.734 -49.667 1.00 37.59 478 PRO A N 1
ATOM 3736 C CA . PRO A 1 478 ? 28.897 49.342 -48.341 1.00 37.59 478 PRO A CA 1
ATOM 3737 C C . PRO A 1 478 ? 28.684 50.326 -47.146 1.00 37.59 478 PRO A C 1
ATOM 3739 O O . PRO A 1 478 ? 28.266 51.463 -47.308 1.00 37.59 478 PRO A O 1
ATOM 3742 N N . SER A 1 479 ? 29.075 49.862 -45.944 1.00 25.52 479 SER A N 1
ATOM 3743 C CA . SER A 1 479 ? 29.645 50.601 -44.782 1.00 25.52 479 SER A CA 1
ATOM 3744 C C . SER A 1 479 ? 29.056 51.939 -44.277 1.00 25.52 479 SER A C 1
ATOM 3746 O O . SER A 1 479 ? 29.097 52.944 -44.978 1.00 25.52 479 SER A O 1
ATOM 3748 N N . THR A 1 480 ? 28.810 52.036 -42.960 1.00 25.53 480 THR A N 1
ATOM 3749 C CA . THR A 1 480 ? 29.601 52.894 -42.028 1.00 25.53 480 THR A CA 1
ATOM 3750 C C . THR A 1 480 ? 29.194 52.690 -40.558 1.00 25.53 480 THR A C 1
ATOM 3752 O O . THR A 1 480 ? 28.165 52.090 -40.261 1.00 25.53 480 THR A O 1
ATOM 3755 N N . SER A 1 481 ? 30.048 53.140 -39.633 1.00 24.77 481 SER A N 1
ATOM 3756 C CA . SER A 1 481 ? 29.962 52.920 -38.182 1.00 24.77 481 SER A CA 1
ATOM 3757 C C . SER A 1 481 ? 29.908 54.227 -37.383 1.00 24.77 481 SER A C 1
ATOM 3759 O O . SER A 1 481 ? 30.774 55.071 -37.606 1.00 24.77 481 SER A O 1
ATOM 3761 N N . SER A 1 482 ? 29.036 54.323 -36.370 1.00 25.17 482 SER A N 1
ATOM 3762 C CA . SER A 1 482 ? 29.302 55.027 -35.094 1.00 25.17 482 SER A CA 1
ATOM 3763 C C . SER A 1 482 ? 28.121 54.924 -34.107 1.00 25.17 482 SER A C 1
ATOM 3765 O O . SER A 1 482 ? 26.959 55.021 -34.484 1.00 25.17 482 SER A O 1
ATOM 3767 N N . ALA A 1 483 ? 28.440 54.732 -32.826 1.00 22.94 483 ALA A N 1
ATOM 3768 C CA . ALA A 1 483 ? 27.564 54.925 -31.654 1.00 22.94 483 ALA A CA 1
ATOM 3769 C C . ALA A 1 483 ? 28.146 56.109 -30.825 1.00 22.94 483 ALA A C 1
ATOM 3771 O O . ALA A 1 483 ? 29.119 56.697 -31.315 1.00 22.94 483 ALA A O 1
ATOM 3772 N N . PRO A 1 484 ? 27.716 56.452 -29.583 1.00 38.91 484 PRO A N 1
ATOM 3773 C CA . PRO A 1 484 ? 26.609 55.979 -28.721 1.00 38.91 484 PRO A CA 1
ATOM 3774 C C . PRO A 1 484 ? 25.837 57.213 -28.135 1.00 38.91 484 PRO A C 1
ATOM 3776 O O . PRO A 1 484 ? 25.786 58.225 -28.832 1.00 38.91 484 PRO A O 1
ATOM 3779 N N . PRO A 1 485 ? 25.365 57.274 -26.864 1.00 42.00 485 PRO A N 1
ATOM 3780 C CA . PRO A 1 485 ? 24.723 56.301 -25.955 1.00 42.00 485 PRO A CA 1
ATOM 3781 C C . PRO A 1 485 ? 23.225 56.722 -25.752 1.00 42.00 485 PRO A C 1
ATOM 3783 O O . PRO A 1 485 ? 22.682 57.360 -26.644 1.00 42.00 485 PRO A O 1
ATOM 3786 N N . GLU A 1 486 ? 22.428 56.459 -24.700 1.00 25.81 486 GLU A N 1
ATOM 3787 C CA . GLU A 1 486 ? 22.426 55.566 -23.517 1.00 25.81 486 GLU A CA 1
ATOM 3788 C C . GLU A 1 486 ? 20.945 55.274 -23.116 1.00 25.81 486 GLU A C 1
ATOM 3790 O O . GLU A 1 486 ? 20.032 55.683 -23.832 1.00 25.81 486 GLU A O 1
ATOM 3795 N N . GLY A 1 487 ? 20.673 54.630 -21.964 1.00 25.48 487 GLY A N 1
ATOM 3796 C CA . GLY A 1 487 ? 19.318 54.565 -21.380 1.00 25.48 487 GLY A CA 1
ATOM 3797 C C . GLY A 1 487 ? 18.977 53.268 -20.635 1.00 25.48 487 GLY A C 1
ATOM 3798 O O . GLY A 1 487 ? 18.137 52.491 -21.082 1.00 25.48 487 GLY A O 1
ATOM 3799 N N . VAL A 1 488 ? 19.619 53.012 -19.492 1.00 25.02 488 VAL A N 1
ATOM 3800 C CA . VAL A 1 488 ? 19.475 51.758 -18.724 1.00 25.02 488 VAL A CA 1
ATOM 3801 C C . VAL A 1 488 ? 18.099 51.602 -18.054 1.00 25.02 488 VAL A C 1
ATOM 3803 O O . VAL A 1 488 ? 17.739 52.409 -17.200 1.00 25.02 488 VAL A O 1
ATOM 3806 N N . LYS A 1 489 ? 17.415 50.468 -18.292 1.00 26.27 489 LYS A N 1
ATOM 3807 C CA . LYS A 1 489 ? 16.641 49.743 -17.257 1.00 26.27 489 LYS A CA 1
ATOM 3808 C C . LYS A 1 489 ? 16.815 48.228 -17.395 1.00 26.27 489 LYS A C 1
ATOM 3810 O O . LYS A 1 489 ? 16.849 47.689 -18.496 1.00 26.27 489 LYS A O 1
ATOM 3815 N N . SER A 1 490 ? 16.966 47.565 -16.254 1.00 27.17 490 SER A N 1
ATOM 3816 C CA . SER A 1 490 ? 17.396 46.174 -16.111 1.00 27.17 490 SER A CA 1
ATOM 3817 C C . SER A 1 490 ? 16.242 45.164 -16.101 1.00 27.17 490 SER A C 1
ATOM 3819 O O . SER A 1 490 ? 15.165 45.428 -15.570 1.00 27.17 490 SER A O 1
ATOM 3821 N N . GLY A 1 491 ? 16.510 43.961 -16.618 1.00 25.77 491 GLY A N 1
ATOM 3822 C CA . GLY A 1 491 ? 15.687 42.764 -16.438 1.00 25.77 491 GLY A CA 1
ATOM 3823 C C . GLY A 1 491 ? 16.585 41.534 -16.288 1.00 25.77 491 GLY A C 1
ATOM 3824 O O . GLY A 1 491 ? 17.448 41.306 -17.132 1.00 25.77 491 GLY A O 1
ATOM 3825 N N . LEU A 1 492 ? 16.423 40.780 -15.195 1.00 28.78 492 LEU A N 1
ATOM 3826 C CA . LEU A 1 492 ? 17.188 39.555 -14.914 1.00 28.78 492 LEU A CA 1
ATOM 3827 C C . LEU A 1 492 ? 16.588 38.313 -15.627 1.00 28.78 492 LEU A C 1
ATOM 3829 O O . LEU A 1 492 ? 15.467 38.387 -16.133 1.00 28.78 492 LEU A O 1
ATOM 3833 N N . PRO A 1 493 ? 17.340 37.195 -15.740 1.00 32.19 493 PRO A N 1
ATOM 3834 C CA . PRO A 1 493 ? 17.206 36.269 -16.865 1.00 32.19 493 PRO A CA 1
ATOM 3835 C C . PRO A 1 493 ? 16.220 35.104 -16.682 1.00 32.19 493 PRO A C 1
ATOM 3837 O O . PRO A 1 493 ? 15.888 34.666 -15.585 1.00 32.19 493 PRO A O 1
ATOM 3840 N N . THR A 1 494 ? 15.843 34.526 -17.822 1.00 31.47 494 THR A N 1
ATOM 3841 C CA . THR A 1 494 ? 14.870 33.439 -18.025 1.00 31.47 494 THR A CA 1
ATOM 3842 C C . THR A 1 494 ? 15.300 32.043 -17.520 1.00 31.47 494 THR A C 1
ATOM 3844 O O . THR A 1 494 ? 14.666 31.047 -17.869 1.00 31.47 494 THR A O 1
ATOM 3847 N N . SER A 1 495 ? 16.368 31.920 -16.725 1.00 32.12 495 SER A N 1
ATOM 3848 C CA . SER A 1 495 ? 17.071 30.643 -16.487 1.00 32.12 495 SER A CA 1
ATOM 3849 C C . SER A 1 495 ? 16.376 29.651 -15.542 1.00 32.12 495 SER A C 1
ATOM 3851 O O . SER A 1 495 ? 16.758 28.485 -15.496 1.00 32.12 495 SER A O 1
ATOM 3853 N N . GLU A 1 496 ? 15.345 30.059 -14.797 1.00 31.33 496 GLU A N 1
ATOM 3854 C CA . GLU A 1 496 ? 14.682 29.178 -13.816 1.00 31.33 496 GLU A CA 1
ATOM 3855 C C . GLU A 1 496 ? 13.577 28.283 -14.411 1.00 31.33 496 GLU A C 1
ATOM 3857 O O . GLU A 1 496 ? 13.166 27.307 -13.783 1.00 31.33 496 GLU A O 1
ATOM 3862 N N . ARG A 1 497 ? 13.102 28.555 -15.637 1.00 29.52 497 ARG A N 1
ATOM 3863 C CA . ARG A 1 497 ? 12.059 27.727 -16.281 1.00 29.52 497 ARG A CA 1
ATOM 3864 C C . ARG A 1 497 ? 12.598 26.455 -16.938 1.00 29.52 497 ARG A C 1
ATOM 3866 O O . ARG A 1 497 ? 11.933 25.424 -16.882 1.00 29.52 497 ARG A O 1
ATOM 3873 N N . GLU A 1 498 ? 13.797 26.498 -17.510 1.00 30.12 498 GLU A N 1
ATOM 3874 C CA . GLU A 1 498 ? 14.382 25.364 -18.246 1.00 30.12 498 GLU A CA 1
ATOM 3875 C C . GLU A 1 498 ? 15.017 24.316 -17.308 1.00 30.12 498 GLU A C 1
ATOM 3877 O O . GLU A 1 498 ? 15.007 23.114 -17.599 1.00 30.12 498 GLU A O 1
ATOM 3882 N N . ALA A 1 499 ? 15.464 24.735 -16.118 1.00 28.55 499 ALA A N 1
ATOM 3883 C CA . ALA A 1 499 ? 15.899 23.830 -15.050 1.00 28.55 499 ALA A CA 1
ATOM 3884 C C . ALA A 1 499 ? 14.746 22.958 -14.502 1.00 28.55 499 ALA A C 1
ATOM 3886 O O . ALA A 1 499 ? 14.947 21.794 -14.154 1.00 28.55 499 ALA A O 1
ATOM 3887 N N . ALA A 1 500 ? 13.517 23.489 -14.468 1.00 29.86 500 ALA A N 1
ATOM 3888 C CA . ALA A 1 500 ? 12.348 22.758 -13.979 1.00 29.86 500 ALA A CA 1
ATOM 3889 C C . ALA A 1 500 ? 11.876 21.664 -14.958 1.00 29.86 500 ALA A C 1
ATOM 3891 O O . ALA A 1 500 ? 11.541 20.552 -14.543 1.00 29.86 500 ALA A O 1
ATOM 3892 N N . GLU A 1 501 ? 11.867 21.939 -16.266 1.00 30.36 501 GLU A N 1
ATOM 3893 C CA . GLU A 1 501 ? 11.404 20.962 -17.265 1.00 30.36 501 GLU A CA 1
ATOM 3894 C C . GLU A 1 501 ? 12.435 19.842 -17.516 1.00 30.36 501 GLU A C 1
ATOM 3896 O O . GLU A 1 501 ? 12.054 18.673 -17.633 1.00 30.36 501 GLU A O 1
ATOM 3901 N N . SER A 1 502 ? 13.737 20.150 -17.475 1.00 30.39 502 SER A N 1
ATOM 3902 C CA . SER A 1 502 ? 14.812 19.148 -17.596 1.00 30.39 502 SER A CA 1
ATOM 3903 C C . SER A 1 502 ? 14.881 18.181 -16.403 1.00 30.39 502 SER A C 1
ATOM 3905 O O . SER A 1 502 ? 15.037 16.973 -16.605 1.00 30.39 502 SER A O 1
ATOM 3907 N N . GLY A 1 503 ? 14.660 18.664 -15.173 1.00 29.28 503 GLY A N 1
ATOM 3908 C CA . GLY A 1 503 ? 14.570 17.811 -13.979 1.00 29.28 503 GLY A CA 1
ATOM 3909 C C . GLY A 1 503 ? 13.419 16.797 -14.032 1.00 29.28 503 GLY A C 1
ATOM 3910 O O . GLY A 1 503 ? 13.562 15.664 -13.570 1.00 29.28 503 GLY A O 1
ATOM 3911 N N . THR A 1 504 ? 12.296 17.161 -14.664 1.00 31.28 504 THR A N 1
ATOM 3912 C CA . THR A 1 504 ? 11.141 16.255 -14.810 1.00 31.28 504 THR A CA 1
ATOM 3913 C C . THR A 1 504 ? 11.387 15.176 -15.875 1.00 31.28 504 THR A C 1
ATOM 3915 O O . THR A 1 504 ? 11.005 14.020 -15.689 1.00 31.28 504 THR A O 1
ATOM 3918 N N . ALA A 1 505 ? 12.077 15.520 -16.969 1.00 29.89 505 ALA A N 1
ATOM 3919 C CA . ALA A 1 505 ? 12.452 14.569 -18.019 1.00 29.89 505 ALA A CA 1
ATOM 3920 C C . ALA A 1 505 ? 13.495 13.538 -17.543 1.00 29.89 505 ALA A C 1
ATOM 3922 O O . ALA A 1 505 ? 13.387 12.356 -17.872 1.00 29.89 505 ALA A O 1
ATOM 3923 N N . ALA A 1 506 ? 14.467 13.958 -16.725 1.00 29.52 506 ALA A N 1
ATOM 3924 C CA . ALA A 1 506 ? 15.466 13.063 -16.138 1.00 29.52 506 ALA A CA 1
ATOM 3925 C C . ALA A 1 506 ? 14.850 12.038 -15.164 1.00 29.52 506 ALA A C 1
ATOM 3927 O O . ALA A 1 506 ? 15.277 10.883 -15.138 1.00 29.52 506 ALA A O 1
ATOM 3928 N N . ALA A 1 507 ? 13.818 12.432 -14.407 1.00 29.42 507 ALA A N 1
ATOM 3929 C CA . ALA A 1 507 ? 13.077 11.525 -13.531 1.00 29.42 507 ALA A CA 1
ATOM 3930 C C . ALA A 1 507 ? 12.277 10.475 -14.327 1.00 29.42 507 ALA A C 1
ATOM 3932 O O . ALA A 1 507 ? 12.392 9.282 -14.049 1.00 29.42 507 ALA A O 1
ATOM 3933 N N . ALA A 1 508 ? 11.543 10.897 -15.364 1.00 30.06 508 ALA A N 1
ATOM 3934 C CA . ALA A 1 508 ? 10.750 9.997 -16.208 1.00 30.06 508 ALA A CA 1
ATOM 3935 C C . ALA A 1 508 ? 11.617 9.003 -17.011 1.00 30.06 508 ALA A C 1
ATOM 3937 O O . ALA A 1 508 ? 11.258 7.840 -17.182 1.00 30.06 508 ALA A O 1
ATOM 3938 N N . ALA A 1 509 ? 12.799 9.421 -17.471 1.00 28.28 509 ALA A N 1
ATOM 3939 C CA . ALA A 1 509 ? 13.709 8.551 -18.219 1.00 28.28 509 ALA A CA 1
ATOM 3940 C C . ALA A 1 509 ? 14.505 7.563 -17.335 1.00 28.28 509 ALA A C 1
ATOM 3942 O O . ALA A 1 509 ? 15.151 6.653 -17.855 1.00 28.28 509 ALA A O 1
ATOM 3943 N N . ALA A 1 510 ? 14.446 7.697 -16.005 1.00 29.19 510 ALA A N 1
ATOM 3944 C CA . ALA A 1 510 ? 14.929 6.684 -15.062 1.00 29.19 510 ALA A CA 1
ATOM 3945 C C . ALA A 1 510 ? 13.881 5.585 -14.767 1.00 29.19 510 ALA A C 1
ATOM 3947 O O . ALA A 1 510 ? 14.196 4.603 -14.084 1.00 29.19 510 ALA A O 1
ATOM 3948 N N . GLU A 1 511 ? 12.651 5.746 -15.270 1.00 32.53 511 GLU A N 1
ATOM 3949 C CA . GLU A 1 511 ? 11.474 4.947 -14.910 1.00 32.53 511 GLU A CA 1
ATOM 3950 C C . GLU A 1 511 ? 11.233 3.740 -15.844 1.00 32.53 511 GLU A C 1
ATOM 3952 O O . GLU A 1 511 ? 10.557 2.792 -15.454 1.00 32.53 511 GLU A O 1
ATOM 3957 N N . GLU A 1 512 ? 11.827 3.699 -17.048 1.00 28.23 512 GLU A N 1
ATOM 3958 C CA . GLU A 1 512 ? 11.478 2.698 -18.082 1.00 28.23 512 GLU A CA 1
ATOM 3959 C C . GLU A 1 512 ? 12.421 1.475 -18.200 1.00 28.23 512 GLU A C 1
ATOM 3961 O O . GLU A 1 512 ? 12.325 0.702 -19.152 1.00 28.23 512 GLU A O 1
ATOM 3966 N N . LEU A 1 513 ? 13.325 1.241 -17.235 1.00 31.84 513 LEU A N 1
ATOM 3967 C CA . LEU A 1 513 ? 14.277 0.111 -17.286 1.00 31.84 513 LEU A CA 1
ATOM 3968 C C . LEU A 1 513 ? 14.449 -0.644 -15.952 1.00 31.84 513 LEU A C 1
ATOM 3970 O O . LEU A 1 513 ? 15.564 -0.910 -15.496 1.00 31.84 513 LEU A O 1
ATOM 3974 N N . ARG A 1 514 ? 13.334 -1.013 -15.304 1.00 32.31 514 ARG A N 1
ATOM 3975 C CA . ARG A 1 514 ? 13.321 -1.876 -14.104 1.00 32.31 514 ARG A CA 1
ATOM 3976 C C . ARG A 1 514 ? 12.250 -2.964 -14.227 1.00 32.31 514 ARG A C 1
ATOM 3978 O O . ARG A 1 514 ? 11.118 -2.699 -14.611 1.00 32.31 514 ARG A O 1
ATOM 3985 N N . PHE A 1 515 ? 12.631 -4.214 -13.959 1.00 28.14 515 PHE A N 1
ATOM 3986 C CA . PHE A 1 515 ? 11.817 -5.401 -14.244 1.00 28.14 515 PHE A CA 1
ATOM 3987 C C . PHE A 1 515 ? 11.717 -6.292 -13.004 1.00 28.14 515 PHE A C 1
ATOM 3989 O O . PHE A 1 515 ? 12.714 -6.850 -12.540 1.00 28.14 515 PHE A O 1
ATOM 3996 N N . VAL A 1 516 ? 10.484 -6.439 -12.518 1.00 34.97 516 VAL A N 1
ATOM 3997 C CA . VAL A 1 516 ? 10.069 -7.308 -11.405 1.00 34.97 516 VAL A CA 1
ATOM 3998 C C . VAL A 1 516 ? 10.498 -8.765 -11.655 1.00 34.97 516 VAL A C 1
ATOM 4000 O O . VAL A 1 516 ? 10.178 -9.271 -12.732 1.00 34.97 516 VAL A O 1
ATOM 4003 N N . PRO A 1 517 ? 11.138 -9.483 -10.709 1.00 28.70 517 PRO A N 1
ATOM 4004 C CA . PRO A 1 517 ? 11.573 -10.875 -10.899 1.00 28.70 517 PRO A CA 1
ATOM 4005 C C . PRO A 1 517 ? 10.427 -11.882 -11.195 1.00 28.70 517 PRO A C 1
ATOM 4007 O O . PRO A 1 517 ? 9.547 -12.072 -10.353 1.00 28.70 517 PRO A O 1
ATOM 4010 N N . PRO A 1 518 ? 10.434 -12.598 -12.343 1.00 36.06 518 PRO A N 1
ATOM 4011 C CA . PRO A 1 518 ? 9.458 -13.640 -12.667 1.00 36.06 518 PRO A CA 1
ATOM 4012 C C . PRO A 1 518 ? 9.299 -14.807 -11.678 1.00 36.06 518 PRO A C 1
ATOM 4014 O O . PRO A 1 518 ? 8.260 -15.455 -11.743 1.00 36.06 518 PRO A O 1
ATOM 4017 N N . GLU A 1 519 ? 10.248 -15.080 -10.770 1.00 36.75 519 GLU A N 1
ATOM 4018 C CA . GLU A 1 519 ? 10.091 -16.141 -9.744 1.00 36.75 519 GLU A CA 1
ATOM 4019 C C . GLU A 1 519 ? 8.950 -15.883 -8.748 1.00 36.75 519 GLU A C 1
ATOM 4021 O O . GLU A 1 519 ? 8.518 -16.813 -8.071 1.00 36.75 519 GLU A O 1
ATOM 4026 N N . ARG A 1 520 ? 8.461 -14.641 -8.644 1.00 48.38 520 ARG A N 1
ATOM 4027 C CA . ARG A 1 520 ? 7.362 -14.255 -7.740 1.00 48.38 520 ARG A CA 1
ATOM 4028 C C . ARG A 1 520 ? 6.122 -13.791 -8.504 1.00 48.38 520 ARG A C 1
ATOM 4030 O O . ARG A 1 520 ? 5.352 -12.951 -8.046 1.00 48.38 520 ARG A O 1
ATOM 4037 N N . ARG A 1 521 ? 5.914 -14.343 -9.703 1.00 48.12 521 ARG A N 1
ATOM 4038 C CA . ARG A 1 521 ? 4.609 -14.278 -10.368 1.00 48.12 521 ARG A CA 1
ATOM 4039 C C . ARG A 1 521 ? 3.671 -15.250 -9.670 1.00 48.12 521 ARG A C 1
ATOM 4041 O O . ARG A 1 521 ? 3.975 -16.433 -9.545 1.00 48.12 521 ARG A O 1
ATOM 4048 N N . LEU A 1 522 ? 2.508 -14.755 -9.259 1.00 53.28 522 LEU A N 1
ATOM 4049 C CA . LEU A 1 522 ? 1.413 -15.618 -8.845 1.00 53.28 522 LEU A CA 1
ATOM 4050 C C . LEU A 1 522 ? 1.040 -16.531 -10.018 1.00 53.28 522 LEU A C 1
ATOM 4052 O O . LEU A 1 522 ? 0.562 -16.045 -11.041 1.00 53.28 522 LEU A O 1
ATOM 4056 N N . ASN A 1 523 ? 1.222 -17.844 -9.858 1.00 54.59 523 ASN A N 1
ATOM 4057 C CA . ASN A 1 523 ? 0.759 -18.865 -10.808 1.00 54.59 523 ASN A CA 1
ATOM 4058 C C . ASN A 1 523 ? -0.773 -19.049 -10.732 1.00 54.59 523 ASN A C 1
ATOM 4060 O O . ASN A 1 523 ? -1.287 -20.164 -10.686 1.00 54.59 523 ASN A O 1
ATOM 4064 N N . PHE A 1 524 ? -1.519 -17.942 -10.711 1.00 65.75 524 PHE A N 1
ATOM 4065 C CA . PHE A 1 524 ? -2.965 -17.954 -10.860 1.00 65.75 524 PHE A CA 1
ATOM 4066 C C . PHE A 1 524 ? -3.331 -17.882 -12.337 1.00 65.75 524 PHE A C 1
ATOM 4068 O O . PHE A 1 524 ? -2.910 -16.984 -13.064 1.00 65.75 524 PHE A O 1
ATOM 4075 N N . SER A 1 525 ? -4.169 -18.819 -12.775 1.00 77.69 525 SER A N 1
ATOM 4076 C CA . SER A 1 525 ? -4.841 -18.693 -14.062 1.00 77.69 525 SER A CA 1
ATOM 4077 C C . SER A 1 525 ? -5.809 -17.511 -14.011 1.00 77.69 525 SER A C 1
ATOM 4079 O O . SER A 1 525 ? -6.602 -17.402 -13.073 1.00 77.69 525 SER A O 1
ATOM 4081 N N . TRP A 1 526 ? -5.823 -16.674 -15.049 1.00 81.88 526 TRP A N 1
ATOM 4082 C CA . TRP A 1 526 ? -6.804 -15.589 -15.182 1.00 81.88 526 TRP A CA 1
ATOM 4083 C C . TRP A 1 526 ? -8.252 -16.104 -15.107 1.00 81.88 526 TRP A C 1
ATOM 4085 O O . TRP A 1 526 ? -9.125 -15.410 -14.592 1.00 81.88 526 TRP A O 1
ATOM 4095 N N . LYS A 1 527 ? -8.491 -17.354 -15.539 1.00 87.75 527 LYS A N 1
ATOM 4096 C CA . LYS A 1 527 ? -9.784 -18.047 -15.421 1.00 87.75 527 LYS A CA 1
ATOM 4097 C C . LYS A 1 527 ? -10.194 -18.263 -13.962 1.00 87.75 527 LYS A C 1
ATOM 4099 O O . LYS A 1 527 ? -11.359 -18.093 -13.629 1.00 87.75 527 LYS A O 1
ATOM 4104 N N . PHE A 1 528 ? -9.241 -18.611 -13.095 1.00 88.19 528 PHE A N 1
ATOM 4105 C CA . PHE A 1 528 ? -9.475 -18.792 -11.660 1.00 88.19 528 PHE A CA 1
ATOM 4106 C C . PHE A 1 528 ? -9.751 -17.447 -10.976 1.00 88.19 528 PHE A C 1
ATOM 4108 O O . PHE A 1 528 ? -10.715 -17.330 -10.225 1.00 88.19 528 PHE A O 1
ATOM 4115 N N . GLY A 1 529 ? -8.980 -16.407 -11.317 1.00 88.06 529 GLY A N 1
ATOM 4116 C CA . GLY A 1 529 ? -9.239 -15.040 -10.849 1.00 88.06 529 GLY A CA 1
ATOM 4117 C C . GLY A 1 529 ? -10.632 -14.533 -11.240 1.00 88.06 529 GLY A C 1
ATOM 4118 O O . GLY A 1 529 ? -11.368 -14.022 -10.397 1.00 88.06 529 GLY A O 1
ATOM 4119 N N . LEU A 1 530 ? -11.039 -14.755 -12.495 1.00 90.50 530 LEU A N 1
ATOM 4120 C CA . LEU A 1 530 ? -12.382 -14.426 -12.976 1.00 90.50 530 LEU A CA 1
ATOM 4121 C C . LEU A 1 530 ? -13.473 -15.244 -12.266 1.00 90.50 530 LEU A C 1
ATOM 4123 O O . LEU A 1 530 ? -14.483 -14.673 -11.864 1.00 90.50 530 LEU A O 1
ATOM 4127 N N . ALA A 1 531 ? -13.263 -16.546 -12.048 1.00 92.81 531 ALA A N 1
ATOM 4128 C CA . ALA A 1 531 ? -14.207 -17.397 -11.321 1.00 92.81 531 ALA A CA 1
ATOM 4129 C C . ALA A 1 531 ? -14.433 -16.920 -9.875 1.00 92.81 531 ALA A C 1
ATOM 4131 O O . ALA A 1 531 ? -15.574 -16.907 -9.416 1.00 92.81 531 ALA A O 1
ATOM 4132 N N . ILE A 1 532 ? -13.384 -16.454 -9.184 1.00 93.44 532 ILE A N 1
ATOM 4133 C CA . ILE A 1 532 ? -13.499 -15.832 -7.854 1.00 93.44 532 ILE A CA 1
ATOM 4134 C C . ILE A 1 532 ? -14.347 -14.554 -7.912 1.00 93.44 532 ILE A C 1
ATOM 4136 O O . ILE A 1 532 ? -15.224 -14.366 -7.072 1.00 93.44 532 ILE A O 1
ATOM 4140 N N . ILE A 1 533 ? -14.124 -13.688 -8.907 1.00 91.88 533 ILE A N 1
ATOM 4141 C CA . ILE A 1 533 ? -14.890 -12.441 -9.079 1.00 91.88 533 ILE A CA 1
ATOM 4142 C C . ILE A 1 533 ? -16.370 -12.745 -9.369 1.00 91.88 533 ILE A C 1
ATOM 4144 O O . ILE A 1 533 ? -17.253 -12.150 -8.752 1.00 91.88 533 ILE A O 1
ATOM 4148 N N . CYS A 1 534 ? -16.665 -13.701 -10.253 1.00 93.94 534 CYS A N 1
ATOM 4149 C CA . CYS A 1 534 ? -18.034 -14.149 -10.515 1.00 93.94 534 CYS A CA 1
ATOM 4150 C C . CYS A 1 534 ? -18.683 -14.760 -9.262 1.00 93.94 534 CYS A C 1
ATOM 4152 O O . CYS A 1 534 ? -19.815 -14.412 -8.932 1.00 93.94 534 CYS A O 1
ATOM 4154 N N . GLY A 1 535 ? -17.956 -15.609 -8.529 1.00 95.06 535 GLY A N 1
ATOM 4155 C CA . GLY A 1 535 ? -18.404 -16.183 -7.259 1.00 95.06 535 GLY A CA 1
ATOM 4156 C C . GLY A 1 535 ? -18.714 -15.116 -6.206 1.00 95.06 535 GLY A C 1
ATOM 4157 O O . GLY A 1 535 ? -19.736 -15.208 -5.528 1.00 95.06 535 GLY A O 1
ATOM 4158 N N . PHE A 1 536 ? -17.901 -14.057 -6.130 1.00 94.62 536 PHE A N 1
ATOM 4159 C CA . PHE A 1 536 ? -18.174 -12.896 -5.288 1.00 94.62 536 PHE A CA 1
ATOM 4160 C C . PHE A 1 536 ? -19.502 -12.220 -5.659 1.00 94.62 536 PHE A C 1
ATOM 4162 O O . PHE A 1 536 ? -20.344 -12.050 -4.779 1.00 94.62 536 PHE A O 1
ATOM 4169 N N . PHE A 1 537 ? -19.733 -11.892 -6.936 1.00 93.81 537 PHE A N 1
ATOM 4170 C CA . PHE A 1 537 ? -20.983 -11.245 -7.359 1.00 93.81 537 PHE A CA 1
ATOM 4171 C C . PHE A 1 537 ? -22.217 -12.125 -7.122 1.00 93.81 537 PHE A C 1
ATOM 4173 O O . PHE A 1 537 ? -23.251 -11.613 -6.696 1.00 93.81 537 PHE A O 1
ATOM 4180 N N . ILE A 1 538 ? -22.099 -13.444 -7.313 1.00 95.44 538 ILE A N 1
ATOM 4181 C CA . ILE A 1 538 ? -23.151 -14.407 -6.959 1.00 95.44 538 ILE A CA 1
ATOM 4182 C C . ILE A 1 538 ? -23.402 -14.385 -5.445 1.00 95.44 538 ILE A C 1
ATOM 4184 O O . ILE A 1 538 ? -24.549 -14.269 -5.021 1.00 95.44 538 ILE A O 1
ATOM 4188 N N . SER A 1 539 ? -22.352 -14.429 -4.617 1.00 94.69 539 SER A N 1
ATOM 4189 C CA . SER A 1 539 ? -22.505 -14.387 -3.157 1.00 94.69 539 SER A CA 1
ATOM 4190 C C . SER A 1 539 ? -23.096 -13.060 -2.664 1.00 94.69 539 SER A C 1
ATOM 4192 O O . SER A 1 539 ? -23.987 -13.078 -1.819 1.00 94.69 539 SER A O 1
ATOM 4194 N N . PHE A 1 540 ? -22.701 -11.922 -3.246 1.00 93.56 540 PHE A N 1
ATOM 4195 C CA . PHE A 1 540 ? -23.286 -10.614 -2.954 1.00 93.56 540 PHE A CA 1
ATOM 4196 C C . PHE A 1 540 ? -24.776 -10.581 -3.313 1.00 93.56 540 PHE A C 1
ATOM 4198 O O . PHE A 1 540 ? -25.587 -10.187 -2.478 1.00 93.56 540 PHE A O 1
ATOM 4205 N N . LEU A 1 541 ? -25.151 -11.054 -4.509 1.00 93.81 541 LEU A N 1
ATOM 4206 C CA . LEU A 1 541 ? -26.551 -11.137 -4.932 1.00 93.81 541 LEU A CA 1
ATOM 4207 C C . LEU A 1 541 ? -27.372 -12.010 -3.973 1.00 93.81 541 LEU A C 1
ATOM 4209 O O . LEU A 1 541 ? -28.408 -11.567 -3.487 1.00 93.81 541 LEU A O 1
ATOM 4213 N N . VAL A 1 542 ? -26.891 -13.214 -3.648 1.00 94.31 542 VAL A N 1
ATOM 4214 C CA . VAL A 1 542 ? -27.576 -14.142 -2.733 1.00 94.31 542 VAL A CA 1
ATOM 4215 C C . VAL A 1 542 ? -27.738 -13.533 -1.338 1.00 94.31 542 VAL A C 1
ATOM 4217 O O . VAL A 1 542 ? -28.843 -13.546 -0.798 1.00 94.31 542 VAL A O 1
ATOM 4220 N N . ILE A 1 543 ? -26.683 -12.948 -0.759 1.00 93.62 543 ILE A N 1
ATOM 4221 C CA . ILE A 1 543 ? -26.751 -12.336 0.578 1.00 93.62 543 ILE A CA 1
ATOM 4222 C C . ILE A 1 543 ? -27.691 -11.119 0.570 1.00 93.62 543 ILE A C 1
ATOM 4224 O O . ILE A 1 543 ? -28.467 -10.961 1.509 1.00 93.62 543 ILE A O 1
ATOM 4228 N N . MET A 1 544 ? -27.685 -10.284 -0.476 1.00 92.75 544 MET A N 1
ATOM 4229 C CA . MET A 1 544 ? -28.578 -9.120 -0.559 1.00 92.75 544 MET A CA 1
ATOM 4230 C C . MET A 1 544 ? -30.045 -9.498 -0.797 1.00 92.75 544 MET A C 1
ATOM 4232 O O . MET A 1 544 ? -30.926 -8.895 -0.186 1.00 92.75 544 MET A O 1
ATOM 4236 N N . VAL A 1 545 ? -30.324 -10.515 -1.620 1.00 92.56 545 VAL A N 1
ATOM 4237 C CA . VAL A 1 545 ? -31.688 -11.034 -1.817 1.00 92.56 545 VAL A CA 1
ATOM 4238 C C . VAL A 1 545 ? -32.213 -11.644 -0.518 1.00 92.56 545 VAL A C 1
ATOM 4240 O O . VAL A 1 545 ? -33.298 -11.281 -0.074 1.00 92.56 545 VAL A O 1
ATOM 4243 N N . LEU A 1 546 ? -31.431 -12.491 0.159 1.00 91.69 546 LEU A N 1
ATOM 4244 C CA . LEU A 1 546 ? -31.819 -13.065 1.452 1.00 91.69 546 LEU A CA 1
ATOM 4245 C C . LEU A 1 546 ? -32.041 -11.982 2.530 1.00 91.69 546 LEU A C 1
ATOM 4247 O O . LEU A 1 546 ? -33.010 -12.071 3.283 1.00 91.69 546 LEU A O 1
ATOM 4251 N N . ARG A 1 547 ? -31.231 -10.911 2.557 1.00 88.44 547 ARG A N 1
ATOM 4252 C CA . ARG A 1 547 ? -31.400 -9.749 3.458 1.00 88.44 547 ARG A CA 1
ATOM 4253 C C . ARG A 1 547 ? -32.741 -9.024 3.267 1.00 88.44 547 ARG A C 1
ATOM 4255 O O . ARG A 1 547 ? -33.250 -8.455 4.238 1.00 88.44 547 ARG A O 1
ATOM 4262 N N . GLY A 1 548 ? -33.274 -9.021 2.042 1.00 87.75 548 GLY A N 1
ATOM 4263 C CA . GLY A 1 548 ? -34.547 -8.386 1.681 1.00 87.75 548 GLY A CA 1
ATOM 4264 C C . GLY A 1 548 ? -35.771 -9.308 1.736 1.00 87.75 548 GLY A C 1
ATOM 4265 O O . GLY A 1 548 ? -36.864 -8.826 2.010 1.00 87.75 548 GLY A O 1
ATOM 4266 N N . VAL A 1 549 ? -35.603 -10.613 1.496 1.00 90.25 549 VAL A N 1
ATOM 4267 C CA . VAL A 1 549 ? -36.713 -11.582 1.389 1.00 90.25 549 VAL A CA 1
ATOM 4268 C C . VAL A 1 549 ? -37.014 -12.303 2.709 1.00 90.25 549 VAL A C 1
ATOM 4270 O O . VAL A 1 549 ? -38.155 -12.701 2.926 1.00 90.25 549 VAL A O 1
ATOM 4273 N N . LEU A 1 550 ? -36.037 -12.484 3.607 1.00 88.69 550 LEU A N 1
ATOM 4274 C CA . LEU A 1 550 ? -36.253 -13.199 4.873 1.00 88.69 550 LEU A CA 1
ATOM 4275 C C . LEU A 1 550 ? -37.010 -12.326 5.900 1.00 88.69 550 LEU A C 1
ATOM 4277 O O . LEU A 1 550 ? -36.431 -11.348 6.382 1.00 88.69 550 LEU A O 1
ATOM 4281 N N . PRO A 1 551 ? -38.245 -12.690 6.316 1.00 73.38 551 PRO A N 1
ATOM 4282 C CA . PRO A 1 551 ? -39.014 -11.890 7.272 1.00 73.38 551 PRO A CA 1
ATOM 4283 C C . PRO A 1 551 ? -38.445 -11.976 8.699 1.00 73.38 551 PRO A C 1
ATOM 4285 O O . PRO A 1 551 ? -38.326 -10.963 9.377 1.00 73.38 551 PRO A O 1
ATOM 4288 N N . ASN A 1 552 ? -38.015 -13.168 9.132 1.00 77.62 552 ASN A N 1
ATOM 4289 C CA . ASN A 1 552 ? -37.437 -13.419 10.458 1.00 77.62 552 ASN A CA 1
ATOM 4290 C C . ASN A 1 552 ? -35.925 -13.676 10.360 1.00 77.62 552 ASN A C 1
ATOM 4292 O O . ASN A 1 552 ? -35.442 -14.793 10.543 1.00 77.62 552 ASN A O 1
ATOM 4296 N N . LYS A 1 553 ? -35.162 -12.628 10.038 1.00 83.38 553 LYS A N 1
ATOM 4297 C CA . LYS A 1 553 ? -33.693 -12.671 9.964 1.00 83.38 553 LYS A CA 1
ATOM 4298 C C . LYS A 1 553 ? -33.048 -12.640 11.357 1.00 83.38 553 LYS A C 1
ATOM 4300 O O . LYS A 1 553 ? -33.276 -11.725 12.145 1.00 83.38 553 LYS A O 1
ATOM 4305 N N . GLY A 1 554 ? -32.213 -13.635 11.664 1.00 88.25 554 GLY A N 1
ATOM 4306 C CA . GLY A 1 554 ? -31.478 -13.696 12.933 1.00 88.25 554 GLY A CA 1
ATOM 4307 C C . GLY A 1 554 ? -30.427 -12.586 13.054 1.00 88.25 554 GLY A C 1
ATOM 4308 O O . GLY A 1 554 ? -29.756 -12.268 12.075 1.00 88.25 554 GLY A O 1
ATOM 4309 N N . LEU A 1 555 ? -30.235 -12.028 14.258 1.00 89.81 555 LEU A N 1
ATOM 4310 C CA . LEU A 1 555 ? -29.385 -10.843 14.480 1.00 89.81 555 LEU A CA 1
ATOM 4311 C C . LEU A 1 555 ? -27.968 -10.970 13.897 1.00 89.81 555 LEU A C 1
ATOM 4313 O O . LEU A 1 555 ? -27.502 -10.051 13.234 1.00 89.81 555 LEU A O 1
ATOM 4317 N N . LEU A 1 556 ? -27.292 -12.108 14.097 1.00 90.00 556 LEU A N 1
ATOM 4318 C CA . LEU A 1 556 ? -25.944 -12.321 13.555 1.00 90.00 556 LEU A CA 1
ATOM 4319 C C . LEU A 1 556 ? -25.929 -12.357 12.019 1.00 90.00 556 LEU A C 1
ATOM 4321 O O . LEU A 1 556 ? -24.963 -11.906 11.415 1.00 90.00 556 LEU A O 1
ATOM 4325 N N . TYR A 1 557 ? -26.998 -12.831 11.373 1.00 92.12 557 TYR A N 1
ATOM 4326 C CA . TYR A 1 557 ? -27.123 -12.757 9.918 1.00 92.12 557 TYR A CA 1
ATOM 4327 C C . TYR A 1 557 ? -27.391 -11.318 9.448 1.00 92.12 557 TYR A C 1
ATOM 4329 O O . TYR A 1 557 ? -26.776 -10.877 8.481 1.00 92.12 557 TYR A O 1
ATOM 4337 N N . SER A 1 558 ? -28.235 -10.556 10.153 1.00 92.00 558 SER A N 1
ATOM 4338 C CA . SER A 1 558 ? -28.459 -9.130 9.865 1.00 92.00 558 SER A CA 1
ATOM 4339 C C . SER A 1 558 ? -27.167 -8.316 10.003 1.00 92.00 558 SER A C 1
ATOM 4341 O O . SER A 1 558 ? -26.820 -7.564 9.094 1.00 92.00 558 SER A O 1
ATOM 4343 N N . LEU A 1 559 ? -26.404 -8.541 11.080 1.00 93.19 559 LEU A N 1
ATOM 4344 C CA . LEU A 1 559 ? -25.069 -7.979 11.287 1.00 93.19 559 LEU A CA 1
ATOM 4345 C C . LEU A 1 559 ? -24.112 -8.388 10.160 1.00 93.19 559 LEU A C 1
ATOM 4347 O O . LEU A 1 559 ? -23.468 -7.522 9.574 1.00 93.19 559 LEU A O 1
ATOM 4351 N N . PHE A 1 560 ? -24.042 -9.680 9.820 1.00 95.06 560 PHE A N 1
ATOM 4352 C CA . PHE A 1 560 ? -23.203 -10.168 8.724 1.00 95.06 560 PHE A CA 1
ATOM 4353 C C . PHE A 1 560 ? -23.548 -9.481 7.401 1.00 95.06 560 PHE A C 1
ATOM 4355 O O . PHE A 1 560 ? -22.656 -8.970 6.735 1.00 95.06 560 PHE A O 1
ATOM 4362 N N . ALA A 1 561 ? -24.828 -9.428 7.030 1.00 93.69 561 ALA A N 1
ATOM 4363 C CA . ALA A 1 561 ? -25.274 -8.861 5.764 1.00 93.69 561 ALA A CA 1
ATOM 4364 C C . ALA A 1 561 ? -25.050 -7.339 5.699 1.00 93.69 561 ALA A C 1
ATOM 4366 O O . ALA A 1 561 ? -24.614 -6.834 4.665 1.00 93.69 561 ALA A O 1
ATOM 4367 N N . ASN A 1 562 ? -25.272 -6.618 6.803 1.00 91.56 562 ASN A N 1
ATOM 4368 C CA . ASN A 1 562 ? -24.969 -5.189 6.918 1.00 91.56 562 ASN A CA 1
A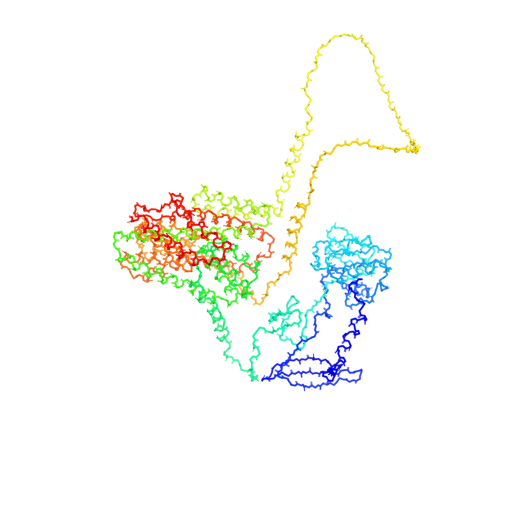TOM 4369 C C . ASN A 1 562 ? -23.447 -4.925 6.828 1.00 91.56 562 ASN A C 1
ATOM 4371 O O . ASN A 1 562 ? -23.017 -4.032 6.096 1.00 91.56 562 ASN A O 1
ATOM 4375 N N . MET A 1 563 ? -22.614 -5.743 7.483 1.00 92.94 563 MET A N 1
ATOM 4376 C CA . MET A 1 563 ? -21.148 -5.630 7.420 1.00 92.94 563 MET A CA 1
ATOM 4377 C C . MET A 1 563 ? -20.570 -6.078 6.071 1.00 92.94 563 MET A C 1
ATOM 4379 O O . MET A 1 563 ? -19.605 -5.480 5.608 1.00 92.94 563 MET A O 1
ATOM 4383 N N . TYR A 1 564 ? -21.177 -7.060 5.400 1.00 93.12 564 TYR A N 1
ATOM 4384 C CA . TYR A 1 564 ? -20.827 -7.505 4.045 1.00 93.12 564 TYR A CA 1
ATOM 4385 C C . TYR A 1 564 ? -21.179 -6.446 2.993 1.00 93.12 564 TYR A C 1
ATOM 4387 O O . TYR A 1 564 ? -20.402 -6.187 2.068 1.00 93.12 564 TYR A O 1
ATOM 4395 N N . LEU A 1 565 ? -22.325 -5.777 3.156 1.00 89.81 565 LEU A N 1
ATOM 4396 C CA . LEU A 1 565 ? -22.706 -4.626 2.341 1.00 89.81 565 LEU A CA 1
ATOM 4397 C C . LEU A 1 565 ? -21.722 -3.466 2.535 1.00 89.81 565 LEU A C 1
ATOM 4399 O O . LEU A 1 565 ? -21.199 -2.951 1.548 1.00 89.81 565 LEU A O 1
ATOM 4403 N N . ALA A 1 566 ? -21.392 -3.116 3.785 1.00 86.81 566 ALA A N 1
ATOM 4404 C CA . ALA A 1 566 ? -20.344 -2.139 4.082 1.00 86.81 566 ALA A CA 1
ATOM 4405 C C . ALA A 1 566 ? -19.007 -2.552 3.438 1.00 86.81 566 ALA A C 1
ATOM 4407 O O . ALA A 1 566 ? -18.449 -1.790 2.652 1.00 86.81 566 ALA A O 1
ATOM 4408 N N . GLY A 1 567 ? -18.565 -3.795 3.666 1.00 86.88 567 GLY A N 1
ATOM 4409 C CA . GLY A 1 567 ? -17.408 -4.448 3.041 1.00 86.88 567 GLY A CA 1
ATOM 4410 C C . GLY A 1 567 ? -17.317 -4.235 1.526 1.00 86.88 567 GLY A C 1
ATOM 4411 O O . GLY A 1 567 ? -16.238 -3.981 0.992 1.00 86.88 567 GLY A O 1
ATOM 4412 N N . THR A 1 568 ? -18.466 -4.287 0.849 1.00 87.50 568 THR A N 1
ATOM 4413 C CA . THR A 1 568 ? -18.603 -4.143 -0.608 1.00 87.50 568 THR A CA 1
ATOM 4414 C C . THR A 1 568 ? -18.676 -2.685 -1.086 1.00 87.50 568 THR A C 1
ATOM 4416 O O . THR A 1 568 ? -18.291 -2.406 -2.220 1.00 87.50 568 THR A O 1
ATOM 4419 N N . ILE A 1 569 ? -19.146 -1.750 -0.254 1.00 79.81 569 ILE A N 1
ATOM 4420 C CA . ILE A 1 569 ? -19.327 -0.324 -0.601 1.00 79.81 569 ILE A CA 1
ATOM 4421 C C . ILE A 1 569 ? -18.132 0.547 -0.160 1.00 79.81 569 ILE A C 1
ATOM 4423 O O . ILE A 1 569 ? -17.991 1.682 -0.610 1.00 79.81 569 ILE A O 1
ATOM 4427 N N . ILE A 1 570 ? -17.222 0.039 0.675 1.00 77.00 570 ILE A N 1
ATOM 4428 C CA . ILE A 1 570 ? -15.988 0.751 1.049 1.00 77.00 570 ILE A CA 1
ATOM 4429 C C . ILE A 1 570 ? -15.106 0.994 -0.183 1.00 77.00 570 ILE A C 1
ATOM 4431 O O . ILE A 1 570 ? -14.577 0.047 -0.752 1.00 77.00 570 ILE A O 1
ATOM 4435 N N . PHE A 1 571 ? -14.836 2.256 -0.513 1.00 69.50 571 PHE A N 1
ATOM 4436 C CA . PHE A 1 571 ? -13.753 2.680 -1.410 1.00 69.50 571 PHE A CA 1
ATOM 4437 C C . PHE A 1 571 ? -12.990 3.841 -0.747 1.00 69.50 571 PHE A C 1
ATOM 4439 O O . PHE A 1 571 ? -13.565 4.586 0.044 1.00 69.50 571 PHE A O 1
ATOM 4446 N N . GLY A 1 572 ? -11.696 4.012 -1.038 1.00 56.81 572 GLY A N 1
ATOM 4447 C CA . GLY A 1 572 ? -10.954 5.232 -0.665 1.00 56.81 572 GLY A CA 1
ATOM 4448 C C . GLY A 1 572 ? -10.562 5.428 0.814 1.00 56.81 572 GLY A C 1
ATOM 4449 O O . GLY A 1 572 ? -10.016 6.473 1.153 1.00 56.81 572 GLY A O 1
ATOM 4450 N N . GLY A 1 573 ? -10.776 4.451 1.704 1.00 55.94 573 GLY A N 1
ATOM 4451 C CA . GLY A 1 573 ? -10.281 4.485 3.094 1.00 55.94 573 GLY A CA 1
ATOM 4452 C C . GLY A 1 573 ? -11.360 4.574 4.185 1.00 55.94 573 GLY A C 1
ATOM 4453 O O . GLY A 1 573 ? -12.552 4.631 3.912 1.00 55.94 573 GLY A O 1
ATOM 4454 N N . GLY A 1 574 ? -10.926 4.528 5.450 1.00 55.62 574 GLY A N 1
ATOM 4455 C CA . GLY A 1 574 ? -11.797 4.373 6.629 1.00 55.62 574 GLY A CA 1
ATOM 4456 C C . GLY A 1 574 ? -12.798 5.506 6.916 1.00 55.62 574 GLY A C 1
ATOM 4457 O O . GLY A 1 574 ? -13.966 5.202 7.151 1.00 55.62 574 GLY A O 1
ATOM 4458 N N . PRO A 1 575 ? -12.405 6.796 6.886 1.00 49.19 575 PRO A N 1
ATOM 4459 C CA . PRO A 1 575 ? -13.257 7.881 7.395 1.00 49.19 575 PRO A CA 1
ATOM 4460 C C . PRO A 1 575 ? -14.589 8.080 6.669 1.00 49.19 575 PRO A C 1
ATOM 4462 O O . PRO A 1 575 ? -15.568 8.508 7.269 1.00 49.19 575 PRO A O 1
ATOM 4465 N N . VAL A 1 576 ? -14.642 7.742 5.380 1.00 53.56 576 VAL A N 1
ATOM 4466 C CA . VAL A 1 576 ? -15.850 7.860 4.545 1.00 53.56 576 VAL A CA 1
ATOM 4467 C C . VAL A 1 576 ? -16.939 6.860 4.967 1.00 53.56 576 VAL A C 1
ATOM 4469 O O . VAL A 1 576 ? -18.119 7.066 4.700 1.00 53.56 576 VAL A O 1
ATOM 4472 N N . VAL A 1 577 ? -16.550 5.785 5.652 1.00 64.69 577 VAL A N 1
ATOM 4473 C CA . VAL A 1 577 ? -17.389 4.611 5.935 1.00 64.69 577 VAL A CA 1
ATOM 4474 C C . VAL A 1 577 ? -18.026 4.693 7.322 1.00 64.69 577 VAL A C 1
ATOM 4476 O O . VAL A 1 577 ? -19.025 4.036 7.596 1.00 64.69 577 VAL A O 1
ATOM 4479 N N . VAL A 1 578 ? -17.486 5.533 8.202 1.00 67.50 578 VAL A N 1
ATOM 4480 C CA . VAL A 1 578 ? -17.993 5.720 9.563 1.00 67.50 578 VAL A CA 1
ATOM 4481 C C . VAL A 1 578 ? -19.480 6.129 9.578 1.00 67.50 578 VAL A C 1
ATOM 4483 O O . VAL A 1 578 ? -20.244 5.465 10.276 1.00 67.50 578 VAL A O 1
ATOM 4486 N N . PRO A 1 579 ? -19.960 7.102 8.772 1.00 64.06 579 PRO A N 1
ATOM 4487 C CA . PRO A 1 579 ? -21.392 7.412 8.711 1.00 64.06 579 PRO A CA 1
ATOM 4488 C C . PRO A 1 579 ? -22.261 6.235 8.234 1.00 64.06 579 PRO A C 1
ATOM 4490 O O . PRO A 1 579 ? -23.370 6.063 8.730 1.00 64.06 579 PRO A O 1
ATOM 4493 N N . LEU A 1 580 ? -21.753 5.387 7.329 1.00 72.31 580 LEU A N 1
ATOM 4494 C CA . LEU A 1 580 ? -22.458 4.174 6.889 1.00 72.31 580 LEU A CA 1
ATOM 4495 C C . LEU A 1 580 ? -22.581 3.137 8.000 1.00 72.31 580 LEU A C 1
ATOM 4497 O O . LEU A 1 580 ? -23.640 2.547 8.177 1.00 72.31 580 LEU A O 1
ATOM 4501 N N . LEU A 1 581 ? -21.501 2.903 8.749 1.00 82.62 581 LEU A N 1
ATOM 4502 C CA . LEU A 1 581 ? -21.543 1.959 9.861 1.00 82.62 581 LEU A CA 1
ATOM 4503 C C . LEU A 1 581 ? -22.521 2.430 10.936 1.00 82.62 581 LEU A C 1
ATOM 4505 O O . LEU A 1 581 ? -23.204 1.585 11.499 1.00 82.62 581 LEU A O 1
ATOM 4509 N N . ARG A 1 582 ? -22.652 3.749 11.159 1.00 80.94 582 ARG A N 1
ATOM 4510 C CA . ARG A 1 582 ? -23.687 4.322 12.034 1.00 80.94 582 ARG A CA 1
ATOM 4511 C C . ARG A 1 582 ? -25.084 3.946 11.543 1.00 80.94 582 ARG A C 1
ATOM 4513 O O . ARG A 1 582 ? -25.852 3.386 12.315 1.00 80.94 582 ARG A O 1
ATOM 4520 N N . GLU A 1 583 ? -25.393 4.175 10.270 1.00 80.00 583 GLU A N 1
ATOM 4521 C CA . GLU A 1 583 ? -26.689 3.797 9.686 1.00 80.00 583 GLU A CA 1
ATOM 4522 C C . GLU A 1 583 ? -26.972 2.292 9.850 1.00 80.00 583 GLU A C 1
ATOM 4524 O O . GLU A 1 583 ? -28.055 1.882 10.250 1.00 80.00 583 GLU A O 1
ATOM 4529 N N . TYR A 1 584 ? -25.967 1.448 9.626 1.00 85.12 584 TYR A N 1
ATOM 4530 C CA . TYR A 1 584 ? -26.122 -0.007 9.613 1.00 85.12 584 TYR A CA 1
ATOM 4531 C C . TYR A 1 584 ? -26.150 -0.704 10.985 1.00 85.12 584 TYR A C 1
ATOM 4533 O O . TYR A 1 584 ? -26.325 -1.926 11.011 1.00 85.12 584 TYR A O 1
ATOM 4541 N N . VAL A 1 585 ? -25.958 0.018 12.100 1.00 88.06 585 VAL A N 1
ATOM 4542 C CA . VAL A 1 585 ? -26.035 -0.554 13.467 1.00 88.06 585 VAL A CA 1
ATOM 4543 C C . VAL A 1 585 ? -26.729 0.347 14.496 1.00 88.06 585 VAL A C 1
ATOM 4545 O O . VAL A 1 585 ? -27.337 -0.168 15.430 1.00 88.06 585 VAL A O 1
ATOM 4548 N N . VAL A 1 586 ? -26.655 1.674 14.349 1.00 85.12 586 VAL A N 1
ATOM 4549 C CA . VAL A 1 586 ? -27.277 2.644 15.269 1.00 85.12 586 VAL A CA 1
ATOM 4550 C C . VAL A 1 586 ? -28.712 2.947 14.844 1.00 85.12 586 VAL A C 1
ATOM 4552 O O . VAL A 1 586 ? -29.589 2.963 15.700 1.00 85.12 586 VAL A O 1
ATOM 4555 N N . ALA A 1 587 ? -28.992 3.111 13.543 1.00 81.75 587 ALA A N 1
ATOM 4556 C CA . ALA A 1 587 ? -30.374 3.285 13.071 1.00 81.75 587 ALA A CA 1
ATOM 4557 C C . ALA A 1 587 ? -31.207 1.992 13.213 1.00 81.75 587 ALA A C 1
ATOM 4559 O O . ALA A 1 587 ? -32.409 2.051 13.449 1.00 81.75 587 ALA A O 1
ATOM 4560 N N . GLU A 1 588 ? -30.553 0.825 13.167 1.00 84.31 588 GLU A N 1
ATOM 4561 C CA . GLU A 1 588 ? -31.142 -0.488 13.496 1.00 84.31 588 GLU A CA 1
ATOM 4562 C C . GLU A 1 588 ? -31.338 -0.699 15.020 1.00 84.31 588 GLU A C 1
ATOM 4564 O O . GLU A 1 588 ? -31.869 -1.725 15.445 1.00 84.31 588 GLU A O 1
ATOM 4569 N N . GLY A 1 589 ? -30.891 0.246 15.861 1.00 84.88 589 GLY A N 1
ATOM 4570 C CA . GLY A 1 589 ? -31.042 0.210 17.321 1.00 84.88 589 GLY A CA 1
ATOM 4571 C C . GLY A 1 589 ? -30.127 -0.773 18.065 1.00 84.88 589 GLY A C 1
ATOM 4572 O O . GLY A 1 589 ? -30.340 -1.016 19.250 1.00 84.88 589 GLY A O 1
ATOM 4573 N N . TRP A 1 590 ? -29.118 -1.360 17.411 1.00 90.12 590 TRP A N 1
ATOM 4574 C CA . TRP A 1 590 ? -28.245 -2.376 18.023 1.00 90.12 590 TRP A CA 1
ATOM 4575 C C . TRP A 1 590 ? -27.112 -1.785 18.871 1.00 90.12 590 TRP A C 1
ATOM 4577 O O . TRP A 1 590 ? -26.601 -2.454 19.768 1.00 90.12 590 TRP A O 1
ATOM 4587 N N . VAL A 1 591 ? -26.691 -0.552 18.579 1.00 89.94 591 VAL A N 1
ATOM 4588 C CA . VAL A 1 591 ? -25.598 0.159 19.262 1.00 89.94 591 VAL A CA 1
ATOM 4589 C C . VAL A 1 591 ? -26.037 1.599 19.519 1.00 89.94 591 VAL A C 1
ATOM 4591 O O . VAL A 1 591 ? -26.616 2.225 18.633 1.00 89.94 591 VAL A O 1
ATOM 4594 N N . SER A 1 592 ? -25.759 2.150 20.704 1.00 86.69 592 SER A N 1
ATOM 4595 C CA . SER A 1 592 ? -26.133 3.537 21.001 1.00 86.69 592 SER A CA 1
ATOM 4596 C C . SER A 1 592 ? -25.263 4.548 20.225 1.00 86.69 592 SER A C 1
ATOM 4598 O O . SER A 1 592 ? -24.103 4.256 19.905 1.00 86.69 592 SER A O 1
ATOM 4600 N N . PRO A 1 593 ? -25.758 5.773 19.951 1.00 81.50 593 PRO A N 1
ATOM 4601 C CA . PRO A 1 593 ? -24.941 6.841 19.371 1.00 81.50 593 PRO A CA 1
ATOM 4602 C C . PRO A 1 593 ? -23.683 7.155 20.195 1.00 81.50 593 PRO A C 1
ATOM 4604 O O . PRO A 1 593 ? -22.631 7.432 19.619 1.00 81.50 593 PRO A O 1
ATOM 4607 N N . ARG A 1 594 ? -23.781 7.071 21.531 1.00 80.81 594 ARG A N 1
ATOM 4608 C CA . ARG A 1 594 ? -22.671 7.263 22.474 1.00 80.81 594 ARG A CA 1
ATOM 4609 C C . ARG A 1 594 ? -21.579 6.224 22.238 1.00 80.81 594 ARG A C 1
ATOM 4611 O O . ARG A 1 594 ? -20.448 6.586 21.927 1.00 80.81 594 ARG A O 1
ATOM 4618 N N . ASP A 1 595 ? -21.920 4.941 22.334 1.00 85.88 595 ASP A N 1
ATOM 4619 C CA . ASP A 1 595 ? -20.935 3.857 22.239 1.00 85.88 595 ASP A CA 1
ATOM 4620 C C . ASP A 1 595 ? -20.295 3.825 20.849 1.00 85.88 595 ASP A C 1
ATOM 4622 O O . ASP A 1 595 ? -19.096 3.574 20.717 1.00 85.88 595 ASP A O 1
ATOM 4626 N N . PHE A 1 596 ? -21.069 4.153 19.810 1.00 85.81 596 PHE A N 1
ATOM 4627 C CA . PHE A 1 596 ? -20.557 4.331 18.458 1.00 85.81 596 PHE A CA 1
ATOM 4628 C C . PHE A 1 596 ? -19.461 5.410 18.389 1.00 85.81 596 PHE A C 1
ATOM 4630 O O . PHE A 1 596 ? -18.396 5.157 17.824 1.00 85.81 596 PHE A O 1
ATOM 4637 N N . LEU A 1 597 ? -19.685 6.591 18.983 1.00 78.94 597 LEU A N 1
ATOM 4638 C CA . LEU A 1 597 ? -18.693 7.675 19.016 1.00 78.94 597 LEU A CA 1
ATOM 4639 C C . LEU A 1 597 ? -17.457 7.333 19.862 1.00 78.94 597 LEU A C 1
ATOM 4641 O O . LEU A 1 597 ? -16.344 7.669 19.460 1.00 78.94 597 LEU A O 1
ATOM 4645 N N . ILE A 1 598 ? -17.624 6.627 20.985 1.00 81.31 598 ILE A N 1
ATOM 4646 C CA . ILE A 1 598 ? -16.504 6.182 21.833 1.00 81.31 598 ILE A CA 1
ATOM 4647 C C . ILE A 1 598 ? -15.577 5.254 21.042 1.00 81.31 598 ILE A C 1
ATOM 4649 O O . ILE A 1 598 ? -14.373 5.501 20.940 1.00 81.31 598 ILE A O 1
ATOM 4653 N N . GLY A 1 599 ? -16.142 4.211 20.427 1.00 86.50 599 GLY A N 1
ATOM 4654 C CA . GLY A 1 599 ? -15.366 3.276 19.618 1.00 86.50 599 GLY A CA 1
ATOM 4655 C C . GLY A 1 599 ? -14.740 3.942 18.390 1.00 86.50 599 GLY A C 1
ATOM 4656 O O . GLY A 1 599 ? -13.623 3.583 18.025 1.00 86.50 599 GLY A O 1
ATOM 4657 N N . LEU A 1 600 ? -15.409 4.939 17.796 1.00 80.56 600 LEU A N 1
ATOM 4658 C CA . LEU A 1 600 ? -14.888 5.742 16.687 1.00 80.56 600 LEU A CA 1
ATOM 4659 C C . LEU A 1 600 ? -13.670 6.590 17.087 1.00 80.56 600 LEU A C 1
ATOM 4661 O O . LEU A 1 600 ? -12.678 6.607 16.361 1.00 80.56 600 LEU A O 1
ATOM 4665 N N . ALA A 1 601 ? -13.723 7.294 18.216 1.00 76.88 601 ALA A N 1
ATOM 4666 C CA . ALA A 1 601 ? -12.598 8.112 18.663 1.00 76.88 601 ALA A CA 1
ATOM 4667 C C . ALA A 1 601 ? -11.380 7.241 19.022 1.00 76.88 601 ALA A C 1
ATOM 4669 O O . ALA A 1 601 ? -10.240 7.570 18.694 1.00 76.88 601 ALA A O 1
ATOM 4670 N N . ILE A 1 602 ? -11.620 6.076 19.632 1.00 84.25 602 ILE A N 1
ATOM 4671 C CA . ILE A 1 602 ? -10.547 5.172 20.053 1.00 84.25 602 ILE A CA 1
ATOM 4672 C C . ILE A 1 602 ? -9.928 4.422 18.863 1.00 84.25 602 ILE A C 1
ATOM 4674 O O . ILE A 1 602 ? -8.701 4.362 18.767 1.00 84.25 602 ILE A O 1
ATOM 4678 N N . ILE A 1 603 ? -10.721 3.910 17.909 1.00 85.69 603 ILE A N 1
ATOM 4679 C CA . ILE A 1 603 ? -10.176 3.134 16.776 1.00 85.69 603 ILE A CA 1
ATOM 4680 C C . ILE A 1 603 ? -9.213 3.940 15.897 1.00 85.69 603 ILE A C 1
ATOM 4682 O O . ILE A 1 603 ? -8.270 3.386 15.337 1.00 85.69 603 ILE A O 1
ATOM 4686 N N . GLN A 1 604 ? -9.411 5.255 15.798 1.00 77.94 604 GLN A N 1
ATOM 4687 C CA . GLN A 1 604 ? -8.542 6.152 15.032 1.00 77.94 604 GLN A CA 1
ATOM 4688 C C . GLN A 1 604 ? -7.109 6.206 15.590 1.00 77.94 604 GLN A C 1
ATOM 4690 O O . GLN A 1 604 ? -6.166 6.465 14.841 1.00 77.94 604 GLN A O 1
ATOM 4695 N N . SER A 1 605 ? -6.955 5.896 16.879 1.00 78.38 605 SER A N 1
ATOM 4696 C CA . SER A 1 605 ? -5.689 5.869 17.616 1.00 78.38 605 SER A CA 1
ATOM 4697 C C . SER A 1 605 ? -5.190 4.459 17.944 1.00 78.38 605 SER A C 1
ATOM 4699 O O . SER A 1 605 ? -4.145 4.314 18.576 1.00 78.38 605 SER A O 1
ATOM 4701 N N . PHE A 1 606 ? -5.898 3.413 17.512 1.00 84.69 606 PHE A N 1
ATOM 4702 C CA . PHE A 1 606 ? -5.466 2.025 17.675 1.00 84.69 606 PHE A CA 1
ATOM 4703 C C . PHE A 1 606 ? -4.531 1.585 16.537 1.00 84.69 606 PHE A C 1
ATOM 4705 O O . PHE A 1 606 ? -4.653 2.079 15.412 1.00 84.69 606 PHE A O 1
ATOM 4712 N N . PRO A 1 607 ? -3.599 0.646 16.787 1.00 87.50 607 PRO A N 1
ATOM 4713 C CA . PRO A 1 607 ? -2.768 0.091 15.733 1.00 87.50 607 PRO A CA 1
ATOM 4714 C C . PRO A 1 607 ? -3.522 -0.959 14.899 1.00 87.50 607 PRO A C 1
ATOM 4716 O O . PRO A 1 607 ? -4.402 -1.674 15.386 1.00 87.50 607 PRO A O 1
ATOM 4719 N N . GLY A 1 608 ? -3.134 -1.078 13.630 1.00 87.25 608 GLY A N 1
ATOM 4720 C CA . GLY A 1 608 ? -3.746 -1.994 12.668 1.00 87.25 608 GLY A CA 1
ATOM 4721 C C . GLY A 1 608 ? -4.906 -1.351 11.891 1.00 87.25 608 GLY A C 1
ATOM 4722 O O . GLY A 1 608 ? -5.051 -0.131 11.866 1.00 87.25 608 GLY A O 1
ATOM 4723 N N . PRO A 1 609 ? -5.731 -2.134 11.178 1.00 88.56 609 PRO A N 1
ATOM 4724 C CA . PRO A 1 609 ? -6.800 -1.597 10.344 1.00 88.56 609 PRO A CA 1
ATOM 4725 C C . PRO A 1 609 ? -7.915 -0.949 11.173 1.00 88.56 609 PRO A C 1
ATOM 4727 O O . PRO A 1 609 ? -8.553 -1.616 11.980 1.00 88.56 609 PRO A O 1
ATOM 4730 N N . ASN A 1 610 ? -8.283 0.297 10.849 1.00 85.44 610 ASN A N 1
ATOM 4731 C CA . ASN A 1 610 ? -9.419 1.004 11.469 1.00 85.44 610 ASN A CA 1
ATOM 4732 C C . ASN A 1 610 ? -10.762 0.265 11.277 1.00 85.44 610 ASN A C 1
ATOM 4734 O O . ASN A 1 610 ? -11.736 0.520 11.972 1.00 85.44 610 ASN A O 1
ATOM 4738 N N . PHE A 1 611 ? -10.830 -0.686 10.345 1.00 88.19 611 PHE A N 1
ATOM 4739 C CA . PHE A 1 611 ? -11.991 -1.557 10.156 1.00 88.19 611 PHE A CA 1
ATOM 4740 C C . PHE A 1 611 ? -12.127 -2.648 11.231 1.00 88.19 611 PHE A C 1
ATOM 4742 O O . PHE A 1 611 ? -13.179 -3.276 11.316 1.00 88.19 611 PHE A O 1
ATOM 4749 N N . ASN A 1 612 ? -11.151 -2.783 12.140 1.00 92.06 612 ASN A N 1
ATOM 4750 C CA . ASN A 1 612 ? -11.336 -3.455 13.430 1.00 92.06 612 ASN A CA 1
ATOM 4751 C C . ASN A 1 612 ? -12.471 -2.812 14.262 1.00 92.06 612 ASN A C 1
ATOM 4753 O O . ASN A 1 612 ? -12.985 -3.446 15.176 1.00 92.06 612 ASN A O 1
ATOM 4757 N N . PHE A 1 613 ? -12.953 -1.611 13.913 1.00 90.88 613 PHE A N 1
ATOM 4758 C CA . PHE A 1 613 ? -14.217 -1.074 14.430 1.00 90.88 613 PHE A CA 1
ATOM 4759 C C . PHE A 1 613 ? -15.418 -2.015 14.208 1.00 90.88 613 PHE A C 1
ATOM 4761 O O . PHE A 1 613 ? -16.311 -2.066 15.046 1.00 90.88 613 PHE A O 1
ATOM 4768 N N . ALA A 1 614 ? -15.434 -2.834 13.148 1.00 92.38 614 ALA A N 1
ATOM 4769 C CA . ALA A 1 614 ? -16.487 -3.837 12.956 1.00 92.38 614 ALA A CA 1
ATOM 4770 C C . ALA A 1 614 ? -16.463 -4.946 14.023 1.00 92.38 614 ALA A C 1
ATOM 4772 O O . ALA A 1 614 ? -17.510 -5.506 14.339 1.00 92.38 614 ALA A O 1
ATOM 4773 N N . VAL A 1 615 ? -15.296 -5.227 14.618 1.00 95.19 615 VAL A N 1
ATOM 4774 C CA . VAL A 1 615 ? -15.168 -6.127 15.776 1.00 95.19 615 VAL A CA 1
ATOM 4775 C C . VAL A 1 615 ? -15.886 -5.512 16.973 1.00 95.19 615 VAL A C 1
ATOM 4777 O O . VAL A 1 615 ? -16.711 -6.176 17.592 1.00 95.19 615 VAL A O 1
ATOM 4780 N N . TYR A 1 616 ? -15.639 -4.230 17.252 1.00 94.94 616 TYR A N 1
ATOM 4781 C CA . TYR A 1 616 ? -16.300 -3.477 18.322 1.00 94.94 616 TYR A CA 1
ATOM 4782 C C . TYR A 1 616 ? -17.824 -3.431 18.141 1.00 94.94 616 TYR A C 1
ATOM 4784 O O . TYR A 1 616 ? -18.566 -3.881 19.013 1.00 94.94 616 TYR A O 1
ATOM 4792 N N . LEU A 1 617 ? -18.296 -2.977 16.974 1.00 94.06 617 LEU A N 1
ATOM 4793 C CA . LEU A 1 617 ? -19.728 -2.869 16.674 1.00 94.06 617 LEU A CA 1
ATOM 4794 C C . LEU A 1 617 ? -20.428 -4.232 16.676 1.00 94.06 617 LEU A C 1
ATOM 4796 O O . LEU A 1 617 ? -21.540 -4.348 17.188 1.00 94.06 617 LEU A O 1
ATOM 4800 N N . GLY A 1 618 ? -19.780 -5.272 16.142 1.00 94.94 618 GLY A N 1
ATOM 4801 C CA . GLY A 1 618 ? -20.304 -6.635 16.171 1.00 94.94 618 GLY A CA 1
ATOM 4802 C C . GLY A 1 618 ? -20.387 -7.201 17.588 1.00 94.94 618 GLY A C 1
ATOM 4803 O O . GLY A 1 618 ? -21.378 -7.844 17.930 1.00 94.94 618 GLY A O 1
ATOM 4804 N N . THR A 1 619 ? -19.397 -6.904 18.434 1.00 95.88 619 THR A N 1
ATOM 4805 C CA . THR A 1 619 ? -19.380 -7.294 19.853 1.00 95.88 619 THR A CA 1
ATOM 4806 C C . THR A 1 619 ? -20.525 -6.636 20.622 1.00 95.88 619 THR A C 1
ATOM 4808 O O . THR A 1 619 ? -21.288 -7.346 21.272 1.00 95.88 619 THR A O 1
ATOM 4811 N N . LEU A 1 620 ? -20.702 -5.313 20.493 1.00 93.75 620 LEU A N 1
ATOM 4812 C CA . LEU A 1 620 ? -21.817 -4.589 21.120 1.00 93.75 620 LEU A CA 1
ATOM 4813 C C . LEU A 1 620 ? -23.178 -5.065 20.602 1.00 93.75 620 LEU A C 1
ATOM 4815 O O . LEU A 1 620 ? -24.069 -5.336 21.398 1.00 93.75 620 LEU A O 1
ATOM 4819 N N . THR A 1 621 ? -23.320 -5.254 19.285 1.00 93.75 621 THR A N 1
ATOM 4820 C CA . THR A 1 621 ? -24.546 -5.799 18.674 1.00 93.75 621 THR A CA 1
ATOM 4821 C C . THR A 1 621 ? -24.903 -7.160 19.277 1.00 93.75 621 THR A C 1
ATOM 4823 O O . THR A 1 621 ? -26.056 -7.404 19.624 1.00 93.75 621 THR A O 1
ATOM 4826 N N . ALA A 1 622 ? -23.924 -8.058 19.437 1.00 93.31 622 ALA A N 1
ATOM 4827 C CA . ALA A 1 622 ? -24.159 -9.360 20.052 1.00 93.31 622 ALA A CA 1
ATOM 4828 C C . ALA A 1 622 ? -24.513 -9.248 21.543 1.00 93.31 622 ALA A C 1
ATOM 4830 O O . ALA A 1 622 ? -25.495 -9.862 21.953 1.00 93.31 622 ALA A O 1
ATOM 4831 N N . LEU A 1 623 ? -23.777 -8.444 22.321 1.00 91.44 623 LEU A N 1
ATOM 4832 C CA . LEU A 1 623 ? -24.020 -8.226 23.753 1.00 91.44 623 LEU A CA 1
ATOM 4833 C C . LEU A 1 623 ? -25.414 -7.646 24.021 1.00 91.44 623 LEU A C 1
ATOM 4835 O O . LEU A 1 623 ? -26.199 -8.264 24.736 1.00 91.44 623 LEU A O 1
ATOM 4839 N N . ASN A 1 624 ? -25.756 -6.528 23.375 1.00 88.12 624 ASN A N 1
ATOM 4840 C CA . ASN A 1 624 ? -27.067 -5.877 23.491 1.00 88.12 624 ASN A CA 1
ATOM 4841 C C . ASN A 1 624 ? -28.202 -6.794 23.009 1.00 88.12 624 ASN A C 1
ATOM 4843 O O . ASN A 1 624 ? -29.331 -6.720 23.484 1.00 88.12 624 ASN A O 1
ATOM 4847 N N . GLY A 1 625 ? -27.895 -7.704 22.082 1.00 85.75 625 GLY A N 1
ATOM 4848 C CA . GLY A 1 625 ? -28.809 -8.741 21.636 1.00 85.75 625 GLY A CA 1
ATOM 4849 C C . GLY A 1 625 ? -28.911 -9.971 22.548 1.00 85.75 625 GLY A C 1
ATOM 4850 O O . GLY A 1 625 ? -29.692 -10.856 22.207 1.00 85.75 625 GLY A O 1
ATOM 4851 N N . GLY A 1 626 ? -28.130 -10.112 23.622 1.00 86.12 626 GLY A N 1
ATOM 4852 C CA . GLY A 1 626 ? -28.090 -11.336 24.440 1.00 86.12 626 GLY A CA 1
ATOM 4853 C C . GLY A 1 626 ? -27.461 -12.551 23.735 1.00 86.12 626 GLY A C 1
ATOM 4854 O O . GLY A 1 626 ? -27.825 -13.694 24.004 1.00 86.12 626 GLY A O 1
ATOM 4855 N N . ARG A 1 627 ? -26.555 -12.322 22.775 1.00 89.75 627 ARG A N 1
ATOM 4856 C CA . ARG A 1 627 ? -25.778 -13.348 22.052 1.00 89.75 627 ARG A CA 1
ATOM 4857 C C . ARG A 1 627 ? -24.328 -13.359 22.556 1.00 89.75 627 ARG A C 1
ATOM 4859 O O . ARG A 1 627 ? -23.856 -12.401 23.159 1.00 89.75 627 ARG A O 1
ATOM 4866 N N . LEU A 1 628 ? -23.586 -14.427 22.250 1.00 90.62 628 LEU A N 1
ATOM 4867 C CA . LEU A 1 628 ? -22.157 -14.520 22.567 1.00 90.62 628 LEU A CA 1
ATOM 4868 C C . LEU A 1 628 ? -21.367 -13.374 21.904 1.00 90.62 628 LEU A C 1
ATOM 4870 O O . LEU A 1 628 ? -21.287 -13.298 20.676 1.00 90.62 628 LEU A O 1
ATOM 4874 N N . SER A 1 629 ? -20.731 -12.533 22.722 1.00 91.19 629 SER A N 1
ATOM 4875 C CA . SER A 1 629 ? -19.903 -11.383 22.318 1.00 91.19 629 SER A CA 1
ATOM 4876 C C . SER A 1 629 ? -18.877 -11.733 21.229 1.00 91.19 629 SER A C 1
ATOM 4878 O O . SER A 1 629 ? -18.781 -11.060 20.202 1.00 91.19 629 SER A O 1
ATOM 4880 N N . VAL A 1 630 ? -18.159 -12.842 21.425 1.00 93.31 630 VAL A N 1
ATOM 4881 C CA . VAL A 1 630 ? -17.129 -13.366 20.515 1.00 93.31 630 VAL A CA 1
ATOM 4882 C C . VAL A 1 630 ? -17.710 -13.740 19.145 1.00 93.31 630 VAL A C 1
ATOM 4884 O O . VAL A 1 630 ? -17.065 -13.517 18.123 1.00 93.31 630 VAL A O 1
ATOM 4887 N N . ALA A 1 631 ? -18.945 -14.249 19.081 1.00 93.69 631 ALA A N 1
ATOM 4888 C CA . ALA A 1 631 ? -19.587 -14.548 17.800 1.00 93.69 631 ALA A CA 1
ATOM 4889 C C . ALA A 1 631 ? -19.869 -13.260 17.008 1.00 93.69 631 ALA A C 1
ATOM 4891 O O . ALA A 1 631 ? -19.603 -13.206 15.808 1.00 93.69 631 ALA A O 1
ATOM 4892 N N . GLY A 1 632 ? -20.326 -12.200 17.684 1.00 93.50 632 GLY A N 1
ATOM 4893 C CA . GLY A 1 632 ? -20.491 -10.873 17.087 1.00 93.50 632 GLY A CA 1
ATOM 4894 C C . GLY A 1 632 ? -19.182 -10.289 16.551 1.00 93.50 632 GLY A C 1
ATOM 4895 O O . GLY A 1 632 ? -19.144 -9.798 15.422 1.00 93.50 632 GLY A O 1
ATOM 4896 N N . ALA A 1 633 ? -18.099 -10.414 17.322 1.00 94.94 633 ALA A N 1
ATOM 4897 C CA . ALA A 1 633 ? -16.747 -10.004 16.940 1.00 94.94 633 ALA A CA 1
ATOM 4898 C C . ALA A 1 633 ? -16.275 -10.659 15.625 1.00 94.94 633 ALA A C 1
ATOM 4900 O O . ALA A 1 633 ? -15.887 -9.959 14.685 1.00 94.94 633 ALA A O 1
ATOM 4901 N N . PHE A 1 634 ? -16.350 -11.994 15.532 1.00 94.81 634 PHE A N 1
ATOM 4902 C CA . PHE A 1 634 ? -15.961 -12.736 14.326 1.00 94.81 634 PHE A CA 1
ATOM 4903 C C . PHE A 1 634 ? -16.860 -12.419 13.128 1.00 94.81 634 PHE A C 1
ATOM 4905 O O . PHE A 1 634 ? -16.356 -12.203 12.026 1.00 94.81 634 PHE A O 1
ATOM 4912 N N . VAL A 1 635 ? -18.178 -12.354 13.332 1.00 95.62 635 VAL A N 1
ATOM 4913 C CA . VAL A 1 635 ? -19.140 -12.038 12.267 1.00 95.62 635 VAL A CA 1
ATOM 4914 C C . VAL A 1 635 ? -18.905 -10.636 11.697 1.00 95.62 635 VAL A C 1
ATOM 4916 O O . VAL A 1 635 ? -18.892 -10.474 10.475 1.00 95.62 635 VAL A O 1
ATOM 4919 N N . GLY A 1 636 ? -18.657 -9.640 12.555 1.00 94.19 636 GLY A N 1
ATOM 4920 C CA . GLY A 1 636 ? -18.327 -8.278 12.134 1.00 94.19 636 GLY A CA 1
ATOM 4921 C C . GLY A 1 636 ? -17.021 -8.208 11.338 1.00 94.19 636 GLY A C 1
ATOM 4922 O O . GLY A 1 636 ? -16.990 -7.619 10.255 1.00 94.19 636 GLY A O 1
ATOM 4923 N N . ALA A 1 637 ? -15.964 -8.869 11.824 1.00 93.81 637 ALA A N 1
ATOM 4924 C CA . ALA A 1 637 ? -14.673 -8.935 11.138 1.00 93.81 637 ALA A CA 1
ATOM 4925 C C . ALA A 1 637 ? -14.775 -9.597 9.754 1.00 93.81 637 ALA A C 1
ATOM 4927 O O . ALA A 1 637 ? -14.339 -9.020 8.755 1.00 93.81 637 ALA A O 1
ATOM 4928 N N . ILE A 1 638 ? -15.369 -10.793 9.677 1.00 94.12 638 ILE A N 1
ATOM 4929 C CA . ILE A 1 638 ? -15.503 -11.527 8.413 1.00 94.12 638 ILE A CA 1
ATOM 4930 C C . ILE A 1 638 ? -16.378 -10.727 7.446 1.00 94.12 638 ILE A C 1
ATOM 4932 O O . ILE A 1 638 ? -15.969 -10.528 6.305 1.00 94.12 638 ILE A O 1
ATOM 4936 N N . GLY A 1 639 ? -17.524 -10.207 7.900 1.00 93.56 639 GLY A N 1
ATOM 4937 C CA . GLY A 1 639 ? -18.420 -9.400 7.073 1.00 93.56 639 GLY A CA 1
ATOM 4938 C C . GLY A 1 639 ? -17.705 -8.227 6.399 1.00 93.56 639 GLY A C 1
ATOM 4939 O O . GLY A 1 639 ? -17.798 -8.081 5.183 1.00 93.56 639 GLY A O 1
ATOM 4940 N N . ILE A 1 640 ? -16.934 -7.428 7.146 1.00 91.56 640 ILE A N 1
ATOM 4941 C CA . ILE A 1 640 ? -16.329 -6.209 6.587 1.00 91.56 640 ILE A CA 1
ATOM 4942 C C . ILE A 1 640 ? -15.061 -6.456 5.754 1.00 91.56 640 ILE A C 1
ATOM 4944 O O . ILE A 1 640 ? -14.801 -5.720 4.800 1.00 91.56 640 ILE A O 1
ATOM 4948 N N . PHE A 1 641 ? -14.259 -7.473 6.090 1.00 92.19 641 PHE A N 1
ATOM 4949 C CA . PHE A 1 641 ? -12.988 -7.734 5.403 1.00 92.19 641 PHE A CA 1
ATOM 4950 C C . PHE A 1 641 ? -13.126 -8.680 4.203 1.00 92.19 641 PHE A C 1
ATOM 4952 O O . PHE A 1 641 ? -12.438 -8.486 3.198 1.00 92.19 641 PHE A O 1
ATOM 4959 N N . PHE A 1 642 ? -14.006 -9.685 4.272 1.00 93.12 642 PHE A N 1
ATOM 4960 C CA . PHE A 1 642 ? -14.099 -10.744 3.260 1.00 93.12 642 PHE A CA 1
ATOM 4961 C C . PHE A 1 642 ? -14.398 -10.229 1.835 1.00 93.12 642 PHE A C 1
ATOM 4963 O O . PHE A 1 642 ? -13.647 -10.612 0.935 1.00 93.12 642 PHE A O 1
ATOM 4970 N N . PRO A 1 643 ? -15.376 -9.325 1.589 1.00 92.44 643 PRO A N 1
ATOM 4971 C CA . PRO A 1 643 ? -15.682 -8.824 0.242 1.00 92.44 643 PRO A CA 1
ATOM 4972 C C . PRO A 1 643 ? -14.461 -8.268 -0.503 1.00 92.44 643 PRO A C 1
ATOM 4974 O O . PRO A 1 643 ? -14.148 -8.696 -1.615 1.00 92.44 643 PRO A O 1
ATOM 4977 N N . GLY A 1 644 ? -13.722 -7.359 0.140 1.00 90.25 644 GLY A N 1
ATOM 4978 C CA . GLY A 1 644 ? -12.553 -6.716 -0.460 1.00 90.25 644 GLY A CA 1
ATOM 4979 C C . GLY A 1 644 ? -11.360 -7.650 -0.645 1.00 90.25 644 GLY A C 1
ATOM 4980 O O . GLY A 1 644 ? -10.596 -7.484 -1.595 1.00 90.25 644 GLY A O 1
ATOM 4981 N N . LEU A 1 645 ? -11.195 -8.640 0.238 1.00 92.12 645 LEU A N 1
ATOM 4982 C CA . LEU A 1 645 ? -10.124 -9.634 0.135 1.00 92.12 645 LEU A CA 1
ATOM 4983 C C . LEU A 1 645 ? -10.384 -10.634 -0.994 1.00 92.12 645 LEU A C 1
ATOM 4985 O O . LEU A 1 645 ? -9.476 -10.914 -1.773 1.00 92.12 645 LEU A O 1
ATOM 4989 N N . VAL A 1 646 ? -11.620 -11.120 -1.131 1.00 93.12 646 VAL A N 1
ATOM 4990 C CA . VAL A 1 646 ? -12.020 -12.008 -2.233 1.00 93.12 646 VAL A CA 1
ATOM 4991 C C . VAL A 1 646 ? -11.891 -11.287 -3.574 1.00 93.12 646 VAL A C 1
ATOM 4993 O O . VAL A 1 646 ? -11.277 -11.824 -4.497 1.00 93.12 646 VAL A O 1
ATOM 4996 N N . LEU A 1 647 ? -12.379 -10.044 -3.670 1.00 90.88 647 LEU A N 1
ATOM 4997 C CA . LEU A 1 647 ? -12.218 -9.229 -4.873 1.00 90.88 647 LEU A CA 1
ATOM 4998 C C . LEU A 1 647 ? -10.744 -8.984 -5.211 1.00 90.88 647 LEU A C 1
ATOM 5000 O O . LEU A 1 647 ? -10.336 -9.250 -6.342 1.00 90.88 647 LEU A O 1
ATOM 5004 N N . VAL A 1 648 ? -9.912 -8.533 -4.263 1.00 89.69 648 VAL A N 1
ATOM 5005 C CA . VAL A 1 648 ? -8.502 -8.256 -4.582 1.00 89.69 648 VAL A CA 1
ATOM 5006 C C . VAL A 1 648 ? -7.730 -9.532 -4.942 1.00 89.69 648 VAL A C 1
ATOM 5008 O O . VAL A 1 648 ? -6.923 -9.515 -5.869 1.00 89.69 648 VAL A O 1
ATOM 5011 N N . HIS A 1 649 ? -8.037 -10.666 -4.305 1.00 90.69 649 HIS A N 1
ATOM 5012 C CA . HIS A 1 649 ? -7.449 -11.959 -4.654 1.00 90.69 649 HIS A CA 1
ATOM 5013 C C . HIS A 1 649 ? -7.856 -12.429 -6.062 1.00 90.69 649 HIS A C 1
ATOM 5015 O O . HIS A 1 649 ? -7.004 -12.851 -6.843 1.00 90.69 649 HIS A O 1
ATOM 5021 N N . GLY A 1 650 ? -9.134 -12.288 -6.432 1.00 89.12 650 GLY A N 1
ATOM 5022 C CA . GLY A 1 650 ? -9.606 -12.583 -7.787 1.00 89.12 650 GLY A CA 1
ATOM 5023 C C . GLY A 1 650 ? -8.968 -11.673 -8.843 1.00 89.12 650 GLY A C 1
ATOM 5024 O O . GLY A 1 650 ? -8.472 -12.146 -9.868 1.00 89.12 650 GLY A O 1
ATOM 5025 N N . THR A 1 651 ? -8.895 -10.365 -8.568 1.00 86.00 651 THR A N 1
ATOM 5026 C CA . THR A 1 651 ? -8.295 -9.388 -9.496 1.00 86.00 651 THR A CA 1
ATOM 5027 C C . THR A 1 651 ? -6.802 -9.616 -9.699 1.00 86.00 651 THR A C 1
ATOM 5029 O O . THR A 1 651 ? -6.339 -9.450 -10.821 1.00 86.00 651 THR A O 1
ATOM 5032 N N . MET A 1 652 ? -6.057 -10.091 -8.695 1.00 83.25 652 MET A N 1
ATOM 5033 C CA . MET A 1 652 ? -4.643 -10.470 -8.831 1.00 83.25 652 MET A CA 1
ATOM 5034 C C . MET A 1 652 ? -4.396 -11.538 -9.902 1.00 83.25 652 MET A C 1
ATOM 5036 O O . MET A 1 652 ? -3.436 -11.425 -10.667 1.00 83.25 652 MET A O 1
ATOM 5040 N N . GLY A 1 653 ? -5.280 -12.537 -10.007 1.00 80.19 653 GLY A N 1
ATOM 5041 C CA . GLY A 1 653 ? -5.204 -13.555 -11.061 1.00 80.19 653 GLY A CA 1
ATOM 5042 C C . GLY A 1 653 ? -5.413 -12.986 -12.470 1.00 80.19 653 GLY A C 1
ATOM 5043 O O . GLY A 1 653 ? -4.849 -13.499 -13.432 1.00 80.19 653 GLY A O 1
ATOM 5044 N N . VAL A 1 654 ? -6.178 -11.898 -12.599 1.00 80.31 654 VAL A N 1
ATOM 5045 C CA . VAL A 1 654 ? -6.390 -11.181 -13.870 1.00 80.31 654 VAL A CA 1
ATOM 5046 C C . VAL A 1 654 ? -5.275 -10.153 -14.128 1.00 80.31 654 VAL A C 1
ATOM 5048 O O . VAL A 1 654 ? -4.838 -9.979 -15.267 1.00 80.31 654 VAL A O 1
ATOM 5051 N N . TRP A 1 655 ? -4.766 -9.503 -13.075 1.00 76.06 655 TRP A N 1
ATOM 5052 C CA . TRP A 1 655 ? -3.798 -8.401 -13.125 1.00 76.06 655 TRP A CA 1
ATOM 5053 C C . TRP A 1 655 ? -2.527 -8.769 -13.886 1.00 76.06 655 TRP A C 1
ATOM 5055 O O . TRP A 1 655 ? -2.068 -8.004 -14.735 1.00 76.06 655 TRP A O 1
ATOM 5065 N N . GLY A 1 656 ? -2.000 -9.975 -13.651 1.00 67.75 656 GLY A N 1
ATOM 5066 C CA . GLY A 1 656 ? -0.817 -10.485 -14.347 1.00 67.75 656 GLY A CA 1
ATOM 5067 C C . GLY A 1 656 ? -0.956 -10.518 -15.876 1.00 67.75 656 GLY A C 1
ATOM 5068 O O . GLY A 1 656 ? 0.045 -10.351 -16.572 1.00 67.75 656 GLY A O 1
ATOM 5069 N N . SER A 1 657 ? -2.177 -10.677 -16.399 1.00 75.00 657 SER A N 1
ATOM 5070 C CA . SER A 1 657 ? -2.466 -10.686 -17.839 1.00 75.00 657 SER A CA 1
ATOM 5071 C C . SER A 1 657 ? -2.731 -9.293 -18.417 1.00 75.00 657 SER A C 1
ATOM 5073 O O . SER A 1 657 ? -2.363 -9.045 -19.563 1.00 75.00 657 SER A O 1
ATOM 5075 N N . ILE A 1 658 ? -3.343 -8.383 -17.648 1.00 76.38 658 ILE A N 1
ATOM 5076 C CA . ILE A 1 658 ? -3.799 -7.075 -18.157 1.00 76.38 658 ILE A CA 1
ATOM 5077 C C . ILE A 1 658 ? -2.845 -5.906 -17.859 1.00 76.38 658 ILE A C 1
ATOM 5079 O O . ILE A 1 658 ? -2.868 -4.912 -18.581 1.00 76.38 658 ILE A O 1
ATOM 5083 N N . ARG A 1 659 ? -1.968 -5.995 -16.845 1.00 71.50 659 ARG A N 1
ATOM 5084 C CA . ARG A 1 659 ? -1.132 -4.855 -16.396 1.00 71.50 659 ARG A CA 1
ATOM 5085 C C . ARG A 1 659 ? -0.128 -4.332 -17.434 1.00 71.50 659 ARG A C 1
ATOM 5087 O O . ARG A 1 659 ? 0.378 -3.219 -17.316 1.00 71.50 659 ARG A O 1
ATOM 5094 N N . SER A 1 660 ? 0.181 -5.123 -18.463 1.00 69.88 660 SER A N 1
ATOM 5095 C CA . SER A 1 660 ? 1.043 -4.701 -19.575 1.00 69.88 660 SER A CA 1
ATOM 5096 C C . SER A 1 660 ? 0.335 -3.760 -20.560 1.00 69.88 660 SER A C 1
ATOM 5098 O O . SER A 1 660 ? 1.005 -3.022 -21.285 1.00 69.88 660 SER A O 1
ATOM 5100 N N . TRP A 1 661 ? -1.002 -3.760 -20.593 1.00 76.19 661 TRP A N 1
ATOM 5101 C CA . TRP A 1 661 ? -1.794 -3.050 -21.593 1.00 76.19 661 TRP A CA 1
ATOM 5102 C C . TRP A 1 661 ? -1.772 -1.532 -21.374 1.00 76.19 661 TRP A C 1
ATOM 5104 O O . TRP A 1 661 ? -1.996 -1.033 -20.272 1.00 76.19 661 TRP A O 1
ATOM 5114 N N . ARG A 1 662 ? -1.539 -0.771 -22.455 1.00 77.44 662 ARG A N 1
ATOM 5115 C CA . ARG A 1 662 ? -1.390 0.699 -22.411 1.00 77.44 662 ARG A CA 1
ATOM 5116 C C . ARG A 1 662 ? -2.599 1.411 -21.797 1.00 77.44 662 ARG A C 1
ATOM 5118 O O . ARG A 1 662 ? -2.417 2.353 -21.032 1.00 77.44 662 ARG A O 1
ATOM 5125 N N . TRP A 1 663 ? -3.814 0.957 -22.115 1.00 78.12 663 TRP A N 1
ATOM 5126 C CA . TRP A 1 663 ? -5.037 1.543 -21.565 1.00 78.12 663 TRP A CA 1
ATOM 5127 C C . TRP A 1 663 ? -5.170 1.275 -20.065 1.00 78.12 663 TRP A C 1
ATOM 5129 O O . TRP A 1 663 ? -5.489 2.205 -19.339 1.00 78.12 663 TRP A O 1
ATOM 5139 N N . VAL A 1 664 ? -4.803 0.080 -19.582 1.00 78.12 664 VAL A N 1
ATOM 5140 C CA . VAL A 1 664 ? -4.818 -0.250 -18.147 1.00 78.12 664 VAL A CA 1
ATOM 5141 C C . VAL A 1 664 ? -3.877 0.676 -17.384 1.00 78.12 664 VAL A C 1
ATOM 5143 O O . VAL A 1 664 ? -4.320 1.342 -16.456 1.00 78.12 664 VAL A O 1
ATOM 5146 N N . LYS A 1 665 ? -2.613 0.813 -17.816 1.00 78.81 665 LYS A N 1
ATOM 5147 C CA . LYS A 1 665 ? -1.651 1.740 -17.183 1.00 78.81 665 LYS A CA 1
ATOM 5148 C C . LYS A 1 665 ? -2.195 3.174 -17.103 1.00 78.81 665 LYS A C 1
ATOM 5150 O O . LYS A 1 665 ? -2.079 3.830 -16.070 1.00 78.81 665 LYS A O 1
ATOM 5155 N N . SER A 1 666 ? -2.823 3.641 -18.183 1.00 83.62 666 SER A N 1
ATOM 5156 C CA . SER A 1 666 ? -3.431 4.971 -18.255 1.00 83.62 666 SER A CA 1
ATOM 5157 C C . SER A 1 666 ? -4.633 5.121 -17.310 1.00 83.62 666 SER A C 1
ATOM 5159 O O . SER A 1 666 ? -4.678 6.081 -16.538 1.00 83.62 666 SER A O 1
ATOM 5161 N N . THR A 1 667 ? -5.561 4.155 -17.279 1.00 83.69 667 THR A N 1
ATOM 5162 C CA . THR A 1 667 ? -6.701 4.134 -16.343 1.00 83.69 667 THR A CA 1
ATOM 5163 C C . THR A 1 667 ? -6.229 4.169 -14.894 1.00 83.69 667 THR A C 1
ATOM 5165 O O . THR A 1 667 ? -6.716 4.961 -14.094 1.00 83.69 667 THR A O 1
ATOM 5168 N N . VAL A 1 668 ? -5.243 3.335 -14.571 1.00 80.50 668 VAL A N 1
ATOM 5169 C CA . VAL A 1 668 ? -4.672 3.165 -13.230 1.00 80.50 668 VAL A CA 1
ATOM 5170 C C . VAL A 1 668 ? -4.053 4.467 -12.724 1.00 80.50 668 VAL A C 1
ATOM 5172 O O . VAL A 1 668 ? -4.311 4.856 -11.588 1.00 80.50 668 VAL A O 1
ATOM 5175 N N . ARG A 1 669 ? -3.333 5.201 -13.583 1.00 84.19 669 ARG A N 1
ATOM 5176 C CA . ARG A 1 669 ? -2.797 6.539 -13.279 1.00 84.19 669 ARG A CA 1
ATOM 5177 C C . ARG A 1 669 ? -3.898 7.544 -12.905 1.00 84.19 669 ARG A C 1
ATOM 5179 O O . ARG A 1 669 ? -3.738 8.289 -11.940 1.00 84.19 669 ARG A O 1
ATOM 5186 N N . GLY A 1 670 ? -5.016 7.554 -13.635 1.00 86.75 670 GLY A N 1
ATOM 5187 C CA . GLY A 1 670 ? -6.150 8.449 -13.365 1.00 86.75 670 GLY A CA 1
ATOM 5188 C C . GLY A 1 670 ? -6.910 8.086 -12.089 1.00 86.75 670 GLY A C 1
ATOM 5189 O O . GLY A 1 670 ? -7.153 8.950 -11.248 1.00 86.75 670 GLY A O 1
ATOM 5190 N N . VAL A 1 671 ? -7.196 6.794 -11.908 1.00 84.75 671 VAL A N 1
ATOM 5191 C CA . VAL A 1 671 ? -7.782 6.222 -10.683 1.00 84.75 671 VAL A CA 1
ATOM 5192 C C . VAL A 1 671 ? -6.953 6.589 -9.453 1.00 84.75 671 VAL A C 1
ATOM 5194 O O . VAL A 1 671 ? -7.512 7.050 -8.460 1.00 84.75 671 VAL A O 1
ATOM 5197 N N . ASN A 1 672 ? -5.627 6.438 -9.528 1.00 81.50 672 ASN A N 1
ATOM 5198 C CA . ASN A 1 672 ? -4.712 6.755 -8.434 1.00 81.50 672 ASN A CA 1
ATOM 5199 C C . ASN A 1 672 ? -4.777 8.246 -8.052 1.00 81.50 672 ASN A C 1
ATOM 5201 O O . ASN A 1 672 ? -4.994 8.588 -6.890 1.00 81.50 672 ASN A O 1
ATOM 5205 N N . ALA A 1 673 ? -4.682 9.141 -9.041 1.00 86.00 673 ALA A N 1
ATOM 5206 C CA . ALA A 1 673 ? -4.768 10.584 -8.820 1.00 86.00 673 ALA A CA 1
ATOM 5207 C C . ALA A 1 673 ? -6.100 11.007 -8.173 1.00 86.00 673 ALA A C 1
ATOM 5209 O O . ALA A 1 673 ? -6.102 11.728 -7.174 1.00 86.00 673 ALA A O 1
ATOM 5210 N N . THR A 1 674 ? -7.240 10.522 -8.674 1.00 86.25 674 THR A N 1
ATOM 5211 C CA . THR A 1 674 ? -8.546 10.851 -8.078 1.00 86.25 674 THR A CA 1
ATOM 5212 C C . THR A 1 674 ? -8.725 10.242 -6.684 1.00 86.25 674 THR A C 1
ATOM 5214 O O . THR A 1 674 ? -9.239 10.917 -5.791 1.00 86.25 674 THR A O 1
ATOM 5217 N N . ALA A 1 675 ? -8.258 9.009 -6.454 1.00 78.69 675 ALA A N 1
ATOM 5218 C CA . ALA A 1 675 ? -8.305 8.376 -5.136 1.00 78.69 675 ALA A CA 1
ATOM 5219 C C . ALA A 1 675 ? -7.473 9.140 -4.092 1.00 78.69 675 ALA A C 1
ATOM 5221 O O . ALA A 1 675 ? -7.917 9.300 -2.957 1.00 78.69 675 ALA A O 1
ATOM 5222 N N . VAL A 1 676 ? -6.306 9.673 -4.471 1.00 79.75 676 VAL A N 1
ATOM 5223 C CA . VAL A 1 676 ? -5.495 10.525 -3.587 1.00 79.75 676 VAL A CA 1
ATOM 5224 C C . VAL A 1 676 ? -6.163 11.881 -3.330 1.00 79.75 676 VAL A C 1
ATOM 5226 O O . VAL A 1 676 ? -6.147 12.350 -2.193 1.00 79.75 676 VAL A O 1
ATOM 5229 N N . GLY A 1 677 ? -6.849 12.462 -4.322 1.00 84.12 677 GLY A N 1
ATOM 5230 C CA . GLY A 1 677 ? -7.722 13.627 -4.116 1.00 84.12 677 GLY A CA 1
ATOM 5231 C C . GLY A 1 677 ? -8.769 13.400 -3.017 1.00 84.12 677 GLY A C 1
ATOM 5232 O O . GLY A 1 677 ? -8.952 14.239 -2.137 1.00 84.12 677 GLY A O 1
ATOM 5233 N N . LEU A 1 678 ? -9.387 12.217 -2.985 1.00 80.19 678 LEU A N 1
ATOM 5234 C CA . LEU A 1 678 ? -10.367 11.849 -1.958 1.00 80.19 678 LEU A CA 1
ATOM 5235 C C . LEU A 1 678 ? -9.793 11.670 -0.543 1.00 80.19 678 LEU A C 1
ATOM 5237 O O . LEU A 1 678 ? -10.555 11.718 0.425 1.00 80.19 678 LEU A O 1
ATOM 5241 N N . ILE A 1 679 ? -8.474 11.548 -0.374 1.00 78.56 679 ILE A N 1
ATOM 5242 C CA . ILE A 1 679 ? -7.866 11.541 0.965 1.00 78.56 679 ILE A CA 1
ATOM 5243 C C . ILE A 1 679 ? -8.023 12.923 1.626 1.00 78.56 679 ILE A C 1
ATOM 5245 O O . ILE A 1 679 ? -8.292 12.990 2.824 1.00 78.56 679 ILE A O 1
ATOM 5249 N N . TYR A 1 680 ? -7.978 14.024 0.866 1.00 84.62 680 TYR A N 1
ATOM 5250 C CA . TYR A 1 680 ? -8.264 15.366 1.398 1.00 84.62 680 TYR A CA 1
ATOM 5251 C C . TYR A 1 680 ? -9.718 15.509 1.868 1.00 84.62 680 TYR A C 1
ATOM 5253 O O . TYR A 1 680 ? -9.977 16.078 2.928 1.00 84.62 680 TYR A O 1
ATOM 5261 N N . THR A 1 681 ? -10.666 14.912 1.142 1.00 81.75 681 THR A N 1
ATOM 5262 C CA . THR A 1 681 ? -12.063 14.791 1.586 1.00 81.75 681 THR A CA 1
ATOM 5263 C C . THR A 1 681 ? -12.167 14.033 2.911 1.00 81.75 681 THR A C 1
ATOM 5265 O O . THR A 1 681 ? -12.928 14.429 3.793 1.00 81.75 681 THR A O 1
ATOM 5268 N N . ALA A 1 682 ? -11.396 12.955 3.083 1.00 76.00 682 ALA A N 1
ATOM 5269 C CA . ALA A 1 682 ? -11.363 12.193 4.328 1.00 76.00 682 ALA A CA 1
ATOM 5270 C C . ALA A 1 682 ? -10.765 13.001 5.498 1.00 76.00 682 ALA A C 1
ATOM 5272 O O . ALA A 1 682 ? -11.322 12.958 6.593 1.00 76.00 682 ALA A O 1
ATOM 5273 N N . VAL A 1 683 ? -9.697 13.780 5.267 1.00 82.12 683 VAL A N 1
ATOM 5274 C CA . VAL A 1 683 ? -9.127 14.722 6.254 1.00 82.12 683 VAL A CA 1
ATOM 5275 C C . VAL A 1 683 ? -10.185 15.724 6.715 1.00 82.12 683 VAL A C 1
ATOM 5277 O O . VAL A 1 683 ? -10.404 15.868 7.915 1.00 82.12 683 VAL A O 1
ATOM 5280 N N . TYR A 1 684 ? -10.892 16.366 5.780 1.00 86.06 684 TYR A N 1
ATOM 5281 C CA . TYR A 1 684 ? -11.948 17.326 6.106 1.00 86.06 684 TYR A CA 1
ATOM 5282 C C . TYR A 1 684 ? -13.116 16.684 6.869 1.00 86.06 684 TYR A C 1
ATOM 5284 O O . TYR A 1 684 ? -13.584 17.240 7.857 1.00 86.06 684 TYR A O 1
ATOM 5292 N N . ARG A 1 685 ? -13.566 15.486 6.470 1.00 78.62 685 ARG A N 1
ATOM 5293 C CA . ARG A 1 685 ? -14.640 14.770 7.182 1.00 78.62 685 ARG A CA 1
ATOM 5294 C C . ARG A 1 685 ? -14.251 14.421 8.616 1.00 78.62 685 ARG A C 1
ATOM 5296 O O . ARG A 1 685 ? -15.071 14.604 9.504 1.00 78.62 685 ARG A O 1
ATOM 5303 N N . LEU A 1 686 ? -13.014 13.969 8.851 1.00 78.69 686 LEU A N 1
ATOM 5304 C CA . LEU A 1 686 ? -12.514 13.742 10.212 1.00 78.69 686 LEU A CA 1
ATOM 5305 C C . LEU A 1 686 ? -12.402 15.042 11.009 1.00 78.69 686 LEU A C 1
ATOM 5307 O O . LEU A 1 686 ? -12.719 15.053 12.192 1.00 78.69 686 LEU A O 1
ATOM 5311 N N . TRP A 1 687 ? -11.988 16.135 10.368 1.00 86.56 687 TRP A N 1
ATOM 5312 C CA . TRP A 1 687 ? -11.918 17.446 11.004 1.00 86.56 687 TRP A CA 1
ATOM 5313 C C . TRP A 1 687 ? -13.289 17.921 11.509 1.00 86.56 687 TRP A C 1
ATOM 5315 O O . TRP A 1 687 ? -13.376 18.459 12.610 1.00 86.56 687 TRP A O 1
ATOM 5325 N N . GLN A 1 688 ? -14.361 17.698 10.740 1.00 85.12 688 GLN A N 1
ATOM 5326 C CA . GLN A 1 688 ? -15.726 18.112 11.099 1.00 85.12 688 GLN A CA 1
ATOM 5327 C C . GLN A 1 688 ? -16.340 17.346 12.286 1.00 85.12 688 GLN A C 1
ATOM 5329 O O . GLN A 1 688 ? -17.298 17.842 12.869 1.00 85.12 688 GLN A O 1
ATOM 5334 N N . ILE A 1 689 ? -15.811 16.169 12.641 1.00 78.25 689 ILE A N 1
ATOM 5335 C CA . ILE A 1 689 ? -16.335 15.308 13.726 1.00 78.25 689 ILE A CA 1
ATOM 5336 C C . ILE A 1 689 ? -15.295 15.007 14.818 1.00 78.25 689 ILE A C 1
ATOM 5338 O O . ILE A 1 689 ? -15.521 14.154 15.674 1.00 78.25 689 ILE A O 1
ATOM 5342 N N . GLY A 1 690 ? -14.115 15.628 14.741 1.00 77.69 690 GLY A N 1
ATOM 5343 C CA . GLY A 1 690 ? -12.953 15.238 15.537 1.00 77.69 690 GLY A CA 1
ATOM 5344 C C . GLY A 1 690 ? -13.041 15.642 17.008 1.00 77.69 690 GLY A C 1
ATOM 5345 O O . GLY A 1 690 ? -12.462 14.958 17.853 1.00 77.69 690 GLY A O 1
ATOM 5346 N N . TRP A 1 691 ? -13.759 16.723 17.323 1.00 84.56 691 TRP A N 1
ATOM 5347 C CA . TRP A 1 691 ? -13.977 17.165 18.698 1.00 84.56 691 TRP A CA 1
ATOM 5348 C C . TRP A 1 691 ? -15.161 16.394 19.294 1.00 84.56 691 TRP A C 1
ATOM 5350 O O . TRP A 1 691 ? -16.239 16.335 18.703 1.00 84.56 691 TRP A O 1
ATOM 5360 N N . VAL A 1 692 ? -14.952 15.755 20.446 1.00 80.06 692 VAL A N 1
ATOM 5361 C CA . VAL A 1 692 ? -15.971 14.968 21.148 1.00 80.06 692 VAL A CA 1
ATOM 5362 C C . VAL A 1 692 ? -16.325 15.670 22.456 1.00 80.06 692 VAL A C 1
ATOM 5364 O O . VAL A 1 692 ? -15.462 15.874 23.307 1.00 80.06 692 VAL A O 1
ATOM 5367 N N . GLU A 1 693 ? -17.601 16.007 22.621 1.00 75.12 693 GLU A N 1
ATOM 5368 C CA . GLU A 1 693 ? -18.155 16.634 23.824 1.00 75.12 693 GLU A CA 1
ATOM 5369 C C . GLU A 1 693 ? -19.314 15.805 24.379 1.00 75.12 693 GLU A C 1
ATOM 5371 O O . GLU A 1 693 ? -20.004 15.106 23.636 1.00 75.12 693 GLU A O 1
ATOM 5376 N N . GLU A 1 694 ? -19.568 15.940 25.679 1.00 67.75 694 GLU A N 1
ATOM 5377 C CA . GLU A 1 694 ? -20.678 15.288 26.384 1.00 67.75 694 GLU A CA 1
ATOM 5378 C C . GLU A 1 694 ? -22.059 15.721 25.853 1.00 67.75 694 GLU A C 1
ATOM 5380 O O . GLU A 1 694 ? -22.976 14.910 25.736 1.00 67.75 694 GLU A O 1
ATOM 5385 N N . THR A 1 695 ? -22.191 16.986 25.450 1.00 64.88 695 THR A N 1
ATOM 5386 C CA . THR A 1 695 ? -23.425 17.590 24.918 1.00 64.88 695 THR A CA 1
ATOM 5387 C C . THR A 1 695 ? -23.731 17.209 23.463 1.00 64.88 695 THR A C 1
ATOM 5389 O O . THR A 1 695 ? -24.874 17.343 23.022 1.00 64.88 695 THR A O 1
ATOM 5392 N N . SER A 1 696 ? -22.742 16.726 22.702 1.00 61.84 696 SER A N 1
ATOM 5393 C CA . SER A 1 696 ? -22.794 16.662 21.233 1.00 61.84 696 SER A CA 1
ATOM 5394 C C . SER A 1 696 ? -22.772 15.224 20.690 1.00 61.84 696 SER A C 1
ATOM 5396 O O . SER A 1 696 ? -21.725 14.700 20.307 1.00 61.84 696 SER A O 1
ATOM 5398 N N . GLN A 1 697 ? -23.950 14.600 20.531 1.00 56.75 697 GLN A N 1
ATOM 5399 C CA . GLN A 1 697 ? -24.131 13.214 20.031 1.00 56.75 697 GLN A CA 1
ATOM 5400 C C . GLN A 1 697 ? -23.695 12.936 18.566 1.00 56.75 697 GLN A C 1
ATOM 5402 O O . GLN A 1 697 ? -24.013 11.879 17.998 1.00 56.75 697 GLN A O 1
ATOM 5407 N N . GLN A 1 698 ? -23.006 13.865 17.901 1.00 59.19 698 GLN A N 1
ATOM 5408 C CA . GLN A 1 698 ? -22.481 13.675 16.540 1.00 59.19 698 GLN A CA 1
ATOM 5409 C C . GLN A 1 698 ? -21.001 14.062 16.371 1.00 59.19 698 GLN A C 1
ATOM 5411 O O . GLN A 1 698 ? -20.461 13.852 15.286 1.00 59.19 698 GLN A O 1
ATOM 5416 N N . GLY A 1 699 ? -20.340 14.549 17.430 1.00 71.00 699 GLY A N 1
ATOM 5417 C CA . GLY A 1 699 ? -19.041 15.219 17.324 1.00 71.00 699 GLY A CA 1
ATOM 5418 C C . GLY A 1 699 ? -19.158 16.614 16.698 1.00 71.00 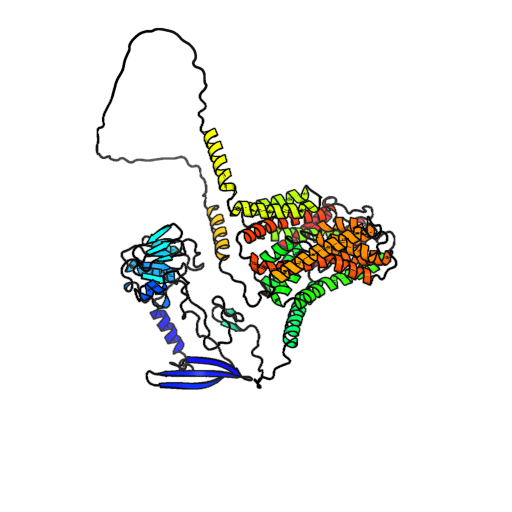699 GLY A C 1
ATOM 5419 O O . GLY A 1 699 ? -20.149 16.937 16.041 1.00 71.00 699 GLY A O 1
ATOM 5420 N N . THR A 1 700 ? -18.155 17.455 16.927 1.00 83.69 700 THR A N 1
ATOM 5421 C CA . THR A 1 700 ? -18.091 18.833 16.427 1.00 83.69 700 THR A CA 1
ATOM 5422 C C . THR A 1 700 ? -16.769 19.099 15.699 1.00 83.69 700 THR A C 1
ATOM 5424 O O . THR A 1 700 ? -15.817 18.310 15.739 1.00 83.69 700 THR A O 1
ATOM 5427 N N . SER A 1 701 ? -16.721 20.215 14.969 1.00 89.38 701 SER A N 1
ATOM 5428 C CA . SER A 1 701 ? -15.563 20.592 14.160 1.00 89.38 701 SER A CA 1
ATOM 5429 C C . SER A 1 701 ? -14.382 21.004 15.036 1.00 89.38 701 SER A C 1
ATOM 5431 O O . SER A 1 701 ? -14.516 21.878 15.893 1.00 89.38 701 SER A O 1
ATOM 5433 N N . LEU A 1 702 ? -13.192 20.470 14.740 1.00 88.25 702 LEU A N 1
ATOM 5434 C CA . LEU A 1 702 ? -11.929 20.883 15.369 1.00 88.25 702 LEU A CA 1
ATOM 5435 C C . LEU A 1 702 ? -11.609 22.378 15.155 1.00 88.25 702 LEU A C 1
ATOM 5437 O O . LEU A 1 702 ? -10.759 22.917 15.852 1.00 88.25 702 LEU A O 1
ATOM 5441 N N . ALA A 1 703 ? -12.271 23.061 14.209 1.00 91.00 703 ALA A N 1
ATOM 5442 C CA . ALA A 1 703 ? -12.100 24.503 13.994 1.00 91.00 703 ALA A CA 1
ATOM 5443 C C . ALA A 1 703 ? -12.848 25.376 15.016 1.00 91.00 703 ALA A C 1
ATOM 5445 O O . ALA A 1 703 ? -12.589 26.574 15.076 1.00 91.00 703 ALA A O 1
ATOM 5446 N N . ASN A 1 704 ? -13.773 24.804 15.793 1.00 90.19 704 ASN A N 1
ATOM 5447 C CA . ASN A 1 704 ? -14.590 25.566 16.739 1.00 90.19 704 ASN A CA 1
ATOM 5448 C C . ASN A 1 704 ? -13.804 25.986 18.000 1.00 90.19 704 ASN A C 1
ATOM 5450 O O . ASN A 1 704 ? -14.226 26.908 18.691 1.00 90.19 704 ASN A O 1
ATOM 5454 N N . ASP A 1 705 ? -12.663 25.346 18.282 1.00 89.38 705 ASP A N 1
ATOM 5455 C CA . ASP A 1 705 ? -11.730 25.722 19.349 1.00 89.38 705 ASP A CA 1
ATOM 5456 C C . ASP A 1 705 ? -10.292 25.793 18.783 1.00 89.38 705 ASP A C 1
ATOM 5458 O O . ASP A 1 705 ? -9.775 24.777 18.299 1.00 89.38 705 ASP A O 1
ATOM 5462 N N . PRO A 1 706 ? -9.610 26.956 18.857 1.00 93.00 706 PRO A N 1
ATOM 5463 C CA . PRO A 1 706 ? -8.224 27.113 18.416 1.00 93.00 706 PRO A CA 1
ATOM 5464 C C . PRO A 1 706 ? -7.233 26.101 19.011 1.00 93.00 706 PRO A C 1
ATOM 5466 O O . PRO A 1 706 ? -6.238 25.782 18.361 1.00 93.00 706 PRO A O 1
ATOM 5469 N N . TRP A 1 707 ? -7.478 25.555 20.207 1.00 93.94 707 TRP A N 1
ATOM 5470 C CA . TRP A 1 707 ? -6.606 24.542 20.806 1.00 93.94 707 TRP A CA 1
ATOM 5471 C C . TRP A 1 707 ? -6.504 23.283 19.943 1.00 93.94 707 TRP A C 1
ATOM 5473 O O . TRP A 1 707 ? -5.406 22.784 19.689 1.00 93.94 707 TRP A O 1
ATOM 5483 N N . TRP A 1 708 ? -7.631 22.776 19.440 1.00 93.38 708 TRP A N 1
ATOM 5484 C CA . TRP A 1 708 ? -7.633 21.572 18.609 1.00 93.38 708 TRP A CA 1
ATOM 5485 C C . TRP A 1 708 ? -6.974 21.817 17.247 1.00 93.38 708 TRP A C 1
ATOM 5487 O O . TRP A 1 708 ? -6.295 20.928 16.722 1.00 93.38 708 TRP A O 1
ATOM 5497 N N . VAL A 1 709 ? -7.079 23.041 16.718 1.00 94.50 709 VAL A N 1
ATOM 5498 C CA . VAL A 1 709 ? -6.315 23.500 15.547 1.00 94.50 709 VAL A CA 1
ATOM 5499 C C . VAL A 1 709 ? -4.810 23.423 15.823 1.00 94.50 709 VAL A C 1
ATOM 5501 O O . VAL A 1 709 ? -4.077 22.859 15.009 1.00 94.50 709 VAL A O 1
ATOM 5504 N N . VAL A 1 710 ? -4.350 23.910 16.983 1.00 95.00 710 VAL A N 1
ATOM 5505 C CA . VAL A 1 710 ? -2.936 23.838 17.395 1.00 95.00 710 VAL A CA 1
ATOM 5506 C C . VAL A 1 710 ? -2.469 22.387 17.533 1.00 95.00 710 VAL A C 1
ATOM 5508 O O . VAL A 1 710 ? -1.476 22.031 16.909 1.00 95.00 710 VAL A O 1
ATOM 5511 N N . VAL A 1 711 ? -3.193 21.516 18.248 1.00 94.69 711 VAL A N 1
ATOM 5512 C CA . VAL A 1 711 ? -2.829 20.084 18.393 1.00 94.69 711 VAL A CA 1
ATOM 5513 C C . VAL A 1 711 ? -2.697 19.390 17.027 1.00 94.69 711 VAL A C 1
ATOM 5515 O O . VAL A 1 711 ? -1.754 18.621 16.790 1.00 94.69 711 VAL A O 1
ATOM 5518 N N . THR A 1 712 ? -3.612 19.696 16.104 1.00 94.25 712 THR A N 1
ATOM 5519 C CA . THR A 1 712 ? -3.597 19.167 14.733 1.00 94.25 712 THR A CA 1
ATOM 5520 C C . THR A 1 712 ? -2.379 19.676 13.952 1.00 94.25 712 THR A C 1
ATOM 5522 O O . THR A 1 712 ? -1.662 18.886 13.329 1.00 94.25 712 THR A O 1
ATOM 5525 N N . ALA A 1 713 ? -2.093 20.980 14.031 1.00 94.94 713 ALA A N 1
ATOM 5526 C CA . ALA A 1 713 ? -0.947 21.608 13.379 1.00 94.94 713 ALA A CA 1
ATOM 5527 C C . ALA A 1 713 ? 0.392 21.099 13.938 1.00 94.94 713 ALA A C 1
ATOM 5529 O O . ALA A 1 713 ? 1.261 20.714 13.159 1.00 94.94 713 ALA A O 1
ATOM 5530 N N . THR A 1 714 ? 0.549 21.004 15.262 1.00 94.25 714 THR A N 1
ATOM 5531 C CA . THR A 1 714 ? 1.742 20.446 15.924 1.00 94.25 714 THR A CA 1
ATOM 5532 C C . THR A 1 714 ? 2.028 19.022 15.455 1.00 94.25 714 THR A C 1
ATOM 5534 O O . THR A 1 714 ? 3.182 18.678 15.202 1.00 94.25 714 THR A O 1
ATOM 5537 N N . SER A 1 715 ? 0.990 18.204 15.270 1.00 92.19 715 SER A N 1
ATOM 5538 C CA . SER A 1 715 ? 1.138 16.821 14.801 1.00 92.19 715 SER A CA 1
ATOM 5539 C C . SER A 1 715 ? 1.565 16.746 13.330 1.00 92.19 715 SER A C 1
ATOM 5541 O O . SER A 1 715 ? 2.463 15.973 12.991 1.00 92.19 715 SER A O 1
ATOM 5543 N N . TYR A 1 716 ? 0.996 17.596 12.466 1.00 93.38 716 TYR A N 1
ATOM 5544 C CA . TYR A 1 716 ? 1.422 17.741 11.068 1.00 93.38 716 TYR A CA 1
ATOM 5545 C C . TYR A 1 716 ? 2.881 18.226 10.963 1.00 93.38 716 TYR A C 1
ATOM 5547 O O . TYR A 1 716 ? 3.709 17.586 10.315 1.00 93.38 716 TYR A O 1
ATOM 5555 N N . VAL A 1 717 ? 3.210 19.332 11.640 1.00 93.88 717 VAL A N 1
ATOM 5556 C CA . VAL A 1 717 ? 4.539 19.970 11.656 1.00 93.88 717 VAL A CA 1
ATOM 5557 C C . VAL A 1 717 ? 5.594 19.004 12.200 1.00 93.88 717 VAL A C 1
ATOM 5559 O O . VAL A 1 717 ? 6.642 18.810 11.580 1.00 93.88 717 VAL A O 1
ATOM 5562 N N . GLY A 1 718 ? 5.293 18.350 13.326 1.00 91.38 718 GLY A N 1
ATOM 5563 C CA . GLY A 1 718 ? 6.152 17.357 13.961 1.00 91.38 718 GLY A CA 1
ATOM 5564 C C . GLY A 1 718 ? 6.468 16.186 13.033 1.00 91.38 718 GLY A C 1
ATOM 5565 O O . GLY A 1 718 ? 7.630 15.800 12.898 1.00 91.38 718 GLY A O 1
ATOM 5566 N N . GLY A 1 719 ? 5.456 15.643 12.351 1.00 86.12 719 GLY A N 1
ATOM 5567 C CA . GLY A 1 719 ? 5.652 14.564 11.383 1.00 86.12 719 GLY A CA 1
ATOM 5568 C C . GLY A 1 719 ? 6.429 14.999 10.134 1.00 86.12 719 GLY A C 1
ATOM 5569 O O . GLY A 1 719 ? 7.237 14.224 9.625 1.00 86.12 719 GLY A O 1
ATOM 5570 N N . CYS A 1 720 ? 6.203 16.227 9.652 1.00 87.50 720 CYS A N 1
ATOM 5571 C CA . CYS A 1 720 ? 6.769 16.734 8.399 1.00 87.50 720 CYS A CA 1
ATOM 5572 C C . CYS A 1 720 ? 8.259 17.093 8.506 1.00 87.50 720 CYS A C 1
ATOM 5574 O O . CYS A 1 720 ? 9.036 16.740 7.622 1.00 87.50 720 CYS A O 1
ATOM 5576 N N . TRP A 1 721 ? 8.661 17.794 9.574 1.00 90.12 721 TRP A N 1
ATOM 5577 C CA . TRP A 1 721 ? 10.016 18.356 9.699 1.00 90.12 721 TRP A CA 1
ATOM 5578 C C . TRP A 1 721 ? 10.838 17.780 10.855 1.00 90.12 721 TRP A C 1
ATOM 5580 O O . TRP A 1 721 ? 12.060 17.735 10.759 1.00 90.12 721 TRP A O 1
ATOM 5590 N N . PHE A 1 722 ? 10.194 17.299 11.921 1.00 90.44 722 PHE A N 1
ATOM 5591 C CA . PHE A 1 722 ? 10.882 16.795 13.120 1.00 90.44 722 PHE A CA 1
ATOM 5592 C C . PHE A 1 722 ? 10.949 15.259 13.186 1.00 90.44 722 PHE A C 1
ATOM 5594 O O . PHE A 1 722 ? 11.418 14.697 14.174 1.00 90.44 722 PHE A O 1
ATOM 5601 N N . GLY A 1 723 ? 10.476 14.558 12.147 1.00 83.50 723 GLY A N 1
ATOM 5602 C CA . GLY A 1 723 ? 10.488 13.093 12.085 1.00 83.50 723 GLY A CA 1
ATOM 5603 C C . GLY A 1 723 ? 9.629 12.414 13.161 1.00 83.50 723 GLY A C 1
ATOM 5604 O O . GLY A 1 723 ? 9.872 11.251 13.499 1.00 83.50 723 GLY A O 1
ATOM 5605 N N . LEU A 1 724 ? 8.642 13.126 13.721 1.00 86.81 724 LEU A N 1
ATOM 5606 C CA . LEU A 1 724 ? 7.802 12.631 14.806 1.00 86.81 724 LEU A CA 1
ATOM 5607 C C . LEU A 1 724 ? 7.010 11.403 14.340 1.00 86.81 724 LEU A C 1
ATOM 5609 O O . LEU A 1 724 ? 6.207 11.465 13.408 1.00 86.81 724 LEU A O 1
ATOM 5613 N N . LYS A 1 725 ? 7.236 10.261 14.994 1.00 85.81 725 LYS A N 1
ATOM 5614 C CA . LYS A 1 725 ? 6.557 9.008 14.645 1.00 85.81 725 LYS A CA 1
ATOM 5615 C C . LYS A 1 725 ? 5.056 9.120 14.973 1.00 85.81 725 LYS A C 1
ATOM 5617 O O . LYS A 1 725 ? 4.736 9.572 16.075 1.00 85.81 725 LYS A O 1
ATOM 5622 N N . PRO A 1 726 ? 4.144 8.623 14.111 1.00 84.81 726 PRO A N 1
ATOM 5623 C CA . PRO A 1 726 ? 2.695 8.681 14.330 1.00 84.81 726 PRO A CA 1
ATOM 5624 C C . PRO A 1 726 ? 2.198 8.294 15.736 1.00 84.81 726 PRO A C 1
ATOM 5626 O O . PRO A 1 726 ? 1.379 9.037 16.270 1.00 84.81 726 PRO A O 1
ATOM 5629 N N . PRO A 1 727 ? 2.696 7.223 16.397 1.00 86.00 727 PRO A N 1
ATOM 5630 C CA . PRO A 1 727 ? 2.215 6.854 17.731 1.00 86.00 727 PRO A CA 1
ATOM 5631 C C . PRO A 1 727 ? 2.567 7.909 18.789 1.00 86.00 727 PRO A C 1
ATOM 5633 O O . PRO A 1 727 ? 1.783 8.167 19.694 1.00 86.00 727 PRO A O 1
ATOM 5636 N N . VAL A 1 728 ? 3.733 8.554 18.653 1.00 89.00 728 VAL A N 1
ATOM 5637 C CA . VAL A 1 728 ? 4.198 9.597 19.579 1.00 89.00 728 VAL A CA 1
ATOM 5638 C C . VAL A 1 728 ? 3.378 10.873 19.394 1.00 89.00 728 VAL A C 1
ATOM 5640 O O . VAL A 1 728 ? 2.989 11.482 20.382 1.00 89.00 728 VAL A O 1
ATOM 5643 N N . ALA A 1 729 ? 3.058 11.242 18.148 1.00 89.81 729 ALA A N 1
ATOM 5644 C CA . ALA A 1 729 ? 2.172 12.371 17.858 1.00 89.81 729 ALA A CA 1
ATOM 5645 C C . ALA A 1 729 ? 0.768 12.168 18.454 1.00 89.81 729 ALA A C 1
ATOM 5647 O O . ALA A 1 729 ? 0.233 13.071 19.089 1.00 89.81 729 ALA A O 1
ATOM 5648 N N . ILE A 1 730 ? 0.205 10.964 18.310 1.00 87.94 730 ILE A N 1
ATOM 5649 C CA . ILE A 1 730 ? -1.109 10.600 18.858 1.00 87.94 730 ILE A CA 1
ATOM 5650 C C . ILE A 1 730 ? -1.108 10.673 20.396 1.00 87.94 730 ILE A C 1
ATOM 5652 O O . ILE A 1 730 ? -1.975 11.327 20.975 1.00 87.94 730 ILE A O 1
ATOM 5656 N N . ILE A 1 731 ? -0.106 10.088 21.067 1.00 91.06 731 ILE A N 1
ATOM 5657 C CA . ILE A 1 731 ? 0.036 10.166 22.535 1.00 91.06 731 ILE A CA 1
ATOM 5658 C C . ILE A 1 731 ? 0.216 11.619 23.001 1.00 91.06 731 ILE A C 1
ATOM 5660 O O . ILE A 1 731 ? -0.404 12.032 23.978 1.00 91.06 731 ILE A O 1
ATOM 5664 N N . LEU A 1 732 ? 1.017 12.418 22.291 1.00 92.62 732 LEU A N 1
ATOM 5665 C CA . LEU A 1 732 ? 1.198 13.840 22.589 1.00 92.62 732 LEU A CA 1
ATOM 5666 C C . LEU A 1 732 ? -0.119 14.620 22.436 1.00 92.62 732 LEU A C 1
ATOM 5668 O O . LEU A 1 732 ? -0.429 15.451 23.285 1.00 92.62 732 LEU A O 1
ATOM 5672 N N . GLY A 1 733 ? -0.941 14.292 21.435 1.00 92.06 733 GLY A N 1
ATOM 5673 C CA . GLY A 1 733 ? -2.307 14.802 21.304 1.00 92.06 733 GLY A CA 1
ATOM 5674 C C . GLY A 1 733 ? -3.192 14.469 22.505 1.00 92.06 733 GLY A C 1
ATOM 5675 O O . GLY A 1 733 ? -3.841 15.362 23.046 1.00 92.06 733 GLY A O 1
ATOM 5676 N N . ALA A 1 734 ? -3.174 13.218 22.976 1.00 91.31 734 ALA A N 1
ATOM 5677 C CA . ALA A 1 734 ? -3.913 12.789 24.169 1.00 91.31 734 ALA A CA 1
ATOM 5678 C C . ALA A 1 734 ? -3.517 13.589 25.422 1.00 91.31 734 ALA A C 1
ATOM 5680 O O . ALA A 1 734 ? -4.379 14.068 26.159 1.00 91.31 734 ALA A O 1
ATOM 5681 N N . VAL A 1 735 ? -2.208 13.773 25.632 1.00 94.25 735 VAL A N 1
ATOM 5682 C CA . VAL A 1 735 ? -1.654 14.552 26.750 1.00 94.25 735 VAL A CA 1
ATOM 5683 C C . VAL A 1 735 ? -2.055 16.025 26.644 1.00 94.25 735 VAL A C 1
ATOM 5685 O O . VAL A 1 735 ? -2.502 16.596 27.633 1.00 94.25 735 VAL A O 1
ATOM 5688 N N . LEU A 1 736 ? -1.988 16.634 25.455 1.00 93.69 736 LEU A N 1
ATOM 5689 C CA . LEU A 1 736 ? -2.469 18.004 25.235 1.00 93.69 736 LEU A CA 1
ATOM 5690 C C . LEU A 1 736 ? -3.987 18.135 25.461 1.00 93.69 736 LEU A C 1
ATOM 5692 O O . LEU A 1 736 ? -4.443 19.160 25.964 1.00 93.69 736 LEU A O 1
ATOM 5696 N N . GLY A 1 737 ? -4.773 17.100 25.156 1.00 91.81 737 GLY A N 1
ATOM 5697 C CA . GLY A 1 737 ? -6.194 17.034 25.507 1.00 91.81 737 GLY A CA 1
ATOM 5698 C C . GLY A 1 737 ? -6.429 17.076 27.020 1.00 91.81 737 GLY A C 1
ATOM 5699 O O . GLY A 1 737 ? -7.211 17.897 27.500 1.00 91.81 737 GLY A O 1
ATOM 5700 N N . LEU A 1 738 ? -5.698 16.257 27.785 1.00 92.62 738 LEU A N 1
ATOM 5701 C CA . LEU A 1 738 ? -5.747 16.265 29.253 1.00 92.62 738 LEU A CA 1
ATOM 5702 C C . LEU A 1 738 ? -5.243 17.584 29.865 1.00 92.62 738 LEU A C 1
ATOM 5704 O O . LEU A 1 738 ? -5.815 18.049 30.847 1.00 92.62 738 LEU A O 1
ATOM 5708 N N . ILE A 1 739 ? -4.218 18.213 29.280 1.00 92.38 739 ILE A N 1
ATOM 5709 C CA . ILE A 1 739 ? -3.724 19.528 29.720 1.00 92.38 739 ILE A CA 1
ATOM 5710 C C . ILE A 1 739 ? -4.805 20.597 29.524 1.00 92.38 739 ILE A C 1
ATOM 5712 O O . ILE A 1 739 ? -5.084 21.335 30.466 1.00 92.38 739 ILE A O 1
ATOM 5716 N N . ARG A 1 740 ? -5.473 20.649 28.358 1.00 90.75 740 ARG A N 1
ATOM 5717 C CA . ARG A 1 740 ? -6.615 21.562 28.155 1.00 90.75 740 ARG A CA 1
ATOM 5718 C C . ARG A 1 740 ? -7.717 21.304 29.172 1.00 90.75 740 ARG A C 1
ATOM 5720 O O . ARG A 1 740 ? -8.261 22.268 29.692 1.00 90.75 740 ARG A O 1
ATOM 5727 N N . TYR A 1 741 ? -8.047 20.042 29.459 1.00 89.19 741 TYR A N 1
ATOM 5728 C CA . TYR A 1 741 ? -9.027 19.732 30.501 1.00 89.19 741 TYR A CA 1
ATOM 5729 C C . TYR A 1 741 ? -8.612 20.348 31.839 1.00 89.19 741 TYR A C 1
ATOM 5731 O O . TYR A 1 741 ? -9.362 21.154 32.370 1.00 89.19 741 TYR A O 1
ATOM 5739 N N . GLY A 1 742 ? -7.396 20.057 32.316 1.00 88.12 742 GLY A N 1
ATOM 5740 C CA . GLY A 1 742 ? -6.891 20.580 33.587 1.00 88.12 742 GLY A CA 1
ATOM 5741 C C . GLY A 1 742 ? -6.877 22.110 33.668 1.00 88.12 742 GLY A C 1
ATOM 5742 O O . GLY A 1 742 ? -7.220 22.651 34.710 1.00 88.12 742 GLY A O 1
ATOM 5743 N N . VAL A 1 743 ? -6.536 22.799 32.573 1.00 88.88 743 VAL A N 1
ATOM 5744 C CA . VAL A 1 743 ? -6.512 24.274 32.491 1.00 88.88 743 VAL A CA 1
ATOM 5745 C C . VAL A 1 743 ? -7.913 24.894 32.408 1.00 88.88 743 VAL A C 1
ATOM 5747 O O . VAL A 1 743 ? -8.095 26.015 32.858 1.00 88.88 743 VAL A O 1
ATOM 5750 N N . VAL A 1 744 ? -8.898 24.197 31.833 1.00 85.25 744 VAL A N 1
ATOM 5751 C CA . VAL A 1 744 ? -10.290 24.681 31.715 1.00 85.25 744 VAL A CA 1
ATOM 5752 C C . VAL A 1 744 ? -11.142 24.292 32.934 1.00 85.25 744 VAL A C 1
ATOM 5754 O O . VAL A 1 744 ? -12.168 24.915 33.187 1.00 85.25 744 VAL A O 1
ATOM 5757 N N . SER A 1 745 ? -10.734 23.269 33.692 1.00 78.50 745 SER A N 1
ATOM 5758 C CA . SER A 1 745 ? -11.396 22.820 34.927 1.00 78.50 745 SER A CA 1
ATOM 5759 C C . SER A 1 745 ? -10.846 23.451 36.214 1.00 78.50 745 SER A C 1
ATOM 5761 O O . SER A 1 745 ? -11.340 23.115 37.290 1.00 78.50 745 SER A O 1
ATOM 5763 N N . ALA A 1 746 ? -9.796 24.270 36.111 1.00 62.00 746 ALA A N 1
ATOM 5764 C CA . ALA A 1 746 ? -9.145 24.982 37.213 1.00 62.00 746 ALA A CA 1
ATOM 5765 C C . ALA A 1 746 ? -9.523 26.471 37.207 1.00 62.00 746 ALA A C 1
ATOM 5767 O O . ALA A 1 746 ? -9.645 27.023 38.322 1.00 62.00 746 ALA A O 1
#

Radius of gyration: 36.04 Å; chains: 1; bounding box: 94×106×109 Å

pLDDT: mean 74.84, std 20.6, range [22.94, 95.88]

Foldseek 3Di:
DPDDDVVVVVVVVVVVCPPPPVVVVDDPQKDFQAWDDAFQWIKTWIWRDDPVDIDIDIDIGNDDDDPPDFFDAFDDDDAACPVLQCVLPPQQEAELNRDDALLSDEDAEEFEDAEDSSLVNQLRVVVNYPAQYEYAPVLAAHDPVPHRVSCVDPSYHYAHDHFHADNVWRWTQGPVRDIDGHRRHYYYPPTGAGDDSNCPVQDGDLSDTPQWDDPDPRDTDGDDPPPPNDHDDDDDDDDPDVVLLVVLLVVLCVLQLCQLVAFALFDLSLLVVCCCRCDVPVNLDHVVVSLLLLLLLQLAFFASSLLSQLVSSCLRRRNVSSVSSSCSNLVVLLVVLLVLLVVVVPDDDDDPQLLLLLLLLLLLLSLLVLVLSLVVLLVVLCLDPLLVVLLQCLQVVLQVDLDLVVNSVSLQVLLVVLLCVVVVVVVVVVVVVVVVVVVVVPDDDDDDDDDDDDDDDDDDDDDDDDDDDDDYDDDDDDDDDDDDDDDDDDDDDPPPPVVVVVVSVVVVSVVPSDDDDPVSQDPFALVNLVVLVVVLVVVLVVLVVCLVPPPDDDLLSLLLSLLLVLLRSHHLTDQSSLVSVCCSQVVVVQDDLVQSVSSQSVLSGRRGHSLSSLLSSLLSSQVSVVHDSVSRNVSSVCSNHVSSNSNSSSVSNNCVVPVVPPSNVSSSSSSSSSSSSCSSSSSQSSQQASNGDSVDSRHGHLVVDVLSVVLSNCSNCCVPPVVQRSNNSSVVSSVSSSVVVVVVVD

Secondary structure (DSSP, 8-state):
-----HHHHHHHHHHHHTGGGGGGG---SEEEEEEEEETTEEEEEEEEEETTEEEEEEEEES-------SSSEE-----TTHHHHHHHSTTSEEETTT---GGG--S-EEEE-SSHHHHHHHHHHHHH-SS-EEEEEET-PPBTTTBSGGGGSTTEEEEES-PEEETTTTEEE-TTS-EES--SEEEE---EE---TT-TTS-EETTEETTEEEEETTEEEESS-------------S--SHHHHHHHHHHHHHHHTTHHHH--S-HHHHHHHHIIIIIIIT-SS-HHHHHHHHHHHHHSSS-HHHHHHHHHHHHHT-HHHHHHHHHHHHHHHHHHHHHHHHHHTTS-S---HHHHHHHHHHHHHHHHHHHHHHHHHHHHH--SHHHHHHHHHHHHHHHH---TTHHHHHHHHHHHHHHHHHTTTTHHHHHHHHHHHHHHHTS-----PPPP-----------------------------------------SHHHHHHHHHHHHHHTTSSS----GGG-----HHHHHHHHHHHHHHHHHHHHHHHH-SS--HHHHHHHHHHHHHHH--S-STTTHHHHHHHHTTTTSS-HHHHHHHHHHHTTSSS-GGGHHHHHHHHHHHHTTS-HHHHHHHHHHHHHHHHHHHHHHHHHHHHHHTTSHHHHHHHHHHHHHHHHHHHHHHHHHHHH-B--TT-TT-B-GGGSHHHHHHHHHHHHHHHHS---HHHHHHHHHHHHHHHHHHH--